Protein AF-0000000087230718 (afdb_homodimer)

Sequence (572 aa):
MQKFQVLLRCIKLWARRRGLHCHLLGFFAGIHLAILAAYVCQKFPNATANGLFTMFFEIFAHWPWHIPVDLHGQQTNCTRSDGCLMPIVMPCSPPELCASNMTEGTFRKIREELMRGYVLTKDLGSHDFEWAWIFEPFPYSTTYEQFLCIALCAPTSEELHDWAGWVKSRFPYLILKLEDNGIECDPNSSQEVDHTVIKPNIVYHWGLIPQSDTLLDPISLKEDFMKYVINDVYGKVKCTDSELTLSLVGASELPKSMYNDSFYSRHLHQYGVAYQAAADCWSTIGMQKFQVLLRCIKLWARRRGLHCHLLGFFAGIHLAILAAYVCQKFPNATANGLFTMFFEIFAHWPWHIPVDLHGQQTNCTRSDGCLMPIVMPCSPPELCASNMTEGTFRKIREELMRGYVLTKDLGSHDFEWAWIFEPFPYSTTYEQFLCIALCAPTSEELHDWAGWVKSRFPYLILKLEDNGIECDPNSSQEVDHTVIKPNIVYHWGLIPQSDTLLDPISLKEDFMKYVINDVYGKVKCTDSELTLSLVGASELPKSMYNDSFYSRHLHQYGVAYQAAADCWSTIG

Solvent-accessible surface area (backbone atoms only — not comparable to full-atom values): 32399 Å² total; per-residue (Å²): 112,69,55,56,50,53,40,36,52,51,52,51,49,32,28,49,32,51,68,36,60,41,36,76,74,12,36,41,41,71,66,55,50,45,51,56,42,48,44,45,44,68,75,43,72,82,52,50,58,69,49,46,53,42,46,44,22,54,49,61,47,65,49,64,42,80,50,58,50,49,83,80,67,60,77,62,79,66,57,62,82,77,76,62,75,73,41,34,44,41,86,49,91,76,70,43,66,55,88,77,59,57,43,72,47,41,46,50,52,51,49,51,52,28,39,49,42,24,66,63,45,72,50,55,86,79,42,96,66,53,76,67,66,66,48,45,63,54,59,60,52,77,70,31,64,39,27,42,35,43,38,38,38,15,81,38,66,66,54,29,52,54,39,49,52,56,52,57,74,46,42,53,56,46,54,49,53,37,42,74,66,45,27,36,48,50,71,46,86,60,76,40,68,58,83,89,48,87,52,39,52,42,30,32,56,22,35,43,45,69,74,50,93,65,78,82,53,42,67,60,50,43,58,59,42,45,54,69,51,49,65,47,59,68,32,42,62,54,40,68,70,35,48,79,47,58,42,80,39,48,49,85,71,53,60,72,87,52,52,66,86,61,74,50,69,68,53,47,68,70,70,65,67,65,87,68,74,80,73,76,71,70,62,73,77,111,112,70,55,55,50,51,40,34,51,50,51,50,49,31,28,47,32,50,68,36,58,40,37,77,72,11,37,41,42,73,65,54,50,45,50,55,42,48,44,46,44,67,75,42,71,82,52,50,58,69,49,46,54,42,46,46,22,52,50,62,47,65,50,63,41,79,50,59,49,47,83,79,66,60,78,63,78,66,58,64,84,78,75,61,75,71,42,34,45,40,87,50,91,76,69,44,67,54,88,77,60,57,42,73,47,40,45,50,53,52,51,51,52,29,39,50,44,23,65,64,46,73,51,56,84,78,45,96,65,53,76,64,65,67,48,44,62,52,60,60,52,77,71,30,64,39,26,44,34,43,36,38,38,14,82,38,66,67,54,28,52,54,40,49,54,56,52,56,73,44,42,53,56,46,52,50,52,36,42,74,65,45,25,36,49,50,72,45,88,62,76,40,68,59,82,88,49,86,52,40,52,42,30,31,57,23,35,42,44,68,74,51,94,64,80,83,53,44,67,62,49,43,58,60,44,45,54,70,50,48,65,45,59,70,31,42,60,54,41,69,69,35,48,78,47,57,42,79,41,48,48,87,70,54,62,70,88,53,50,65,86,63,72,52,70,68,53,45,67,70,69,66,67,64,87,69,74,80,74,77,70,71,62,71,79,110

Radius of gyration: 27.52 Å; Cα contacts (8 Å, |Δi|>4): 792; chains: 2; bounding box: 55×86×70 Å

Nearest PDB structures (foldseek):
  4lt6-assembly2_B  TM=8.364E-01  e=1.756E-15  Homo sapiens
  7q72-assembly2_B  TM=8.656E-01  e=4.442E-15  Schizosaccharomyces pombe 972h-
  7q74-assembly2_B  TM=8.668E-01  e=2.164E-14  Schizosaccharomyces pombe 972h-
  1f5a-assembly1_A  TM=8.474E-01  e=1.739E-14  Bos taurus
  7q72-assembly1_A  TM=8.149E-01  e=1.064E-14  Schizosaccharomyces pombe 972h-

Organism: Triticum turgidum subsp. durum (NCBI:txid4567)

InterPro domains:
  IPR007012 Poly(A) polymerase, central domain [PF04928] (4-136)
  IPR011068 Nucleotidyltransferase, class I-like, C-terminal [SSF55003] (139-258)

Secondary structure (DSSP, 8-state):
-HHHHHHHHHHHHHHHHTT---GGGTS--HHHHHHHHHHHHHH-TT--HHHHHHHHHHHHHS--TTSPB-TT---------S--SS-BB-SSSS--BPP----HHHHHHHHHHHHHHHHHHHTTTTS---GGGGGPPP-HHHH-SEEEEEEEE-SSHHHHHHHHHHHHTTHHHHHHHHHHTTEEEE-----B--TT-SS-EEEEEEEEEESSS----HHHHHHHHHHHHTSSHHHHHHHTT-EEEEEEEEGGGS-GGG----SHHHHHHHTT--------GGGG--/-HHHHHHHHHHHHHHHHTT---GGGTS--HHHHHHHHHHHHHH-TT--HHHHHHHHHHHHHS--TTSPB-TT---------S--SS-BB-SSSS--BPP----HHHHHHHHHHHHHHHHHHHTTTTS---GGGGGPPP-HHHH-SEEEEEEEE-SSHHHHHHHHHHHHTTHHHHHHHHHHTTEEEE-----B--TT-SS-EEEEEEEEEESSS----HHHHHHHHHHHHTSSHHHHHHHTT-EEEEEEEEGGGS-GGG----SHHHHHHHTT--------GGGG--

Structure (mmCIF, N/CA/C/O backbone):
data_AF-0000000087230718-model_v1
#
loop_
_entity.id
_entity.type
_entity.pdbx_description
1 polymer 'polynucleotide adenylyltransferase'
#
loop_
_atom_site.group_PDB
_atom_site.id
_atom_site.type_symbol
_atom_site.label_atom_id
_atom_site.label_alt_id
_atom_site.label_comp_id
_atom_site.label_asym_id
_atom_site.label_entity_id
_atom_site.label_seq_id
_atom_site.pdbx_PDB_ins_code
_atom_site.Cartn_x
_atom_site.Cartn_y
_atom_site.Cartn_z
_atom_site.occupancy
_atom_site.B_iso_or_equiv
_atom_site.auth_seq_id
_atom_site.auth_comp_id
_atom_site.auth_asym_id
_atom_site.auth_atom_id
_atom_site.pdbx_PDB_model_num
ATOM 1 N N . MET A 1 1 ? -22.125 -20.922 -1.78 1 62.25 1 MET A N 1
ATOM 2 C CA . MET A 1 1 ? -21.344 -19.797 -1.271 1 62.25 1 MET A CA 1
ATOM 3 C C . MET A 1 1 ? -20.25 -20.281 -0.33 1 62.25 1 MET A C 1
ATOM 5 O O . MET A 1 1 ? -19.078 -19.906 -0.485 1 62.25 1 MET A O 1
ATOM 9 N N . GLN A 1 2 ? -20.516 -21.391 0.438 1 79.06 2 GLN A N 1
ATOM 10 C CA . GLN A 1 2 ? -19.562 -21.875 1.428 1 79.06 2 GLN A CA 1
ATOM 11 C C . GLN A 1 2 ? -18.422 -22.641 0.763 1 79.06 2 GLN A C 1
ATOM 13 O O . GLN A 1 2 ? -17.25 -22.438 1.094 1 79.06 2 GLN A O 1
ATOM 18 N N . LYS A 1 3 ? -18.828 -23.359 -0.356 1 87.19 3 LYS A N 1
ATOM 19 C CA . LYS A 1 3 ? -17.812 -24.156 -1.025 1 87.19 3 LYS A CA 1
ATOM 20 C C . LYS A 1 3 ? -16.828 -23.281 -1.791 1 87.19 3 LYS A C 1
ATOM 22 O O . LYS A 1 3 ? -15.633 -23.562 -1.826 1 87.19 3 LYS A O 1
ATOM 27 N N . PHE A 1 4 ? -17.359 -22.234 -2.348 1 91.5 4 PHE A N 1
ATOM 28 C CA . PHE A 1 4 ? -16.516 -21.281 -3.062 1 91.5 4 PHE A CA 1
ATOM 29 C C . PHE A 1 4 ? -15.469 -20.688 -2.131 1 91.5 4 PHE A C 1
ATOM 31 O O . PHE A 1 4 ? -14.289 -20.609 -2.48 1 91.5 4 PHE A O 1
ATOM 38 N N . GLN A 1 5 ? -15.898 -20.359 -1.018 1 85.69 5 GLN A N 1
ATOM 39 C CA . GLN A 1 5 ? -15 -19.703 -0.07 1 85.69 5 GLN A CA 1
ATOM 40 C C . GLN A 1 5 ? -13.898 -20.656 0.389 1 85.69 5 GLN A C 1
ATOM 42 O O . GLN A 1 5 ? -12.742 -20.25 0.536 1 85.69 5 GLN A O 1
ATOM 47 N N . VAL A 1 6 ? -14.328 -21.812 0.667 1 88.56 6 VAL A N 1
ATOM 48 C CA . VAL A 1 6 ? -13.352 -22.812 1.101 1 88.56 6 VAL A CA 1
ATOM 49 C C . VAL A 1 6 ? -12.344 -23.062 -0.014 1 88.56 6 VAL A C 1
ATOM 51 O O . VAL A 1 6 ? -11.133 -23.078 0.229 1 88.56 6 VAL A O 1
ATOM 54 N N . LEU A 1 7 ? -12.844 -23.219 -1.204 1 93.44 7 LEU A N 1
ATOM 55 C CA . LEU A 1 7 ? -11.961 -23.422 -2.344 1 93.44 7 LEU A CA 1
ATOM 56 C C . LEU A 1 7 ? -11.008 -22.25 -2.52 1 93.44 7 LEU A C 1
ATOM 58 O O . LEU A 1 7 ? -9.805 -22.453 -2.689 1 93.44 7 LEU A O 1
ATOM 62 N N . LEU A 1 8 ? -11.57 -21.062 -2.484 1 91.88 8 LEU A N 1
ATOM 63 C CA . LEU A 1 8 ? -10.766 -19.859 -2.67 1 91.88 8 LEU A CA 1
ATOM 64 C C . LEU A 1 8 ? -9.672 -19.781 -1.609 1 91.88 8 LEU A C 1
ATOM 66 O O . LEU A 1 8 ? -8.523 -19.453 -1.919 1 91.88 8 LEU A O 1
ATOM 70 N N . ARG A 1 9 ? -9.992 -20.125 -0.42 1 89.25 9 ARG A N 1
ATOM 71 C CA . ARG A 1 9 ? -9.016 -20.094 0.662 1 89.25 9 ARG A CA 1
ATOM 72 C C . ARG A 1 9 ? -7.891 -21.094 0.408 1 89.25 9 ARG A C 1
ATOM 74 O O . ARG A 1 9 ? -6.715 -20.781 0.63 1 89.25 9 ARG A O 1
ATOM 81 N N . CYS A 1 10 ? -8.273 -22.203 -0.033 1 93.75 10 CYS A N 1
ATOM 82 C CA . CYS A 1 10 ? -7.281 -23.234 -0.322 1 93.75 10 CYS A CA 1
ATOM 83 C C . CYS A 1 10 ? -6.379 -22.812 -1.478 1 93.75 10 CYS A C 1
ATOM 85 O O . CYS A 1 10 ? -5.16 -22.969 -1.406 1 93.75 10 CYS A O 1
ATOM 87 N N . ILE A 1 11 ? -6.973 -22.266 -2.492 1 96.44 11 ILE A N 1
ATOM 88 C CA . ILE A 1 11 ? -6.219 -21.859 -3.668 1 96.44 11 ILE A CA 1
ATOM 89 C C . ILE A 1 11 ? -5.273 -20.719 -3.297 1 96.44 11 ILE A C 1
ATOM 91 O O . ILE A 1 11 ? -4.117 -20.688 -3.734 1 96.44 11 ILE A O 1
ATOM 95 N N . LYS A 1 12 ? -5.738 -19.812 -2.529 1 93.06 12 LYS A N 1
ATOM 96 C CA . LYS A 1 12 ? -4.891 -18.703 -2.088 1 93.06 12 LYS A CA 1
ATOM 97 C C . LYS A 1 12 ? -3.732 -19.219 -1.233 1 93.06 12 LYS A C 1
ATOM 99 O O . LYS A 1 12 ? -2.602 -18.734 -1.366 1 93.06 12 LYS A O 1
ATOM 104 N N . LEU A 1 13 ? -4.031 -20.125 -0.315 1 93.31 13 LEU A N 1
ATOM 105 C CA . LEU A 1 13 ? -2.975 -20.703 0.505 1 93.31 13 LEU A CA 1
ATOM 106 C C . LEU A 1 13 ? -1.935 -21.406 -0.364 1 93.31 13 LEU A C 1
ATOM 108 O O . LEU A 1 13 ? -0.731 -21.219 -0.167 1 93.31 13 LEU A O 1
ATOM 112 N N . TRP A 1 14 ? -2.438 -22.188 -1.295 1 96.81 14 TRP A N 1
ATOM 113 C CA . TRP A 1 14 ? -1.544 -22.859 -2.238 1 96.81 14 TRP A CA 1
ATOM 114 C C . TRP A 1 14 ? -0.66 -21.844 -2.957 1 96.81 14 TRP A C 1
ATOM 116 O O . TRP A 1 14 ? 0.562 -22 -3.006 1 96.81 14 TRP A O 1
ATOM 126 N N . ALA A 1 15 ? -1.263 -20.828 -3.533 1 97.38 15 ALA A N 1
ATOM 127 C CA . ALA A 1 15 ? -0.529 -19.812 -4.293 1 97.38 15 ALA A CA 1
ATOM 128 C C . ALA A 1 15 ? 0.517 -19.125 -3.422 1 97.38 15 ALA A C 1
ATOM 130 O O . ALA A 1 15 ? 1.645 -18.891 -3.863 1 97.38 15 ALA A O 1
ATOM 131 N N . ARG A 1 16 ? 0.193 -18.891 -2.201 1 93.81 16 ARG A N 1
ATOM 132 C CA . ARG A 1 16 ? 1.12 -18.25 -1.282 1 93.81 16 ARG A CA 1
ATOM 133 C C . ARG A 1 16 ? 2.283 -19.172 -0.931 1 93.81 16 ARG A C 1
ATOM 135 O O . ARG A 1 16 ? 3.443 -18.75 -0.963 1 93.81 16 ARG A O 1
ATOM 142 N N . ARG A 1 17 ? 1.966 -20.359 -0.593 1 93.69 17 ARG A N 1
ATOM 143 C CA . ARG A 1 17 ? 2.98 -21.328 -0.17 1 93.69 17 ARG A CA 1
ATOM 144 C C . ARG A 1 17 ? 3.949 -21.625 -1.306 1 93.69 17 ARG A C 1
ATOM 146 O O . ARG A 1 17 ? 5.137 -21.859 -1.07 1 93.69 17 ARG A O 1
ATOM 153 N N . ARG A 1 18 ? 3.398 -21.562 -2.455 1 96.25 18 ARG A N 1
ATOM 154 C CA . ARG A 1 18 ? 4.227 -21.922 -3.604 1 96.25 18 ARG A CA 1
ATOM 155 C C . ARG A 1 18 ? 4.84 -20.688 -4.242 1 96.25 18 ARG A C 1
ATOM 157 O O . ARG A 1 18 ? 5.512 -20.781 -5.27 1 96.25 18 ARG A O 1
ATOM 164 N N . GLY A 1 19 ? 4.621 -19.5 -3.693 1 95.31 19 GLY A N 1
ATOM 165 C CA . GLY A 1 19 ? 5.234 -18.266 -4.141 1 95.31 19 GLY A CA 1
ATOM 166 C C . GLY A 1 19 ? 4.586 -17.703 -5.391 1 95.31 19 GLY A C 1
ATOM 167 O O . GLY A 1 19 ? 5.27 -17.125 -6.246 1 95.31 19 GLY A O 1
ATOM 168 N N . LEU A 1 20 ? 3.248 -17.797 -5.512 1 97.44 20 LEU A N 1
ATOM 169 C CA . LEU A 1 20 ? 2.57 -17.422 -6.75 1 97.44 20 LEU A CA 1
ATOM 170 C C . LEU A 1 20 ? 1.584 -16.297 -6.504 1 97.44 20 LEU A C 1
ATOM 172 O O . LEU A 1 20 ? 0.812 -15.93 -7.398 1 97.44 20 LEU A O 1
ATOM 176 N N . HIS A 1 21 ? 1.576 -15.781 -5.277 1 94 21 HIS A N 1
ATOM 177 C CA . HIS A 1 21 ? 0.555 -14.805 -4.93 1 94 21 HIS A CA 1
ATOM 178 C C . HIS A 1 21 ? 1.174 -13.438 -4.66 1 94 21 HIS A C 1
ATOM 180 O O . HIS A 1 21 ? 1.155 -12.953 -3.525 1 94 21 HIS A O 1
ATOM 186 N N . CYS A 1 22 ? 1.662 -12.758 -5.613 1 94.06 22 CYS A N 1
ATOM 187 C CA . CYS A 1 22 ? 2.193 -11.398 -5.586 1 94.06 22 CYS A CA 1
ATOM 188 C C . CYS A 1 22 ? 2.053 -10.727 -6.945 1 94.06 22 CYS A C 1
ATOM 190 O O . CYS A 1 22 ? 2.955 -10.812 -7.781 1 94.06 22 CYS A O 1
ATOM 192 N N . HIS A 1 23 ? 1.052 -10.016 -7.07 1 91.44 23 HIS A N 1
ATOM 193 C CA . HIS A 1 23 ? 0.699 -9.43 -8.359 1 91.44 23 HIS A CA 1
ATOM 194 C C . HIS A 1 23 ? 1.783 -8.477 -8.844 1 91.44 23 HIS A C 1
ATOM 196 O O . HIS A 1 23 ? 2.09 -8.43 -10.039 1 91.44 23 HIS A O 1
ATOM 202 N N . LEU A 1 24 ? 2.312 -7.773 -7.922 1 92.06 24 LEU A N 1
ATOM 203 C CA . LEU A 1 24 ? 3.334 -6.789 -8.266 1 92.06 24 LEU A CA 1
ATOM 204 C C . LEU A 1 24 ? 4.516 -7.453 -8.961 1 92.06 24 LEU A C 1
ATOM 206 O O . LEU A 1 24 ? 5.156 -6.844 -9.82 1 92.06 24 LEU A O 1
ATOM 210 N N . LEU A 1 25 ? 4.77 -8.68 -8.625 1 95.75 25 LEU A N 1
ATOM 211 C CA . LEU A 1 25 ? 5.938 -9.367 -9.164 1 95.75 25 LEU A CA 1
ATOM 212 C C . LEU A 1 25 ? 5.555 -10.258 -10.344 1 95.75 25 LEU A C 1
ATOM 214 O O . LEU A 1 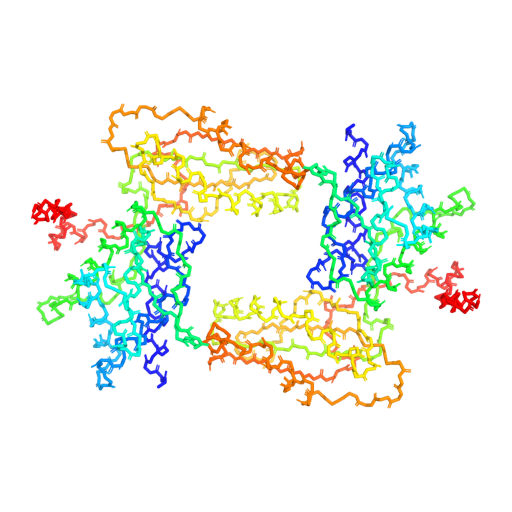25 ? 6.355 -11.078 -10.789 1 95.75 25 LEU A O 1
ATOM 218 N N . GLY A 1 26 ? 4.293 -10.164 -10.758 1 94.38 26 GLY A N 1
ATOM 219 C CA . GLY A 1 26 ? 3.9 -10.875 -11.969 1 94.38 26 GLY A CA 1
ATOM 220 C C . GLY A 1 26 ? 3.184 -12.18 -11.68 1 94.38 26 GLY A C 1
ATOM 221 O O . GLY A 1 26 ? 3.1 -13.047 -12.555 1 94.38 26 GLY A O 1
ATOM 222 N N . PHE A 1 27 ? 2.734 -12.336 -10.5 1 96.5 27 PHE A N 1
ATOM 223 C CA . PHE A 1 27 ? 1.988 -13.531 -10.133 1 96.5 27 PHE A CA 1
ATOM 224 C C . PHE A 1 27 ? 0.516 -13.203 -9.914 1 96.5 27 PHE A C 1
ATOM 226 O O . PHE A 1 27 ? 0.041 -12.148 -10.328 1 96.5 27 PHE A O 1
ATOM 233 N N . PHE A 1 28 ? -0.238 -14.148 -9.32 1 95.69 28 PHE A N 1
ATOM 234 C CA . PHE A 1 28 ? -1.682 -14 -9.188 1 95.69 28 PHE A CA 1
ATOM 235 C C . PHE A 1 28 ? -2.025 -12.852 -8.242 1 95.69 28 PHE A C 1
ATOM 237 O O . PHE A 1 28 ? -1.372 -12.68 -7.211 1 95.69 28 PHE A O 1
ATOM 244 N N . ALA A 1 29 ? -3.016 -12.125 -8.656 1 91 29 ALA A N 1
ATOM 245 C CA . ALA A 1 29 ? -3.76 -11.312 -7.695 1 91 29 ALA A CA 1
ATOM 246 C C . ALA A 1 29 ? -4.883 -12.117 -7.051 1 91 29 ALA A C 1
ATOM 248 O O . ALA A 1 29 ? -5.23 -13.203 -7.527 1 91 29 ALA A O 1
ATOM 249 N N . GLY A 1 30 ? -5.359 -11.562 -5.996 1 89.06 30 GLY A N 1
ATOM 250 C CA . GLY A 1 30 ? -6.48 -12.219 -5.344 1 89.06 30 GLY A CA 1
ATOM 251 C C . GLY A 1 30 ? -7.672 -12.422 -6.262 1 89.06 30 GLY A C 1
ATOM 252 O O . GLY A 1 30 ? -8.289 -13.484 -6.258 1 89.06 30 GLY A O 1
ATOM 253 N N . ILE A 1 31 ? -7.934 -11.438 -7.055 1 88.31 31 ILE A N 1
ATOM 254 C CA . ILE A 1 31 ? -9.102 -11.484 -7.922 1 88.31 31 ILE A CA 1
ATOM 255 C C . ILE A 1 31 ? -8.906 -12.539 -9.008 1 88.31 31 ILE A C 1
ATOM 257 O O . ILE A 1 31 ? -9.859 -13.18 -9.438 1 88.31 31 ILE A O 1
ATOM 261 N N . HIS A 1 32 ? -7.703 -12.719 -9.5 1 93.19 32 HIS A N 1
ATOM 262 C CA . HIS A 1 32 ? -7.438 -13.789 -10.453 1 93.19 32 HIS A CA 1
ATOM 263 C C . HIS A 1 32 ? -7.879 -15.141 -9.898 1 93.19 32 HIS A C 1
ATOM 265 O O . HIS A 1 32 ? -8.633 -15.867 -10.555 1 93.19 32 HIS A O 1
ATOM 271 N N . LEU A 1 33 ? -7.445 -15.352 -8.703 1 94.88 33 LEU A N 1
ATOM 272 C CA . LEU A 1 33 ? -7.715 -16.625 -8.062 1 94.88 33 LEU A CA 1
ATOM 273 C C . LEU A 1 33 ? -9.203 -16.781 -7.75 1 94.88 33 LEU A C 1
ATOM 275 O O . LEU A 1 33 ? -9.742 -17.891 -7.828 1 94.88 33 LEU A O 1
ATOM 279 N N . ALA A 1 34 ? -9.805 -15.688 -7.438 1 92 34 ALA A N 1
ATOM 280 C CA . ALA A 1 34 ? -11.242 -15.719 -7.172 1 92 34 ALA A CA 1
ATOM 281 C C . ALA A 1 34 ? -12.023 -16.094 -8.422 1 92 34 ALA A C 1
ATOM 283 O O . ALA A 1 34 ? -12.969 -16.891 -8.367 1 92 34 ALA A O 1
ATOM 284 N N . ILE A 1 35 ? -11.625 -15.523 -9.531 1 93.06 35 ILE A N 1
ATOM 285 C CA . ILE A 1 35 ? -12.328 -15.797 -10.781 1 93.06 35 ILE A CA 1
ATOM 286 C C . ILE A 1 35 ? -12.094 -17.25 -11.195 1 93.06 35 ILE A C 1
ATOM 288 O O . ILE A 1 35 ? -13.023 -17.938 -11.609 1 93.06 35 ILE A O 1
ATOM 292 N N . LEU A 1 36 ? -10.891 -17.719 -11.094 1 96.19 36 LEU A N 1
ATOM 293 C CA . LEU A 1 36 ? -10.586 -19.109 -11.43 1 96.19 36 LEU A CA 1
ATOM 294 C C . LEU A 1 36 ? -11.375 -20.062 -10.547 1 96.19 36 LEU A C 1
ATOM 296 O O . LEU A 1 36 ? -11.922 -21.062 -11.031 1 96.19 36 LEU A O 1
ATOM 300 N N . ALA A 1 37 ? -11.43 -19.75 -9.266 1 95.25 37 ALA A N 1
ATOM 301 C CA . ALA A 1 37 ? -12.203 -20.562 -8.328 1 95.25 37 ALA A CA 1
ATOM 302 C C . ALA A 1 37 ? -13.688 -20.562 -8.688 1 95.25 37 ALA A C 1
ATOM 304 O O . ALA A 1 37 ? -14.328 -21.625 -8.68 1 95.25 37 ALA A O 1
ATOM 305 N N . ALA A 1 38 ? -14.156 -19.391 -9 1 93.69 38 ALA A N 1
ATOM 306 C CA . ALA A 1 38 ? -15.562 -19.266 -9.367 1 93.69 38 ALA A CA 1
ATOM 307 C C . ALA A 1 38 ? -15.875 -20.078 -10.625 1 93.69 38 ALA A C 1
ATOM 309 O O . ALA A 1 38 ? -16.938 -20.703 -10.719 1 93.69 38 ALA A O 1
ATOM 310 N N . TYR A 1 39 ? -14.992 -20.062 -11.539 1 95 39 TYR A N 1
ATOM 311 C CA . TYR A 1 39 ? -15.148 -20.812 -12.773 1 95 39 TYR A CA 1
ATOM 312 C C . TYR A 1 39 ? -15.328 -22.297 -12.484 1 95 39 TYR A C 1
ATOM 314 O O . TYR A 1 39 ? -16.234 -22.938 -13.031 1 95 39 TYR A O 1
ATOM 322 N N . VAL A 1 40 ? -14.516 -22.844 -11.641 1 96.81 40 VAL A N 1
ATOM 323 C CA . VAL A 1 40 ? -14.555 -24.25 -11.289 1 96.81 40 VAL A CA 1
ATOM 324 C C . VAL A 1 40 ? -15.867 -24.562 -10.578 1 96.81 40 VAL A C 1
ATOM 326 O O . VAL A 1 40 ? -16.531 -25.562 -10.891 1 96.81 40 VAL A O 1
ATOM 329 N N . CYS A 1 41 ? -16.25 -23.734 -9.648 1 95.12 41 CYS A N 1
ATOM 330 C CA . CYS A 1 41 ? -17.484 -23.938 -8.922 1 95.12 41 CYS A CA 1
ATOM 331 C C . CYS A 1 41 ? -18.688 -23.922 -9.867 1 95.12 41 CYS A C 1
ATOM 333 O O . CYS A 1 41 ? -19.641 -24.672 -9.664 1 95.12 41 CYS A O 1
ATOM 335 N N . GLN A 1 42 ? -18.609 -23.078 -10.828 1 94.56 42 GLN A N 1
ATOM 336 C CA . GLN A 1 42 ? -19.688 -23.016 -11.805 1 94.56 42 GLN A CA 1
ATOM 337 C C . GLN A 1 42 ? -19.75 -24.281 -12.648 1 94.56 42 GLN A C 1
ATOM 339 O O . GLN A 1 42 ? -20.844 -24.781 -12.961 1 94.56 42 GLN A O 1
ATOM 344 N N . LYS A 1 43 ? -18.672 -24.812 -12.977 1 95.06 43 LYS A N 1
ATOM 345 C CA . LYS A 1 43 ? -18.609 -25.984 -13.836 1 95.06 43 LYS A CA 1
ATOM 346 C C . LYS A 1 43 ? -18.969 -27.25 -13.055 1 95.06 43 LYS A C 1
ATOM 348 O O . LYS A 1 43 ? -19.516 -28.203 -13.625 1 95.06 43 LYS A O 1
ATOM 353 N N . PHE A 1 44 ? -18.688 -27.281 -11.766 1 95.75 44 PHE A N 1
ATOM 354 C CA . PHE A 1 44 ? -18.938 -28.438 -10.93 1 95.75 44 PHE A CA 1
ATOM 355 C C . PHE A 1 44 ? -19.688 -28.047 -9.664 1 95.75 44 PHE A C 1
ATOM 357 O O . PHE A 1 44 ? -19.172 -28.234 -8.555 1 95.75 44 PHE A O 1
ATOM 364 N N . PRO A 1 45 ? -20.859 -27.656 -9.773 1 93.25 45 PRO A N 1
ATOM 365 C CA . PRO A 1 45 ? -21.609 -27.109 -8.633 1 93.25 45 PRO A CA 1
ATOM 366 C C . PRO A 1 45 ? -21.875 -28.141 -7.547 1 93.25 45 PRO A C 1
ATOM 368 O O . PRO A 1 45 ? -22.078 -27.781 -6.383 1 93.25 45 PRO A O 1
ATOM 371 N N . ASN A 1 46 ? -21.75 -29.422 -7.867 1 93.75 46 ASN A N 1
ATOM 372 C CA . ASN A 1 46 ? -22.109 -30.453 -6.898 1 93.75 46 ASN A CA 1
ATOM 373 C C . ASN A 1 46 ? -20.875 -31.172 -6.355 1 93.75 46 ASN A C 1
ATOM 375 O O . ASN A 1 46 ? -21 -32.125 -5.57 1 93.75 46 ASN A O 1
ATOM 379 N N . ALA A 1 47 ? -19.812 -30.766 -6.75 1 94.44 47 ALA A N 1
ATOM 380 C CA . ALA A 1 47 ? -18.594 -31.406 -6.266 1 94.44 47 ALA A CA 1
ATOM 381 C C . ALA A 1 47 ? -18.312 -31.031 -4.816 1 94.44 47 ALA A C 1
ATOM 383 O O . ALA A 1 47 ? -18.781 -30 -4.332 1 94.44 47 ALA A O 1
ATOM 384 N N . THR A 1 48 ? -17.641 -31.922 -4.133 1 93.06 48 THR A N 1
ATOM 385 C CA . THR A 1 48 ? -17.156 -31.609 -2.789 1 93.06 48 THR A CA 1
ATOM 386 C C . THR A 1 48 ? -16.016 -30.594 -2.84 1 93.06 48 THR A C 1
ATOM 388 O O . THR A 1 48 ? -15.492 -30.312 -3.914 1 93.06 48 THR A O 1
ATOM 391 N N . ALA A 1 49 ? -15.633 -30.078 -1.728 1 89.5 49 ALA A N 1
ATOM 392 C CA . ALA A 1 49 ? -14.531 -29.109 -1.664 1 89.5 49 ALA A CA 1
ATOM 393 C C . ALA A 1 49 ? -13.242 -29.719 -2.223 1 89.5 49 ALA A C 1
ATOM 395 O O . ALA A 1 49 ? -12.547 -29.094 -3.025 1 89.5 49 ALA A O 1
ATOM 396 N N . ASN A 1 50 ? -13.008 -30.969 -1.749 1 90.88 50 ASN A N 1
ATOM 397 C CA . ASN A 1 50 ? -11.836 -31.672 -2.256 1 90.88 50 ASN A CA 1
ATOM 398 C C . ASN A 1 50 ? -11.93 -31.906 -3.76 1 90.88 50 ASN A C 1
ATOM 400 O O . ASN A 1 50 ? -10.93 -31.797 -4.477 1 90.88 50 ASN A O 1
ATOM 404 N N . GLY A 1 51 ? -13.109 -32.25 -4.133 1 94.25 51 GLY A N 1
ATOM 405 C CA . GLY A 1 51 ? -13.336 -32.438 -5.559 1 94.25 51 GLY A CA 1
ATOM 406 C C . GLY A 1 51 ? -13.102 -31.188 -6.371 1 94.25 51 GLY A C 1
ATOM 407 O O . GLY A 1 51 ? -12.477 -31.234 -7.434 1 94.25 51 GLY A O 1
ATOM 408 N N . LEU A 1 52 ? -13.555 -30.062 -5.871 1 95.88 52 LEU A N 1
ATOM 409 C CA . LEU A 1 52 ? -13.367 -28.797 -6.551 1 95.88 52 LEU A CA 1
ATOM 410 C C . LEU A 1 52 ? -11.891 -28.438 -6.664 1 95.88 52 LEU A C 1
ATOM 412 O O . LEU A 1 52 ? -11.445 -27.953 -7.703 1 95.88 52 LEU A O 1
ATOM 416 N N . PHE A 1 53 ? -11.195 -28.719 -5.594 1 95.19 53 PHE A N 1
ATOM 417 C CA . PHE A 1 53 ? -9.766 -28.422 -5.57 1 95.19 53 PHE A CA 1
ATOM 418 C C . PHE A 1 53 ? -9.016 -29.266 -6.586 1 95.19 53 PHE A C 1
ATOM 420 O O . PHE A 1 53 ? -8.133 -28.781 -7.289 1 95.19 53 PHE A O 1
ATOM 427 N N . THR A 1 54 ? -9.43 -30.531 -6.711 1 95.38 54 THR A N 1
ATOM 428 C CA . THR A 1 54 ? -8.867 -31.438 -7.707 1 95.38 54 THR A CA 1
ATOM 429 C C . THR A 1 54 ? -9.172 -30.938 -9.117 1 95.38 54 THR A C 1
ATOM 431 O O . THR A 1 54 ? -8.289 -30.922 -9.977 1 95.38 54 THR A O 1
ATOM 434 N N . MET A 1 55 ? -10.383 -30.5 -9.281 1 97 55 MET A N 1
ATOM 435 C CA . MET A 1 55 ? -10.805 -30.031 -10.602 1 97 55 MET A CA 1
ATOM 436 C C . MET A 1 55 ? -10.094 -28.734 -10.977 1 97 55 MET A C 1
ATOM 438 O O . MET A 1 55 ? -9.812 -28.5 -12.148 1 97 55 MET A O 1
ATOM 442 N N . PHE A 1 56 ? -9.828 -27.953 -10.023 1 98.12 56 PHE A N 1
ATOM 443 C CA . PHE A 1 56 ? -9.086 -26.719 -10.258 1 98.12 56 PHE A CA 1
ATOM 444 C C . PHE A 1 56 ? -7.77 -27.016 -10.977 1 98.12 56 PHE A C 1
ATOM 446 O O . PHE A 1 56 ? -7.48 -26.422 -12.016 1 98.12 56 PHE A O 1
ATOM 453 N N . PHE A 1 57 ? -7.023 -27.922 -10.406 1 98.06 57 PHE A N 1
ATOM 454 C CA . PHE A 1 57 ? -5.727 -28.25 -10.992 1 98.06 57 PHE A CA 1
ATOM 455 C C . PHE A 1 57 ? -5.898 -28.953 -12.336 1 98.06 57 PHE A C 1
ATOM 457 O O . PHE A 1 57 ? -5.152 -28.672 -13.281 1 98.06 57 PHE A O 1
ATOM 464 N N . GLU A 1 58 ? -6.871 -29.781 -12.406 1 97.31 58 GLU A N 1
ATOM 465 C CA . GLU A 1 58 ? -7.109 -30.5 -13.664 1 97.31 58 GLU A CA 1
ATOM 466 C C . GLU A 1 58 ? -7.43 -29.516 -14.789 1 97.31 58 GLU A C 1
ATOM 468 O O . GLU A 1 58 ? -6.855 -29.609 -15.875 1 97.31 58 GLU A O 1
ATOM 473 N N . ILE A 1 59 ? -8.266 -28.609 -14.531 1 97.69 59 ILE A N 1
ATOM 474 C CA . ILE A 1 59 ? -8.742 -27.672 -15.539 1 97.69 59 ILE A CA 1
ATOM 475 C C . ILE A 1 59 ? -7.598 -26.734 -15.953 1 97.69 59 ILE A C 1
ATOM 477 O O . ILE A 1 59 ? -7.281 -26.625 -17.141 1 97.69 59 ILE A O 1
ATOM 481 N N . PHE A 1 60 ? -6.941 -26.172 -15.039 1 97.94 60 PHE A N 1
ATOM 482 C CA . PHE A 1 60 ? -6.082 -25.047 -15.375 1 97.94 60 PHE A CA 1
ATOM 483 C C . PHE A 1 60 ? -4.668 -25.516 -15.695 1 97.94 60 PHE A C 1
ATOM 485 O O . PHE A 1 60 ? -3.879 -24.781 -16.281 1 97.94 60 PHE A O 1
ATOM 492 N N . ALA A 1 61 ? -4.324 -26.719 -15.289 1 97.56 61 ALA A N 1
ATOM 493 C CA . ALA A 1 61 ? -3.082 -27.312 -15.789 1 97.56 61 ALA A CA 1
ATOM 494 C C . ALA A 1 61 ? -3.141 -27.516 -17.297 1 97.56 61 ALA A C 1
ATOM 496 O O . ALA A 1 61 ? -2.109 -27.484 -17.969 1 97.56 61 ALA A O 1
ATOM 497 N N . HIS A 1 62 ? -4.344 -27.672 -17.812 1 96.81 62 HIS A N 1
ATOM 498 C CA . HIS A 1 62 ? -4.504 -28 -19.219 1 96.81 62 HIS A CA 1
ATOM 499 C C . HIS A 1 62 ? -5.246 -26.891 -19.953 1 96.81 62 HIS A C 1
ATOM 501 O O . HIS A 1 62 ? -5.629 -27.062 -21.109 1 96.81 62 HIS A O 1
ATOM 507 N N . TRP A 1 63 ? -5.48 -25.828 -19.328 1 95.75 63 TRP A N 1
ATOM 508 C CA . TRP A 1 63 ? -6.191 -24.719 -19.938 1 95.75 63 TRP A CA 1
ATOM 509 C C . TRP A 1 63 ? -5.391 -24.141 -21.109 1 95.75 63 TRP A C 1
ATOM 511 O O . TRP A 1 63 ? -4.184 -23.922 -20.984 1 95.75 63 TRP A O 1
ATOM 521 N N . PRO A 1 64 ? -6.055 -24.016 -22.266 1 93.19 64 PRO A N 1
ATOM 522 C CA . PRO A 1 64 ? -5.398 -23.25 -23.328 1 93.19 64 PRO A CA 1
ATOM 523 C C . PRO A 1 64 ? -5.371 -21.75 -23.062 1 93.19 64 PRO A C 1
ATOM 525 O O . PRO A 1 64 ? -6.277 -21.031 -23.484 1 93.19 64 PRO A O 1
ATOM 528 N N . TRP A 1 65 ? -4.398 -21.25 -22.516 1 91.75 65 TRP A N 1
ATOM 529 C CA . TRP A 1 65 ? -4.359 -19.953 -21.859 1 91.75 65 TRP A CA 1
ATOM 530 C C . TRP A 1 65 ? -4.43 -18.812 -22.875 1 91.75 65 TRP A C 1
ATOM 532 O O . TRP A 1 65 ? -4.543 -17.641 -22.5 1 91.75 65 TRP A O 1
ATOM 542 N N . HIS A 1 66 ? -4.367 -19.062 -24.156 1 85 66 HIS A N 1
ATOM 543 C CA . HIS A 1 66 ? -4.672 -18.031 -25.141 1 85 66 HIS A CA 1
ATOM 544 C C . HIS A 1 66 ? -6.16 -17.688 -25.141 1 85 66 HIS A C 1
ATOM 546 O O . HIS A 1 66 ? -6.566 -16.656 -25.672 1 85 66 HIS A O 1
ATOM 552 N N . ILE A 1 67 ? -6.934 -18.578 -24.594 1 88.81 67 ILE A N 1
ATOM 553 C CA . ILE A 1 67 ? -8.367 -18.344 -24.422 1 88.81 67 ILE A CA 1
ATOM 554 C C . ILE A 1 67 ? -8.641 -17.75 -23.047 1 88.81 67 ILE A C 1
ATOM 556 O O . ILE A 1 67 ? -8.242 -18.312 -22.031 1 88.81 67 ILE A O 1
ATOM 560 N N . PRO A 1 68 ? -9.32 -16.672 -23.047 1 91.38 68 PRO A N 1
ATOM 561 C CA . PRO A 1 68 ? -9.602 -16.047 -21.734 1 91.38 68 PRO A CA 1
ATOM 562 C C . PRO A 1 68 ? -10.523 -16.906 -20.875 1 91.38 68 PRO A C 1
ATOM 564 O O . PRO A 1 68 ? -11.43 -17.562 -21.391 1 91.38 68 PRO A O 1
ATOM 567 N N . VAL A 1 69 ? -10.219 -16.953 -19.594 1 93.06 69 VAL A N 1
ATOM 568 C CA . VAL A 1 69 ? -11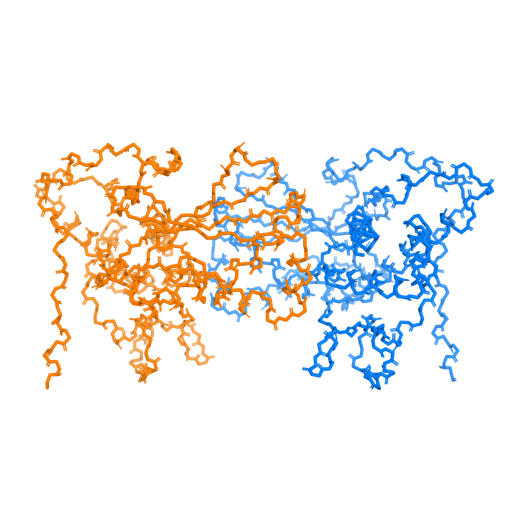.164 -17.516 -18.641 1 93.06 69 VAL A CA 1
ATOM 569 C C . VAL A 1 69 ? -12.305 -16.531 -18.391 1 93.06 69 VAL A C 1
ATOM 571 O O . VAL A 1 69 ? -12.078 -15.398 -17.953 1 93.06 69 VAL A O 1
ATOM 574 N N . ASP A 1 70 ? -13.469 -16.922 -18.688 1 91.06 70 ASP A N 1
ATOM 575 C CA . ASP A 1 70 ? -14.633 -16.047 -18.641 1 91.06 70 ASP A CA 1
ATOM 576 C C . ASP A 1 70 ? -15.797 -16.719 -17.906 1 91.06 70 ASP A C 1
ATOM 578 O O . ASP A 1 70 ? -16.234 -17.812 -18.281 1 91.06 70 ASP A O 1
ATOM 582 N N . LEU A 1 71 ? -16.312 -16.047 -16.953 1 90.06 71 LEU A N 1
ATOM 583 C CA . LEU A 1 71 ? -17.391 -16.609 -16.141 1 90.06 71 LEU A CA 1
ATOM 584 C C . LEU A 1 71 ? -18.719 -16.547 -16.891 1 90.06 71 LEU A C 1
ATOM 586 O O . LEU A 1 71 ? -19.656 -17.281 -16.562 1 90.06 71 LEU A O 1
ATOM 590 N N . HIS A 1 72 ? -18.859 -15.656 -17.797 1 82.69 72 HIS A N 1
ATOM 591 C CA . HIS A 1 72 ? -20.141 -15.484 -18.5 1 82.69 72 HIS A CA 1
ATOM 592 C C . HIS A 1 72 ? -20.141 -16.25 -19.812 1 82.69 72 HIS A C 1
ATOM 594 O O . HIS A 1 72 ? -21.172 -16.297 -20.5 1 82.69 72 HIS A O 1
ATOM 600 N N . GLY A 1 73 ? -19.172 -17.078 -20.078 1 69.5 73 GLY A N 1
ATOM 601 C CA . GLY A 1 73 ? -19.156 -17.953 -21.234 1 69.5 73 GLY A CA 1
ATOM 602 C C . GLY A 1 73 ? -19.078 -17.188 -22.547 1 69.5 73 GLY A C 1
ATOM 603 O O . GLY A 1 73 ? -19.25 -17.766 -23.625 1 69.5 73 GLY A O 1
ATOM 604 N N . GLN A 1 74 ? -19.188 -15.82 -22.484 1 58.03 74 GLN A N 1
ATOM 605 C CA . GLN A 1 74 ? -19.172 -15.141 -23.781 1 58.03 74 GLN A CA 1
ATOM 606 C C . GLN A 1 74 ? -17.781 -15.148 -24.391 1 58.03 74 GLN A C 1
ATOM 608 O O . GLN A 1 74 ? -16.781 -14.914 -23.703 1 58.03 74 GLN A O 1
ATOM 613 N N . GLN A 1 75 ? -17.594 -16.172 -25.156 1 53.81 75 GLN A N 1
ATOM 614 C CA . GLN A 1 75 ? -16.344 -16.141 -25.891 1 53.81 75 GLN A CA 1
ATOM 615 C C . GLN A 1 75 ? -15.953 -14.719 -26.281 1 53.81 75 GLN A C 1
ATOM 617 O O . GLN A 1 75 ? -16.594 -14.117 -27.156 1 53.81 75 GLN A O 1
ATOM 622 N N . THR A 1 76 ? -15.742 -13.922 -25.281 1 52.62 76 THR A N 1
ATOM 623 C CA . THR A 1 76 ? -15.336 -12.586 -25.688 1 52.62 76 THR A CA 1
ATOM 624 C C . THR A 1 76 ? -14.094 -12.648 -26.578 1 52.62 76 THR A C 1
ATOM 626 O O . THR A 1 76 ? -13.25 -13.523 -26.406 1 52.62 76 THR A O 1
ATOM 629 N N . ASN A 1 77 ? -14.328 -12.391 -27.859 1 50.84 77 ASN A N 1
ATOM 630 C CA . ASN A 1 77 ? -13.242 -12.18 -28.812 1 50.84 77 ASN A CA 1
ATOM 631 C C . ASN A 1 77 ? -12.109 -11.359 -28.203 1 50.84 77 ASN A C 1
ATOM 633 O O . ASN A 1 77 ? -11.398 -10.641 -28.906 1 50.84 77 ASN A O 1
ATOM 637 N N . CYS A 1 78 ? -12.133 -11.258 -27 1 52.06 78 CYS A N 1
ATOM 638 C CA . CYS A 1 78 ? -11.039 -10.43 -26.484 1 52.06 78 CYS A CA 1
ATOM 639 C C . CYS A 1 78 ? -9.695 -11.117 -26.719 1 52.06 78 CYS A C 1
ATOM 641 O O . CYS A 1 78 ? -9.18 -11.781 -25.828 1 52.06 78 CYS A O 1
ATOM 643 N N . THR A 1 79 ? -9.648 -11.953 -27.812 1 47.47 79 THR A N 1
ATOM 644 C CA . THR A 1 79 ? -8.289 -12.391 -28.109 1 47.47 79 THR A CA 1
ATOM 645 C C . THR A 1 79 ? -7.309 -11.227 -28 1 47.47 79 THR A C 1
ATOM 647 O O . THR A 1 79 ? -7.395 -10.266 -28.766 1 47.47 79 THR A O 1
ATOM 650 N N . ARG A 1 80 ? -7.09 -10.641 -26.875 1 48.41 80 ARG A N 1
ATOM 651 C CA . ARG A 1 80 ? -6.062 -9.602 -26.922 1 48.41 80 ARG A CA 1
ATOM 652 C C . ARG A 1 80 ? -4.82 -10.094 -27.656 1 48.41 80 ARG A C 1
ATOM 654 O O . ARG A 1 80 ? -4.273 -11.148 -27.328 1 48.41 80 ARG A O 1
ATOM 661 N N . SER A 1 81 ? -4.805 -9.82 -28.922 1 45.78 81 SER A N 1
ATOM 662 C CA . SER A 1 81 ? -3.576 -9.805 -29.703 1 45.78 81 SER A CA 1
ATOM 663 C C . SER A 1 81 ? -2.379 -9.406 -28.859 1 45.78 81 SER A C 1
ATOM 665 O O . SER A 1 81 ? -1.231 -9.664 -29.219 1 45.78 81 SER A O 1
ATOM 667 N N . ASP A 1 82 ? -2.668 -8.688 -27.766 1 54.5 82 ASP A N 1
ATOM 668 C CA . ASP A 1 82 ? -1.582 -7.844 -27.266 1 54.5 82 ASP A CA 1
ATOM 669 C C . ASP A 1 82 ? -0.747 -8.57 -26.219 1 54.5 82 ASP A C 1
ATOM 671 O O . ASP A 1 82 ? -0.208 -7.945 -25.312 1 54.5 82 ASP A O 1
ATOM 675 N N . GLY A 1 83 ? -0.458 -9.906 -26.391 1 66.38 83 GLY A N 1
ATOM 676 C CA . GLY A 1 83 ? 0.652 -10.484 -25.656 1 66.38 83 GLY A CA 1
ATOM 677 C C . GLY A 1 83 ? 0.307 -10.797 -24.203 1 66.38 83 GLY A C 1
ATOM 678 O O . GLY A 1 83 ? 1.193 -10.875 -23.359 1 66.38 83 GLY A O 1
ATOM 679 N N . CYS A 1 84 ? -0.942 -10.922 -23.891 1 79.69 84 CYS A N 1
ATOM 680 C CA . CYS A 1 84 ? -1.312 -11.258 -22.531 1 79.69 84 CYS A CA 1
ATOM 681 C C . CYS A 1 84 ? -1.214 -12.766 -22.297 1 79.69 84 CYS A C 1
ATOM 683 O O . CYS A 1 84 ? -1.815 -13.555 -23.016 1 79.69 84 CYS A O 1
ATOM 685 N N . LEU A 1 85 ? -0.44 -13.297 -21.375 1 85.94 85 LEU A N 1
ATOM 686 C CA . LEU A 1 85 ? -0.118 -14.695 -21.156 1 85.94 85 LEU A CA 1
ATOM 687 C C . LEU A 1 85 ? -1.255 -15.398 -20.422 1 85.94 85 LEU A C 1
ATOM 689 O O . LEU A 1 85 ? -1.503 -16.594 -20.641 1 85.94 85 LEU A O 1
ATOM 693 N N . MET A 1 86 ? -2.053 -14.789 -19.578 1 92.25 86 MET A N 1
ATOM 694 C CA . MET A 1 86 ? -3.143 -15.375 -18.797 1 92.25 86 MET A CA 1
ATOM 695 C C . MET A 1 86 ? -4.332 -14.422 -18.734 1 92.25 86 MET A C 1
ATOM 697 O O . MET A 1 86 ? -4.664 -13.914 -17.656 1 92.25 86 MET A O 1
ATOM 701 N N . PRO A 1 87 ? -5.016 -14.43 -19.891 1 92.31 87 PRO A N 1
ATOM 702 C CA . PRO A 1 87 ? -6.148 -13.5 -19.891 1 92.31 87 PRO A CA 1
ATOM 703 C C . PRO A 1 87 ? -7.32 -14 -19.047 1 92.31 87 PRO A C 1
ATOM 705 O O . PRO A 1 87 ? -7.785 -15.125 -19.234 1 92.31 87 PRO A O 1
ATOM 708 N N . ILE A 1 88 ? -7.734 -13.25 -18.125 1 92 88 ILE A N 1
ATOM 709 C CA . ILE A 1 88 ? -8.867 -13.5 -17.25 1 92 88 ILE A CA 1
ATOM 710 C C . ILE A 1 88 ? -9.867 -12.352 -17.344 1 92 88 ILE A C 1
ATOM 712 O O . ILE A 1 88 ? -9.492 -11.188 -17.203 1 92 88 ILE A O 1
ATOM 716 N N . VAL A 1 89 ? -11.117 -12.648 -17.594 1 89.5 89 VAL A N 1
ATOM 717 C CA . VAL A 1 89 ? -12.141 -11.625 -17.812 1 89.5 89 VAL A CA 1
ATOM 718 C C . VAL A 1 89 ? -12.781 -11.242 -16.469 1 89.5 89 VAL A C 1
ATOM 720 O O . VAL A 1 89 ? -13.242 -12.117 -15.727 1 89.5 89 VAL A O 1
ATOM 723 N N . MET A 1 90 ? -12.727 -10.039 -16.188 1 85.5 90 MET A N 1
ATOM 724 C CA . MET A 1 90 ? -13.391 -9.516 -14.984 1 85.5 90 MET A CA 1
ATOM 725 C C . MET A 1 90 ? -14.906 -9.664 -15.102 1 85.5 90 MET A C 1
ATOM 727 O O . MET A 1 90 ? -15.477 -9.445 -16.172 1 85.5 90 MET A O 1
ATOM 731 N N . PRO A 1 91 ? -15.562 -10.039 -14.031 1 82.25 91 PRO A N 1
ATOM 732 C CA . PRO A 1 91 ? -17.016 -10.141 -14.07 1 82.25 91 PRO A CA 1
ATOM 733 C C . PRO A 1 91 ? -17.703 -8.781 -13.953 1 82.25 91 PRO A C 1
ATOM 735 O O . PRO A 1 91 ? -18.422 -8.531 -12.977 1 82.25 91 PRO A O 1
ATOM 738 N N . CYS A 1 92 ? -17.422 -7.883 -14.82 1 78.12 92 CYS A N 1
ATOM 739 C CA . CYS A 1 92 ? -18 -6.551 -14.844 1 78.12 92 CYS A CA 1
ATOM 740 C C . CYS A 1 92 ? -18.672 -6.273 -16.188 1 78.12 92 CYS A C 1
ATOM 742 O O . CYS A 1 92 ? -18.625 -7.105 -17.094 1 78.12 92 CYS A O 1
ATOM 744 N N . SER A 1 93 ? -19.562 -5.191 -16.266 1 75.62 93 SER A N 1
ATOM 745 C CA . SER A 1 93 ? -20.219 -4.773 -17.5 1 75.62 93 SER A CA 1
ATOM 746 C C . SER A 1 93 ? -19.812 -3.359 -17.891 1 75.62 93 SER A C 1
ATOM 748 O O . SER A 1 93 ? -20.016 -2.412 -17.141 1 75.62 93 SER A O 1
ATOM 750 N N . PRO A 1 94 ? -19.219 -3.258 -19.062 1 80.69 94 PRO A N 1
ATOM 751 C CA . PRO A 1 94 ? -18.781 -4.266 -20.031 1 80.69 94 PRO A CA 1
ATOM 752 C C . PRO A 1 94 ? -17.578 -5.078 -19.547 1 80.69 94 PRO A C 1
ATOM 754 O O . PRO A 1 94 ? -16.828 -4.613 -18.688 1 80.69 94 PRO A O 1
ATOM 757 N N . PRO A 1 95 ? -17.406 -6.227 -20.062 1 81.12 95 PRO A N 1
ATOM 758 C CA . PRO A 1 95 ? -16.312 -7.074 -19.594 1 81.12 95 PRO A CA 1
ATOM 759 C C . PRO A 1 95 ? -14.938 -6.512 -19.969 1 81.12 95 PRO A C 1
ATOM 761 O O . PRO A 1 95 ? -14.781 -5.922 -21.047 1 81.12 95 PRO A O 1
ATOM 764 N N . GLU A 1 96 ? -14.016 -6.621 -19.062 1 83.19 96 GLU A N 1
ATOM 765 C CA . GLU A 1 96 ? -12.633 -6.223 -19.266 1 83.19 96 GLU A CA 1
ATOM 766 C C . GLU A 1 96 ? -11.664 -7.289 -18.75 1 83.19 96 GLU A C 1
ATOM 768 O O . GLU A 1 96 ? -12.023 -8.094 -17.891 1 83.19 96 GLU A O 1
ATOM 773 N N . LEU A 1 97 ? -10.578 -7.332 -19.312 1 85.69 97 LEU A N 1
ATOM 774 C CA . LEU A 1 97 ? -9.555 -8.25 -18.844 1 85.69 97 LEU A CA 1
ATOM 775 C C . LEU A 1 97 ? -8.922 -7.742 -17.547 1 85.69 97 LEU A C 1
ATOM 777 O O . LEU A 1 97 ? -8.75 -6.535 -17.375 1 85.69 97 LEU A O 1
ATOM 781 N N . CYS A 1 98 ? -8.633 -8.688 -16.703 1 84.44 98 CYS A N 1
ATOM 782 C CA . CYS A 1 98 ? -7.883 -8.328 -15.508 1 84.44 98 CYS A CA 1
ATOM 783 C C . CYS A 1 98 ? -6.496 -7.805 -15.875 1 84.44 98 CYS A C 1
ATOM 785 O O . CYS A 1 98 ? -5.902 -8.242 -16.859 1 84.44 98 CYS A O 1
ATOM 787 N N . ALA A 1 99 ? -6.051 -6.828 -15.062 1 78.5 99 ALA A N 1
ATOM 788 C CA . ALA A 1 99 ? -4.66 -6.395 -15.203 1 78.5 99 ALA A CA 1
ATOM 789 C C . ALA A 1 99 ? -3.699 -7.539 -14.898 1 78.5 99 ALA A C 1
ATOM 791 O O . ALA A 1 99 ? -3.93 -8.328 -13.977 1 78.5 99 ALA A O 1
ATOM 792 N N . SER A 1 100 ? -2.686 -7.648 -15.742 1 83.12 100 SER A N 1
ATOM 793 C CA . SER A 1 100 ? -1.687 -8.688 -15.523 1 83.12 100 SER A CA 1
ATOM 794 C C . SER A 1 100 ? -0.273 -8.148 -15.727 1 83.12 100 SER A C 1
ATOM 796 O O . SER A 1 100 ? -0.015 -7.41 -16.672 1 83.12 100 SER A O 1
ATOM 798 N N . ASN A 1 101 ? 0.607 -8.469 -14.758 1 84.88 101 ASN A N 1
ATOM 799 C CA . ASN A 1 101 ? 2.023 -8.133 -14.836 1 84.88 101 ASN A CA 1
ATOM 800 C C . ASN A 1 101 ? 2.879 -9.367 -15.125 1 84.88 101 ASN A C 1
ATOM 802 O O . ASN A 1 101 ? 4.098 -9.336 -14.945 1 84.88 101 ASN A O 1
ATOM 806 N N . MET A 1 102 ? 2.238 -10.32 -15.617 1 89.75 102 MET A N 1
ATOM 807 C CA . MET A 1 102 ? 2.93 -11.594 -15.781 1 89.75 102 MET A CA 1
ATOM 808 C C . MET A 1 102 ? 3.965 -11.516 -16.891 1 89.75 102 MET A C 1
ATOM 810 O O . MET A 1 102 ? 3.707 -10.922 -17.938 1 89.75 102 MET A O 1
ATOM 814 N N . THR A 1 103 ? 5.113 -12.016 -16.609 1 87.88 103 THR A N 1
ATOM 815 C CA . THR A 1 103 ? 6.164 -12.211 -17.609 1 87.88 103 THR A CA 1
ATOM 816 C C . THR A 1 103 ? 6.238 -13.68 -18.031 1 87.88 103 THR A C 1
ATOM 818 O O . THR A 1 103 ? 5.574 -14.539 -17.438 1 87.88 103 THR A O 1
ATOM 821 N N . GLU A 1 104 ? 7.035 -13.891 -19.031 1 87.06 104 GLU A N 1
ATOM 822 C CA . GLU A 1 104 ? 7.191 -15.273 -19.484 1 87.06 104 GLU A CA 1
ATOM 823 C C . GLU A 1 104 ? 7.734 -16.156 -18.359 1 87.06 104 GLU A C 1
ATOM 825 O O . GLU A 1 104 ? 7.285 -17.297 -18.188 1 87.06 104 GLU A O 1
ATOM 830 N N . GLY A 1 105 ? 8.625 -15.625 -17.625 1 88.62 105 GLY A N 1
ATOM 831 C CA . GLY A 1 105 ? 9.227 -16.391 -16.547 1 88.62 105 GLY A CA 1
ATOM 832 C C . GLY A 1 105 ? 8.242 -16.719 -15.43 1 88.62 105 GLY A C 1
ATOM 833 O O . GLY A 1 105 ? 8.148 -17.859 -15 1 88.62 105 GLY A O 1
ATOM 834 N N . THR A 1 106 ? 7.531 -15.703 -15.016 1 92.94 106 THR A N 1
ATOM 835 C CA . THR A 1 106 ? 6.59 -15.945 -13.93 1 92.94 106 THR A CA 1
ATOM 836 C C . THR A 1 106 ? 5.434 -16.828 -14.398 1 92.94 106 THR A C 1
ATOM 838 O O . THR A 1 106 ? 4.91 -17.641 -13.641 1 92.94 106 THR A O 1
ATOM 841 N N . PHE A 1 107 ? 5.074 -16.703 -15.68 1 93.44 107 PHE A N 1
ATOM 842 C CA . PHE A 1 107 ? 4.039 -17.562 -16.25 1 93.44 107 PHE A CA 1
ATOM 843 C C . PHE A 1 107 ? 4.488 -19.016 -16.281 1 93.44 107 PHE A C 1
ATOM 845 O O . PHE A 1 107 ? 3.705 -19.922 -15.969 1 93.44 107 PHE A O 1
ATOM 852 N N . ARG A 1 108 ? 5.637 -19.172 -16.656 1 92.5 108 ARG A N 1
ATOM 853 C CA . ARG A 1 108 ? 6.176 -20.531 -16.672 1 92.5 108 ARG A CA 1
ATOM 854 C C . ARG A 1 108 ? 6.098 -21.172 -15.297 1 92.5 108 ARG A C 1
ATOM 856 O O . ARG A 1 108 ? 5.699 -22.328 -15.172 1 92.5 108 ARG A O 1
ATOM 863 N N . LYS A 1 109 ? 6.48 -20.453 -14.312 1 94.88 109 LYS A N 1
ATOM 864 C CA . LYS A 1 109 ? 6.414 -20.969 -12.953 1 94.88 109 LYS A CA 1
ATOM 865 C C . LYS A 1 109 ? 4.98 -21.328 -12.57 1 94.88 109 LYS A C 1
ATOM 867 O O . LYS A 1 109 ? 4.734 -22.359 -11.953 1 94.88 109 LYS A O 1
ATOM 872 N N . ILE A 1 110 ? 4.016 -20.484 -12.93 1 97.06 110 ILE A N 1
ATOM 873 C CA . ILE A 1 110 ? 2.609 -20.734 -12.633 1 97.06 110 ILE A CA 1
ATOM 874 C C . ILE A 1 110 ? 2.162 -22.047 -13.273 1 97.06 110 ILE A C 1
ATOM 876 O O . ILE A 1 110 ? 1.549 -22.891 -12.617 1 97.06 110 ILE A O 1
ATOM 880 N N . ARG A 1 111 ? 2.527 -22.219 -14.484 1 96.75 111 ARG A N 1
ATOM 881 C CA . ARG A 1 111 ? 2.135 -23.422 -15.211 1 96.75 111 ARG A CA 1
ATOM 882 C C . ARG A 1 111 ? 2.732 -24.672 -14.57 1 96.75 111 ARG A C 1
ATOM 884 O O . ARG A 1 111 ? 2.059 -25.703 -14.445 1 96.75 111 ARG A O 1
ATOM 891 N N . GLU A 1 112 ? 3.928 -24.547 -14.211 1 96.56 112 GLU A N 1
ATOM 892 C CA . GLU A 1 112 ? 4.609 -25.672 -13.578 1 96.56 112 GLU A CA 1
ATOM 893 C C . GLU A 1 112 ? 3.938 -26.047 -12.266 1 96.56 112 GLU A C 1
ATOM 895 O O . GLU A 1 112 ? 3.75 -27.234 -11.984 1 96.56 112 GLU A O 1
ATOM 900 N N . GLU A 1 113 ? 3.578 -25.062 -11.539 1 97.69 113 GLU A N 1
ATOM 901 C CA . GLU A 1 113 ? 2.961 -25.328 -10.242 1 97.69 113 GLU A CA 1
ATOM 902 C C . GLU A 1 113 ? 1.54 -25.875 -10.406 1 97.69 113 GLU A C 1
ATOM 904 O O . GLU A 1 113 ? 1.085 -26.688 -9.617 1 97.69 113 GLU A O 1
ATOM 909 N N . LEU A 1 114 ? 0.852 -25.391 -11.422 1 98.06 114 LEU A N 1
ATOM 910 C CA . LEU A 1 114 ? -0.456 -25.953 -11.742 1 98.06 114 LEU A CA 1
ATOM 911 C C . LEU A 1 114 ? -0.334 -27.422 -12.133 1 98.06 114 LEU A C 1
ATOM 913 O O . LEU A 1 114 ? -1.116 -28.25 -11.68 1 98.06 114 LEU A O 1
ATOM 917 N N . MET A 1 115 ? 0.659 -27.719 -12.938 1 97.44 115 MET A N 1
ATOM 918 C CA . MET A 1 115 ? 0.9 -29.094 -13.359 1 97.44 115 MET A CA 1
ATOM 919 C C . MET A 1 115 ? 1.275 -29.969 -12.164 1 97.44 115 MET A C 1
ATOM 921 O O . MET A 1 115 ? 0.811 -31.109 -12.055 1 97.44 115 MET A O 1
ATOM 925 N N . ARG A 1 116 ? 2.029 -29.438 -11.305 1 96.25 116 ARG A N 1
ATOM 926 C CA . ARG A 1 116 ? 2.379 -30.156 -10.086 1 96.25 116 ARG A CA 1
ATOM 927 C C . ARG A 1 116 ? 1.131 -30.516 -9.281 1 96.25 116 ARG A C 1
ATOM 929 O O . ARG A 1 116 ? 0.987 -31.641 -8.812 1 96.25 116 ARG A O 1
ATOM 936 N N . GLY A 1 117 ? 0.29 -29.562 -9.125 1 96.06 117 GLY A N 1
ATOM 937 C CA . GLY A 1 117 ? -0.961 -29.812 -8.43 1 96.06 117 GLY A CA 1
ATOM 938 C C . GLY A 1 117 ? -1.799 -30.891 -9.086 1 96.06 117 GLY A C 1
ATOM 939 O O . GLY A 1 117 ? -2.352 -31.766 -8.406 1 96.06 117 GLY A O 1
ATOM 940 N N . TYR A 1 118 ? -1.806 -30.875 -10.359 1 96.31 118 TYR A N 1
ATOM 941 C CA . TYR A 1 118 ? -2.553 -31.875 -11.117 1 96.31 118 TYR A CA 1
ATOM 942 C C . TYR A 1 118 ? -1.979 -33.281 -10.891 1 96.31 118 TYR A C 1
ATOM 944 O O . TYR A 1 118 ? -2.721 -34.219 -10.602 1 96.31 118 TYR A O 1
ATOM 952 N N . VAL A 1 119 ? -0.74 -33.375 -10.977 1 94 119 VAL A N 1
ATOM 953 C CA . VAL A 1 119 ? -0.072 -34.656 -10.836 1 94 119 VAL A CA 1
ATOM 954 C C . VAL A 1 119 ? -0.313 -35.219 -9.438 1 94 119 VAL A C 1
ATOM 956 O O . VAL A 1 119 ? -0.573 -36.438 -9.273 1 94 119 VAL A O 1
ATOM 959 N N . LEU A 1 120 ? -0.282 -34.344 -8.453 1 92.19 120 LEU A N 1
ATOM 960 C CA . LEU A 1 120 ? -0.466 -34.781 -7.066 1 92.19 120 LEU A CA 1
ATOM 961 C C . LEU A 1 120 ? -1.904 -35.219 -6.816 1 92.19 120 LEU A C 1
ATOM 963 O O . LEU A 1 120 ? -2.152 -36.125 -6.016 1 92.19 120 LEU A O 1
ATOM 967 N N . THR A 1 121 ? -2.879 -34.656 -7.543 1 91.75 121 THR A N 1
ATOM 968 C CA . THR A 1 121 ? -4.277 -34.844 -7.176 1 91.75 121 THR A CA 1
ATOM 969 C C . THR A 1 121 ? -4.961 -35.812 -8.148 1 91.75 121 THR A C 1
ATOM 971 O O . THR A 1 121 ? -6.07 -36.281 -7.895 1 91.75 121 THR A O 1
ATOM 974 N N . LYS A 1 122 ? -4.43 -36.156 -9.273 1 87.62 122 LYS A N 1
ATOM 975 C CA . LYS A 1 122 ? -5.082 -36.938 -10.305 1 87.62 122 LYS A CA 1
ATOM 976 C C . LYS A 1 122 ? -5.344 -38.375 -9.82 1 87.62 122 LYS A C 1
ATOM 978 O O . LYS A 1 122 ? -6.328 -39 -10.219 1 87.62 122 LYS A O 1
ATOM 983 N N . ASP A 1 123 ? -4.426 -38.938 -9.055 1 79.06 123 ASP A N 1
ATOM 984 C CA . ASP A 1 123 ? -4.621 -40.312 -8.617 1 79.06 123 ASP A CA 1
ATOM 985 C C . ASP A 1 123 ? -4.77 -40.375 -7.102 1 79.06 123 ASP A C 1
ATOM 987 O O . ASP A 1 123 ? -3.945 -41 -6.422 1 79.06 123 ASP A O 1
ATOM 991 N N . LEU A 1 124 ? -5.781 -39.75 -6.547 1 71.19 124 LEU A N 1
ATOM 992 C CA . LEU A 1 124 ? -5.965 -39.688 -5.102 1 71.19 124 LEU A CA 1
ATOM 993 C C . LEU A 1 124 ? -6.141 -41.094 -4.523 1 71.19 124 LEU A C 1
ATOM 995 O O . LEU A 1 124 ? -5.797 -41.344 -3.367 1 71.19 124 LEU A O 1
ATOM 999 N N . GLY A 1 125 ? -6.754 -42.094 -5.195 1 61.88 125 GLY A N 1
ATOM 1000 C CA . GLY A 1 125 ? -6.988 -43.438 -4.711 1 61.88 125 GLY A CA 1
ATOM 1001 C C . GLY A 1 125 ? -5.734 -44.281 -4.684 1 61.88 125 GLY A C 1
ATOM 1002 O O . GLY A 1 125 ? -5.66 -45.25 -3.938 1 61.88 125 GLY A O 1
ATOM 1003 N N . SER A 1 126 ? -4.953 -44.031 -5.605 1 55.47 126 SER A N 1
ATOM 1004 C CA . SER A 1 126 ? -3.902 -45 -5.812 1 55.47 126 SER A CA 1
ATOM 1005 C C . SER A 1 126 ? -2.797 -44.875 -4.77 1 55.47 126 SER A C 1
ATOM 1007 O O . SER A 1 126 ? -2.141 -45.844 -4.418 1 55.47 126 SER A O 1
ATOM 1009 N N . HIS A 1 127 ? -2.451 -43.625 -4.375 1 59.25 127 HIS A N 1
ATOM 1010 C CA . HIS A 1 127 ? -1.265 -43.469 -3.541 1 59.25 127 HIS A CA 1
ATOM 1011 C C . HIS A 1 127 ? -1.583 -42.688 -2.277 1 59.25 127 HIS A C 1
ATOM 1013 O O . HIS A 1 127 ? -2.658 -42.094 -2.166 1 59.25 127 HIS A O 1
ATOM 1019 N N . ASP A 1 128 ? -0.792 -43 -1.207 1 67.06 128 ASP A N 1
ATOM 1020 C CA . ASP A 1 128 ? -0.766 -42.312 0.095 1 67.06 128 ASP A CA 1
ATOM 1021 C C . ASP A 1 128 ? -0.676 -40.812 -0.057 1 67.06 128 ASP A C 1
ATOM 1023 O O . ASP A 1 128 ? 0.154 -40.156 0.586 1 67.06 128 ASP A O 1
ATOM 1027 N N . PHE A 1 129 ? -1.591 -40.312 -0.899 1 76.75 129 PHE A N 1
ATOM 1028 C CA . PHE A 1 129 ? -1.605 -38.875 -1.114 1 76.75 129 PHE A CA 1
ATOM 1029 C C . PHE A 1 129 ? -2.094 -38.125 0.133 1 76.75 129 PHE A C 1
ATOM 1031 O O . PHE A 1 129 ? -3.029 -38.594 0.796 1 76.75 129 PHE A O 1
ATOM 1038 N N . GLU A 1 130 ? -1.243 -37.125 0.453 1 82.75 130 GLU A N 1
ATOM 1039 C CA . GLU A 1 130 ? -1.649 -36.219 1.521 1 82.75 130 GLU A CA 1
ATOM 1040 C C . GLU A 1 130 ? -1.853 -34.812 0.991 1 82.75 130 GLU A C 1
ATOM 1042 O O . GLU A 1 130 ? -0.971 -34.25 0.332 1 82.75 130 GLU A O 1
ATOM 1047 N N . TRP A 1 131 ? -2.949 -34.25 1.226 1 84.94 131 TRP A N 1
ATOM 1048 C CA . TRP A 1 131 ? -3.297 -32.906 0.771 1 84.94 131 TRP A CA 1
ATOM 1049 C C . TRP A 1 131 ? -2.24 -31.891 1.201 1 84.94 131 TRP A C 1
ATOM 1051 O O . TRP A 1 131 ? -2.021 -30.891 0.521 1 84.94 131 TRP A O 1
ATOM 1061 N N . ALA A 1 132 ? -1.602 -32.188 2.256 1 88 132 ALA A N 1
ATOM 1062 C CA . ALA A 1 132 ? -0.577 -31.297 2.783 1 88 132 ALA A CA 1
ATOM 1063 C C . ALA A 1 132 ? 0.531 -31.078 1.76 1 88 132 ALA A C 1
ATOM 1065 O O . ALA A 1 132 ? 1.177 -30.016 1.757 1 88 132 ALA A O 1
ATOM 1066 N N . TRP A 1 133 ? 0.661 -32.031 0.845 1 90.19 133 TRP A N 1
ATOM 1067 C CA . TRP A 1 133 ? 1.722 -31.938 -0.154 1 90.19 133 TRP A CA 1
ATOM 1068 C C . TRP A 1 133 ? 1.475 -30.781 -1.114 1 90.19 133 TRP A C 1
ATOM 1070 O O . TRP A 1 133 ? 2.422 -30.172 -1.62 1 90.19 133 TRP A O 1
ATOM 1080 N N . ILE A 1 134 ? 0.238 -30.484 -1.324 1 92.94 134 ILE A N 1
ATOM 1081 C CA . ILE A 1 134 ? -0.12 -29.391 -2.236 1 92.94 134 ILE A CA 1
ATOM 1082 C C . ILE A 1 134 ? 0.351 -28.062 -1.662 1 92.94 134 ILE A C 1
ATOM 1084 O O . ILE A 1 134 ? 0.746 -27.156 -2.408 1 92.94 134 ILE A O 1
ATOM 1088 N N . PHE A 1 135 ? 0.478 -27.969 -0.303 1 93.38 135 PHE A N 1
ATOM 1089 C CA . PHE A 1 135 ? 0.74 -26.703 0.375 1 93.38 135 PHE A CA 1
ATOM 1090 C C . PHE A 1 135 ? 2.193 -26.625 0.831 1 93.38 135 PHE A C 1
ATOM 1092 O O . PHE A 1 135 ? 2.551 -25.75 1.633 1 93.38 135 PHE A O 1
ATOM 1099 N N . GLU A 1 136 ? 2.93 -27.562 0.352 1 93.5 136 GLU A N 1
ATOM 1100 C CA . GLU A 1 136 ? 4.344 -27.484 0.698 1 93.5 136 GLU A CA 1
ATOM 1101 C C . GLU A 1 136 ? 4.984 -26.219 0.146 1 93.5 136 GLU A C 1
ATOM 1103 O O . GLU A 1 136 ? 4.746 -25.844 -1.005 1 93.5 136 GLU A O 1
ATOM 1108 N N . PRO A 1 137 ? 5.777 -25.531 1.007 1 93.31 137 PRO A N 1
ATOM 1109 C CA . PRO A 1 137 ? 6.438 -24.328 0.511 1 93.31 137 PRO A CA 1
ATOM 1110 C C . PRO A 1 137 ? 7.352 -24.594 -0.682 1 93.31 137 PRO A C 1
ATOM 1112 O O . PRO A 1 137 ? 7.957 -25.672 -0.768 1 93.31 137 PRO A O 1
ATOM 1115 N N . PHE A 1 138 ? 7.41 -23.672 -1.594 1 94.38 138 PHE A N 1
ATOM 1116 C CA . PHE A 1 138 ? 8.32 -23.766 -2.729 1 94.38 138 PHE A CA 1
ATOM 1117 C C . PHE A 1 138 ? 9.773 -23.797 -2.26 1 94.38 138 PHE A C 1
ATOM 1119 O O . PHE A 1 138 ? 10.188 -22.969 -1.456 1 94.38 138 PHE A O 1
ATOM 1126 N N . PRO A 1 139 ? 10.547 -24.75 -2.65 1 92.19 139 PRO A N 1
ATOM 1127 C CA . PRO A 1 139 ? 11.945 -24.859 -2.24 1 92.19 139 PRO A CA 1
ATOM 1128 C C . PRO A 1 139 ? 12.852 -23.875 -2.973 1 92.19 139 PRO A C 1
ATOM 1130 O O . PRO A 1 139 ? 13.688 -24.281 -3.787 1 92.19 139 PRO A O 1
ATOM 1133 N N . TYR A 1 140 ? 12.789 -22.672 -2.592 1 91.56 140 TYR A N 1
ATOM 1134 C CA . TYR A 1 140 ? 13.406 -21.562 -3.311 1 91.56 140 TYR A CA 1
ATOM 1135 C C . TYR A 1 140 ? 14.93 -21.688 -3.285 1 91.56 140 TYR A C 1
ATOM 1137 O O . TYR A 1 140 ? 15.586 -21.562 -4.324 1 91.56 140 TYR A O 1
ATOM 1145 N N . SER A 1 141 ? 15.586 -22.047 -2.107 1 89.12 141 SER A N 1
ATOM 1146 C CA . SER A 1 141 ? 17.031 -22.016 -1.909 1 89.12 141 SER A CA 1
ATOM 1147 C C . SER A 1 141 ? 17.719 -23.156 -2.658 1 89.12 141 SER A C 1
ATOM 1149 O O . SER A 1 141 ? 18.891 -23.062 -2.996 1 89.12 141 SER A O 1
ATOM 1151 N N . THR A 1 142 ? 16.953 -24.203 -2.984 1 90.5 142 THR A N 1
ATOM 1152 C CA . THR A 1 142 ? 17.578 -25.359 -3.615 1 90.5 142 THR A CA 1
ATOM 1153 C C . THR A 1 142 ? 17.219 -25.422 -5.098 1 90.5 142 THR A C 1
ATOM 1155 O O . THR A 1 142 ? 17.781 -26.234 -5.84 1 90.5 142 THR A O 1
ATOM 1158 N N . THR A 1 143 ? 16.328 -24.625 -5.496 1 91.88 143 THR A N 1
ATOM 1159 C CA . THR A 1 143 ? 15.852 -24.672 -6.875 1 91.88 143 THR A CA 1
ATOM 1160 C C . THR A 1 143 ? 16.812 -23.938 -7.805 1 91.88 143 THR A C 1
ATOM 1162 O O . THR A 1 143 ? 17.047 -24.375 -8.93 1 91.88 143 THR A O 1
ATOM 1165 N N . TYR A 1 144 ? 17.359 -22.844 -7.301 1 92.75 144 TYR A N 1
ATOM 1166 C CA . TYR A 1 144 ? 18.203 -22.016 -8.156 1 92.75 144 TYR A CA 1
ATOM 1167 C C . TYR A 1 144 ? 19.656 -22.031 -7.672 1 92.75 144 TYR A C 1
ATOM 1169 O O . TYR A 1 144 ? 19.906 -22.219 -6.48 1 92.75 144 TYR A O 1
ATOM 1177 N N . GLU A 1 145 ? 20.547 -21.797 -8.555 1 91.62 145 GLU A N 1
ATOM 1178 C CA . GLU A 1 145 ? 21.969 -21.797 -8.234 1 91.62 145 GLU A CA 1
ATOM 1179 C C . GLU A 1 145 ? 22.469 -20.375 -7.945 1 91.62 145 GLU A C 1
ATOM 1181 O O . GLU A 1 145 ? 23.391 -20.188 -7.164 1 91.62 145 GLU A O 1
ATOM 1186 N N . GLN A 1 146 ? 21.906 -19.469 -8.664 1 93.69 146 GLN A N 1
ATOM 1187 C CA . GLN A 1 146 ? 22.297 -18.078 -8.539 1 93.69 146 GLN A CA 1
ATOM 1188 C C . GLN A 1 146 ? 21.094 -17.188 -8.219 1 93.69 146 GLN A C 1
ATOM 1190 O O . GLN A 1 146 ? 19.984 -17.469 -8.656 1 93.69 146 GLN A O 1
ATOM 1195 N N . PHE A 1 147 ? 21.453 -16.141 -7.43 1 96.06 147 PHE A N 1
ATOM 1196 C CA . PHE A 1 147 ? 20.406 -15.227 -6.996 1 96.06 147 PHE A CA 1
ATOM 1197 C C . PHE A 1 147 ? 20.828 -13.781 -7.195 1 96.06 147 PHE A C 1
ATOM 1199 O O . PHE A 1 147 ? 21.984 -13.438 -6.988 1 96.06 147 PHE A O 1
ATOM 1206 N N . LEU A 1 148 ? 19.891 -13.016 -7.637 1 97.38 148 LEU A N 1
ATOM 1207 C CA . LEU A 1 148 ? 20.078 -11.57 -7.578 1 97.38 148 LEU A CA 1
ATOM 1208 C C . LEU A 1 148 ? 19.75 -11.039 -6.188 1 97.38 148 LEU A C 1
ATOM 1210 O O . LEU A 1 148 ? 18.641 -11.25 -5.68 1 97.38 148 LEU A O 1
ATOM 1214 N N . CYS A 1 149 ? 20.656 -10.453 -5.605 1 97.69 149 CYS A N 1
ATOM 1215 C CA . CYS A 1 149 ? 20.484 -9.805 -4.312 1 97.69 149 CYS A CA 1
ATOM 1216 C C . CYS A 1 149 ? 20.188 -8.32 -4.484 1 97.69 149 CYS A C 1
ATOM 1218 O O . CYS A 1 149 ? 20.984 -7.586 -5.074 1 97.69 149 CYS A O 1
ATOM 1220 N N . ILE A 1 150 ? 19.031 -7.879 -4.043 1 98.44 150 ILE A N 1
ATOM 1221 C CA . ILE A 1 150 ? 18.609 -6.484 -4.086 1 98.44 150 ILE A CA 1
ATOM 1222 C C . ILE A 1 150 ? 18.594 -5.902 -2.676 1 98.44 150 ILE A C 1
ATOM 1224 O O . ILE A 1 150 ? 17.672 -6.172 -1.894 1 98.44 150 ILE A O 1
ATOM 1228 N N . ALA A 1 151 ? 19.531 -5.059 -2.381 1 98.12 151 ALA A N 1
ATOM 1229 C CA . ALA A 1 151 ? 19.656 -4.5 -1.038 1 98.12 151 ALA A CA 1
ATOM 1230 C C . ALA A 1 151 ? 19.266 -3.021 -1.022 1 98.12 151 ALA A C 1
ATOM 1232 O O . ALA A 1 151 ? 19.781 -2.232 -1.822 1 98.12 151 ALA A O 1
ATOM 1233 N N . LEU A 1 152 ? 18.359 -2.693 -0.173 1 98.44 152 LEU A N 1
ATOM 1234 C CA . LEU A 1 152 ? 17.922 -1.317 0.046 1 98.44 152 LEU A CA 1
ATOM 1235 C C . LEU A 1 152 ? 18.328 -0.832 1.432 1 98.44 152 LEU A C 1
ATOM 1237 O O . LEU A 1 152 ? 18.219 -1.572 2.412 1 98.44 152 LEU A O 1
ATOM 1241 N N . CYS A 1 153 ? 18.812 0.377 1.507 1 97.62 153 CYS A N 1
ATOM 1242 C CA . CYS A 1 153 ? 19.25 0.974 2.764 1 97.62 153 CYS A CA 1
ATOM 1243 C C . CYS A 1 153 ? 18.797 2.422 2.869 1 97.62 153 CYS A C 1
ATOM 1245 O O . CYS A 1 153 ? 18.688 3.121 1.86 1 97.62 153 CYS A O 1
ATOM 1247 N N . ALA A 1 154 ? 18.484 2.846 4.086 1 94.94 154 ALA A N 1
ATOM 1248 C CA . ALA A 1 154 ? 18.125 4.23 4.371 1 94.94 154 ALA A CA 1
ATOM 1249 C C . ALA A 1 154 ? 18.547 4.633 5.781 1 94.94 154 ALA A C 1
ATOM 1251 O O . ALA A 1 154 ? 18.859 3.773 6.609 1 94.94 154 ALA A O 1
ATOM 1252 N N . PRO A 1 155 ? 18.594 5.898 6.078 1 90.5 155 PRO A N 1
ATOM 1253 C CA . PRO A 1 155 ? 19.094 6.363 7.375 1 90.5 155 PRO A CA 1
ATOM 1254 C C . PRO A 1 155 ? 18.172 5.973 8.531 1 90.5 155 PRO A C 1
ATOM 1256 O O . PRO A 1 155 ? 18.656 5.711 9.641 1 90.5 155 PRO A O 1
ATOM 1259 N N . THR A 1 156 ? 16.859 5.961 8.312 1 88.88 156 THR A N 1
ATOM 1260 C CA . THR A 1 156 ? 15.914 5.594 9.359 1 88.88 156 THR A CA 1
ATOM 1261 C C . THR A 1 156 ? 14.953 4.52 8.859 1 88.88 156 THR A C 1
ATOM 1263 O O . THR A 1 156 ? 14.82 4.309 7.652 1 88.88 156 THR A O 1
ATOM 1266 N N . SER A 1 157 ? 14.305 3.84 9.805 1 91.31 157 SER A N 1
ATOM 1267 C CA . SER A 1 157 ? 13.352 2.797 9.453 1 91.31 157 SER A CA 1
ATOM 1268 C C . SER A 1 157 ? 12.18 3.365 8.656 1 91.31 157 SER A C 1
ATOM 1270 O O . SER A 1 157 ? 11.672 2.713 7.742 1 91.31 157 SER A O 1
ATOM 1272 N N . GLU A 1 158 ? 11.789 4.527 8.953 1 83.62 158 GLU A N 1
ATOM 1273 C CA . GLU A 1 158 ? 10.688 5.172 8.242 1 83.62 158 GLU A CA 1
ATOM 1274 C C . GLU A 1 158 ? 11.062 5.488 6.801 1 83.62 158 GLU A C 1
ATOM 1276 O O . GLU A 1 158 ? 10.289 5.234 5.879 1 83.62 158 GLU A O 1
ATOM 1281 N N . GLU A 1 159 ? 12.195 6.043 6.68 1 86.38 159 GLU A N 1
ATOM 1282 C CA . GLU A 1 159 ? 12.688 6.348 5.34 1 86.38 159 GLU A CA 1
ATOM 1283 C C . GLU A 1 159 ? 12.875 5.074 4.52 1 86.38 159 GLU A C 1
ATOM 1285 O O . GLU A 1 159 ? 12.633 5.066 3.309 1 86.38 159 GLU A O 1
ATOM 1290 N N . LEU A 1 160 ? 13.328 4.031 5.211 1 94.56 160 LEU A N 1
ATOM 1291 C CA . LEU A 1 160 ? 13.5 2.752 4.531 1 94.56 160 LEU A CA 1
ATOM 1292 C C . LEU A 1 160 ? 12.164 2.221 4.027 1 94.56 160 LEU A C 1
ATOM 1294 O O . LEU A 1 160 ? 12.07 1.71 2.91 1 94.56 160 LEU A O 1
ATOM 1298 N N . HIS A 1 161 ? 11.203 2.322 4.859 1 91.94 161 HIS A N 1
ATOM 1299 C CA . HIS A 1 161 ? 9.867 1.88 4.469 1 91.94 161 HIS A CA 1
ATOM 1300 C C . HIS A 1 161 ? 9.391 2.605 3.215 1 91.94 161 HIS A C 1
ATOM 1302 O O . HIS A 1 161 ? 8.914 1.975 2.27 1 91.94 161 HIS A O 1
ATOM 1308 N N . ASP A 1 162 ? 9.562 3.855 3.176 1 88.5 162 ASP A N 1
ATOM 1309 C CA . ASP A 1 162 ? 9.18 4.664 2.023 1 88.5 162 ASP A CA 1
ATOM 1310 C C . ASP A 1 162 ? 10 4.293 0.791 1 88.5 162 ASP A C 1
ATOM 1312 O O . ASP A 1 162 ? 9.453 4.152 -0.306 1 88.5 162 ASP A O 1
ATOM 1316 N N . TRP A 1 163 ? 11.25 4.188 1.046 1 93.94 163 TRP A N 1
ATOM 1317 C CA . TRP A 1 163 ? 12.18 3.85 -0.031 1 93.94 163 TRP A CA 1
ATOM 1318 C C . TRP A 1 163 ? 11.859 2.475 -0.609 1 93.94 163 TRP A C 1
ATOM 1320 O O . TRP A 1 163 ? 11.758 2.314 -1.827 1 93.94 163 TRP A O 1
ATOM 1330 N N . ALA A 1 164 ? 11.695 1.58 0.243 1 96.62 164 ALA A N 1
ATOM 1331 C CA . ALA A 1 164 ? 11.391 0.214 -0.179 1 96.62 164 ALA A CA 1
ATOM 1332 C C . ALA A 1 164 ? 10.086 0.157 -0.962 1 96.62 164 ALA A C 1
ATOM 1334 O O . ALA A 1 164 ? 9.992 -0.524 -1.986 1 96.62 164 ALA A O 1
ATOM 1335 N N . GLY A 1 165 ? 9.102 0.826 -0.456 1 94.5 165 GLY A N 1
ATOM 1336 C CA . GLY A 1 165 ? 7.84 0.883 -1.18 1 94.5 165 GLY A CA 1
ATOM 1337 C C . GLY A 1 165 ? 7.984 1.442 -2.582 1 94.5 165 GLY A C 1
ATOM 1338 O O . GLY A 1 165 ? 7.402 0.912 -3.531 1 94.5 165 GLY A O 1
ATOM 1339 N N . TRP A 1 166 ? 8.75 2.453 -2.691 1 93.44 166 TRP A N 1
ATOM 1340 C CA . TRP A 1 166 ? 8.977 3.102 -3.979 1 93.44 166 TRP A CA 1
ATOM 1341 C C . TRP A 1 166 ? 9.695 2.162 -4.945 1 93.44 166 TRP A C 1
ATOM 1343 O O . TRP A 1 166 ? 9.258 1.976 -6.082 1 93.44 166 TRP A O 1
ATOM 1353 N N . VAL A 1 167 ? 10.727 1.581 -4.496 1 97.19 167 VAL A N 1
ATOM 1354 C CA . VAL A 1 167 ? 11.523 0.706 -5.348 1 97.19 167 VAL A CA 1
ATOM 1355 C C . VAL A 1 167 ? 10.703 -0.512 -5.758 1 97.19 167 VAL A C 1
ATOM 1357 O O . VAL A 1 167 ? 10.734 -0.929 -6.918 1 97.19 167 VAL A O 1
ATOM 1360 N N . LYS A 1 168 ? 9.961 -1.031 -4.797 1 95.94 168 LYS A N 1
ATOM 1361 C CA . LYS A 1 168 ? 9.133 -2.203 -5.07 1 95.94 168 LYS A CA 1
ATOM 1362 C C . LYS A 1 168 ? 8.141 -1.926 -6.191 1 95.94 168 LYS A C 1
ATOM 1364 O O . LYS A 1 168 ? 7.871 -2.799 -7.02 1 95.94 168 LYS A O 1
ATOM 1369 N N . SER A 1 169 ? 7.633 -0.792 -6.152 1 94 169 SER A N 1
ATOM 1370 C CA . SER A 1 169 ? 6.66 -0.436 -7.184 1 94 169 SER A CA 1
ATOM 1371 C C . SER A 1 169 ? 7.297 -0.436 -8.57 1 94 169 SER A C 1
ATOM 1373 O O . SER A 1 169 ? 6.59 -0.437 -9.578 1 94 169 SER A O 1
ATOM 1375 N N . ARG A 1 170 ? 8.586 -0.534 -8.703 1 95.69 170 ARG A N 1
ATOM 1376 C CA . ARG A 1 170 ? 9.305 -0.505 -9.977 1 95.69 170 ARG A CA 1
ATOM 1377 C C . ARG A 1 170 ? 9.914 -1.865 -10.289 1 95.69 170 ARG A C 1
ATOM 1379 O O . ARG A 1 170 ? 10.586 -2.029 -11.312 1 95.69 170 ARG A O 1
ATOM 1386 N N . PHE A 1 171 ? 9.727 -2.805 -9.461 1 96.75 171 PHE A N 1
ATOM 1387 C CA . PHE A 1 171 ? 10.289 -4.141 -9.625 1 96.75 171 PHE A CA 1
ATOM 1388 C C . PHE A 1 171 ? 9.906 -4.73 -10.977 1 96.75 171 PHE A C 1
ATOM 1390 O O . PHE A 1 171 ? 10.711 -5.426 -11.602 1 96.75 171 PHE A O 1
ATOM 1397 N N . PRO A 1 172 ? 8.711 -4.473 -11.508 1 93.69 172 PRO A N 1
ATOM 1398 C CA . PRO A 1 172 ? 8.383 -5.008 -12.828 1 93.69 172 PRO A CA 1
ATOM 1399 C C . PRO A 1 172 ? 9.398 -4.602 -13.898 1 93.69 172 PRO A C 1
ATOM 1401 O O . PRO A 1 172 ? 9.719 -5.398 -14.781 1 93.69 172 PRO A O 1
ATOM 1404 N N . TYR A 1 173 ? 9.914 -3.439 -13.758 1 94.38 173 TYR A N 1
ATOM 1405 C CA . TYR A 1 173 ? 10.906 -2.99 -14.734 1 94.38 173 TYR A CA 1
ATOM 1406 C C . TYR A 1 173 ? 12.219 -3.742 -14.555 1 94.38 173 TYR A C 1
ATOM 1408 O O . TYR A 1 173 ? 12.938 -4 -15.531 1 94.38 173 TYR A O 1
ATOM 1416 N N . LEU A 1 174 ? 12.531 -4.043 -13.312 1 96.75 174 LEU A N 1
ATOM 1417 C CA . LEU A 1 174 ? 13.742 -4.812 -13.055 1 96.75 174 LEU A CA 1
ATOM 1418 C C . LEU A 1 174 ? 13.633 -6.211 -13.664 1 96.75 174 LEU A C 1
ATOM 1420 O O . LEU A 1 174 ? 14.586 -6.707 -14.266 1 96.75 174 LEU A O 1
ATOM 1424 N N . ILE A 1 175 ? 12.5 -6.781 -13.523 1 94.56 175 ILE A N 1
ATOM 1425 C CA . ILE A 1 175 ? 12.25 -8.102 -14.086 1 94.56 175 ILE A CA 1
ATOM 1426 C C . ILE A 1 175 ? 12.383 -8.055 -15.609 1 94.56 175 ILE A C 1
ATOM 1428 O O . ILE A 1 175 ? 13.047 -8.906 -16.203 1 94.56 175 ILE A O 1
ATOM 1432 N N . LEU A 1 176 ? 11.797 -7.062 -16.172 1 90.12 176 LEU A N 1
ATOM 1433 C CA . LEU A 1 176 ? 11.859 -6.898 -17.625 1 90.12 176 LEU A CA 1
ATOM 1434 C C . LEU A 1 176 ? 13.305 -6.707 -18.078 1 90.12 176 LEU A C 1
ATOM 1436 O O . LEU A 1 176 ? 13.711 -7.258 -19.109 1 90.12 176 LEU A O 1
ATOM 1440 N N . LYS A 1 177 ? 14.031 -5.902 -17.344 1 92.88 177 LYS A N 1
ATOM 1441 C CA . LYS A 1 177 ? 15.422 -5.664 -17.688 1 92.88 177 LYS A CA 1
ATOM 1442 C C . LYS A 1 177 ? 16.234 -6.949 -17.609 1 92.88 177 LYS A C 1
ATOM 1444 O O . LYS A 1 177 ? 17.156 -7.16 -18.406 1 92.88 177 LYS A O 1
ATOM 1449 N N . LEU A 1 178 ? 15.984 -7.75 -16.656 1 93.62 178 LEU A N 1
ATOM 1450 C CA . LEU A 1 178 ? 16.641 -9.047 -16.562 1 93.62 178 LEU A CA 1
ATOM 1451 C C . LEU A 1 178 ? 16.344 -9.898 -17.797 1 93.62 178 LEU A C 1
ATOM 1453 O O . LEU A 1 178 ? 17.25 -10.484 -18.391 1 93.62 178 LEU A O 1
ATOM 1457 N N . GLU A 1 179 ? 15.117 -9.922 -18.172 1 87.44 179 GLU A N 1
ATOM 1458 C CA . GLU A 1 179 ? 14.711 -10.703 -19.328 1 87.44 179 GLU A CA 1
ATOM 1459 C C . GLU A 1 179 ? 15.352 -10.172 -20.609 1 87.44 179 GLU A C 1
ATOM 1461 O O . GLU A 1 179 ? 15.742 -10.945 -21.484 1 87.44 179 GLU A O 1
ATOM 1466 N N . ASP A 1 180 ? 15.422 -8.891 -20.703 1 86.94 180 ASP A N 1
ATOM 1467 C CA . ASP A 1 180 ? 16.078 -8.266 -21.844 1 86.94 180 ASP A CA 1
ATOM 1468 C C . ASP A 1 180 ? 17.547 -8.695 -21.938 1 86.94 180 ASP A C 1
ATOM 1470 O O . ASP A 1 180 ? 18.125 -8.703 -23.031 1 86.94 180 ASP A O 1
ATOM 1474 N N . ASN A 1 181 ? 18.094 -8.992 -20.844 1 89.25 181 ASN A N 1
ATOM 1475 C CA . ASN A 1 181 ? 19.484 -9.445 -20.797 1 89.25 181 ASN A CA 1
ATOM 1476 C C . ASN A 1 181 ? 1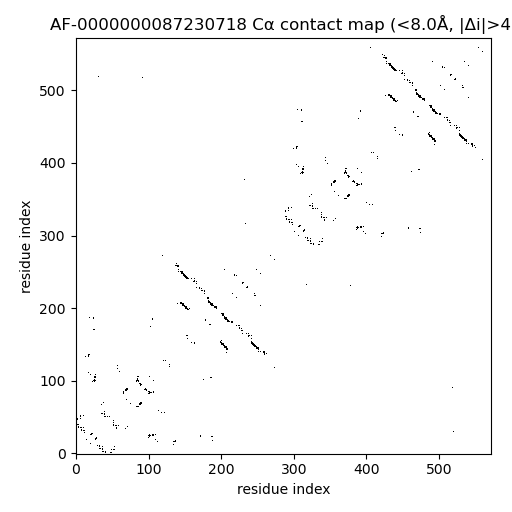9.578 -10.961 -20.953 1 89.25 181 ASN A C 1
ATOM 1478 O O . ASN A 1 181 ? 20.641 -11.539 -20.75 1 89.25 181 ASN A O 1
ATOM 1482 N N . GLY A 1 182 ? 18.438 -11.602 -21.203 1 88.5 182 GLY A N 1
ATOM 1483 C CA . GLY A 1 182 ? 18.422 -13.031 -21.438 1 88.5 182 GLY A CA 1
ATOM 1484 C C . GLY A 1 182 ? 18.391 -13.852 -20.156 1 88.5 182 GLY A C 1
ATOM 1485 O O . GLY A 1 182 ? 18.844 -15.008 -20.156 1 88.5 182 GLY A O 1
ATOM 1486 N N . ILE A 1 183 ? 18.031 -13.227 -19.141 1 91.94 183 ILE A N 1
ATOM 1487 C CA . ILE A 1 183 ? 17.969 -13.922 -17.859 1 91.94 183 ILE A CA 1
ATOM 1488 C C . ILE A 1 183 ? 16.531 -13.898 -17.328 1 91.94 183 ILE A C 1
ATOM 1490 O O . ILE A 1 183 ? 15.961 -12.828 -17.125 1 91.94 183 ILE A O 1
ATOM 1494 N N . GLU A 1 184 ? 15.977 -15.039 -17.141 1 91.38 184 GLU A N 1
ATOM 1495 C CA . GLU A 1 184 ? 14.695 -15.133 -16.438 1 91.38 184 GLU A CA 1
ATOM 1496 C C . GLU A 1 184 ? 14.898 -15.164 -14.922 1 91.38 184 GLU A C 1
ATOM 1498 O O . GLU A 1 184 ? 15.961 -15.539 -14.438 1 91.38 184 GLU A O 1
ATOM 1503 N N . CYS A 1 185 ? 13.875 -14.688 -14.289 1 94.06 185 CYS A N 1
ATOM 1504 C CA . CYS A 1 185 ? 14.008 -14.711 -12.836 1 94.06 185 CYS A CA 1
ATOM 1505 C C . CYS A 1 185 ? 12.719 -15.172 -12.172 1 94.06 185 CYS A C 1
ATOM 1507 O O . CYS A 1 185 ? 11.664 -15.18 -12.805 1 94.06 185 CYS A O 1
ATOM 1509 N N . ASP A 1 186 ? 12.844 -15.742 -11.008 1 95.56 186 ASP A N 1
ATOM 1510 C CA . ASP A 1 186 ? 11.75 -16 -10.078 1 95.56 186 ASP A CA 1
ATOM 1511 C C . ASP A 1 186 ? 11.773 -15.016 -8.906 1 95.56 186 ASP A C 1
ATOM 1513 O O . ASP A 1 186 ? 12.391 -15.297 -7.871 1 95.56 186 ASP A O 1
ATOM 1517 N N . PRO A 1 187 ? 11.078 -13.93 -9.141 1 96.62 187 PRO A N 1
ATOM 1518 C CA . PRO A 1 187 ? 11.109 -12.922 -8.078 1 96.62 187 PRO A CA 1
ATOM 1519 C C . PRO A 1 187 ? 10.43 -13.398 -6.793 1 96.62 187 PRO A C 1
ATOM 1521 O O . PRO A 1 187 ? 9.438 -14.125 -6.848 1 96.62 187 PRO A O 1
ATOM 1524 N N . ASN A 1 188 ? 10.984 -13.062 -5.719 1 94.75 188 ASN A N 1
ATOM 1525 C CA . ASN A 1 188 ? 10.484 -13.406 -4.391 1 94.75 188 ASN A CA 1
ATOM 1526 C C . ASN A 1 188 ? 10.258 -12.164 -3.539 1 94.75 188 ASN A C 1
ATOM 1528 O O . ASN A 1 188 ? 11.141 -11.32 -3.406 1 94.75 188 ASN A O 1
ATOM 1532 N N . SER A 1 189 ? 9.109 -12.047 -2.959 1 92.62 189 SER A N 1
ATOM 1533 C CA . SER A 1 189 ? 8.719 -10.844 -2.236 1 92.62 189 SER A CA 1
ATOM 1534 C C . SER A 1 189 ? 9.227 -10.875 -0.798 1 92.62 189 SER A C 1
ATOM 1536 O O . SER A 1 189 ? 9.117 -9.883 -0.076 1 92.62 189 SER A O 1
ATOM 1538 N N . SER A 1 190 ? 9.758 -11.945 -0.355 1 92.44 190 SER A N 1
ATOM 1539 C CA . SER A 1 190 ? 10.234 -12.055 1.02 1 92.44 190 SER A CA 1
ATOM 1540 C C . SER A 1 190 ? 11.328 -11.031 1.305 1 92.44 190 SER A C 1
ATOM 1542 O O . SER A 1 190 ? 12.203 -10.805 0.47 1 92.44 190 SER A O 1
ATOM 1544 N N . GLN A 1 191 ? 11.172 -10.445 2.451 1 94.62 191 GLN A N 1
ATOM 1545 C CA . GLN A 1 191 ? 12.133 -9.43 2.879 1 94.62 191 GLN A CA 1
ATOM 1546 C C . GLN A 1 191 ? 13.062 -9.969 3.957 1 94.62 191 GLN A C 1
ATOM 1548 O O . GLN A 1 191 ? 12.617 -10.617 4.906 1 94.62 191 GLN A O 1
ATOM 1553 N N . GLU A 1 192 ? 14.32 -9.758 3.77 1 95 192 GLU A N 1
ATOM 1554 C CA . GLU A 1 192 ? 15.32 -10.133 4.762 1 95 192 GLU A CA 1
ATOM 1555 C C . GLU A 1 192 ? 16.062 -8.906 5.281 1 95 192 GLU A C 1
ATOM 1557 O O . GLU A 1 192 ? 15.945 -7.812 4.715 1 95 192 GLU A O 1
ATOM 1562 N N . VAL A 1 193 ? 16.734 -9.125 6.379 1 95.25 193 VAL A N 1
ATOM 1563 C CA . VAL A 1 193 ? 17.562 -8.055 6.941 1 95.25 193 VAL A CA 1
ATOM 1564 C C . VAL A 1 193 ? 19.016 -8.492 6.973 1 95.25 193 VAL A C 1
ATOM 1566 O O . VAL A 1 193 ? 19.328 -9.617 7.375 1 95.25 193 VAL A O 1
ATOM 1569 N N . ASP A 1 194 ? 19.828 -7.711 6.465 1 94.06 194 ASP A N 1
ATOM 1570 C CA . ASP A 1 194 ? 21.266 -7.93 6.605 1 94.06 194 ASP A CA 1
ATOM 1571 C C . ASP A 1 194 ? 21.781 -7.352 7.922 1 94.06 194 ASP A C 1
ATOM 1573 O O . ASP A 1 194 ? 21.969 -6.137 8.039 1 94.06 194 ASP A O 1
ATOM 1577 N N . HIS A 1 195 ? 22.125 -8.125 8.812 1 91.69 195 HIS A N 1
ATOM 1578 C CA . HIS A 1 195 ? 22.5 -7.703 10.164 1 91.69 195 HIS A CA 1
ATOM 1579 C C . HIS A 1 195 ? 23.922 -7.168 10.211 1 91.69 195 HIS A C 1
ATOM 1581 O O . HIS A 1 195 ? 24.344 -6.586 11.211 1 91.69 195 HIS A O 1
ATOM 1587 N N . THR A 1 196 ? 24.641 -7.367 9.148 1 90.62 196 THR A N 1
ATOM 1588 C CA . THR A 1 196 ? 26 -6.863 9.102 1 90.62 196 THR A CA 1
ATOM 1589 C C . THR A 1 196 ? 26.016 -5.383 8.734 1 90.62 196 THR A C 1
ATOM 1591 O O . THR A 1 196 ? 27.047 -4.719 8.852 1 90.62 196 THR A O 1
ATOM 1594 N N . VAL A 1 197 ? 24.906 -4.891 8.281 1 91.75 197 VAL A N 1
ATOM 1595 C CA . VAL A 1 197 ? 24.766 -3.486 7.902 1 91.75 197 VAL A CA 1
ATOM 1596 C C . VAL A 1 197 ? 24.125 -2.703 9.047 1 91.75 197 VAL A C 1
ATOM 1598 O O . VAL A 1 197 ? 23.078 -3.102 9.57 1 91.75 197 VAL A O 1
ATOM 1601 N N . ILE A 1 198 ? 24.656 -1.607 9.445 1 91.69 198 ILE A N 1
ATOM 1602 C CA . ILE A 1 198 ? 24.219 -0.814 10.586 1 91.69 198 ILE A CA 1
ATOM 1603 C C . ILE A 1 198 ? 22.953 -0.051 10.227 1 91.69 198 ILE A C 1
ATOM 1605 O O . ILE A 1 198 ? 22 -0.021 11.008 1 91.69 198 ILE A O 1
ATOM 1609 N N . LYS A 1 199 ? 22.906 0.488 9.078 1 94.25 199 LYS A N 1
ATOM 1610 C CA . LYS A 1 199 ? 21.719 1.23 8.648 1 94.25 199 LYS A CA 1
ATOM 1611 C C . LYS A 1 199 ? 20.531 0.3 8.453 1 94.25 199 LYS A C 1
ATOM 1613 O O . LYS A 1 199 ? 20.688 -0.863 8.078 1 94.25 199 LYS A O 1
ATOM 1618 N N . PRO A 1 200 ? 19.375 0.815 8.789 1 96.81 200 PRO A N 1
ATOM 1619 C CA . PRO A 1 200 ? 18.203 0.023 8.406 1 96.81 200 PRO A CA 1
ATOM 1620 C C . PRO A 1 200 ? 18.266 -0.457 6.953 1 96.81 200 PRO A C 1
ATOM 1622 O O . PRO A 1 200 ? 18.656 0.302 6.062 1 96.81 200 PRO A O 1
ATOM 1625 N N . ASN A 1 201 ? 17.906 -1.741 6.805 1 97.75 201 ASN A N 1
ATOM 1626 C CA . ASN A 1 201 ? 18.016 -2.271 5.449 1 97.75 201 ASN A CA 1
ATOM 1627 C C . ASN A 1 201 ? 17.031 -3.404 5.203 1 97.75 201 ASN A C 1
ATOM 1629 O O . ASN A 1 201 ? 16.5 -3.994 6.148 1 97.75 201 ASN A O 1
ATOM 1633 N N . ILE A 1 202 ? 16.703 -3.598 3.934 1 98 202 ILE A N 1
ATOM 1634 C CA . ILE A 1 202 ? 15.898 -4.699 3.432 1 98 202 ILE A CA 1
ATOM 1635 C C . ILE A 1 202 ? 16.594 -5.355 2.24 1 98 202 ILE A C 1
ATOM 1637 O O . ILE A 1 202 ? 17.125 -4.664 1.37 1 98 202 ILE A O 1
ATOM 1641 N N . VAL A 1 203 ? 16.562 -6.676 2.266 1 97.62 203 VAL A N 1
ATOM 1642 C CA . VAL A 1 203 ? 17.219 -7.398 1.184 1 97.62 203 VAL A CA 1
ATOM 1643 C C . VAL A 1 203 ? 16.234 -8.375 0.543 1 97.62 203 VAL A C 1
ATOM 1645 O O . VAL A 1 203 ? 15.516 -9.094 1.245 1 97.62 203 VAL A O 1
ATOM 1648 N N . TYR A 1 204 ? 16.172 -8.344 -0.766 1 97.38 204 TYR A N 1
ATOM 1649 C CA . TYR A 1 204 ? 15.43 -9.32 -1.553 1 97.38 204 TYR A CA 1
ATOM 1650 C C . TYR A 1 204 ? 16.375 -10.258 -2.297 1 97.38 204 TYR A C 1
ATOM 1652 O O . TYR A 1 204 ? 17.469 -9.852 -2.688 1 97.38 204 TYR A O 1
ATOM 1660 N N . HIS A 1 205 ? 15.938 -11.469 -2.471 1 97.06 205 HIS A N 1
ATOM 1661 C CA . HIS A 1 205 ? 16.672 -12.445 -3.256 1 97.06 205 HIS A CA 1
ATOM 1662 C C . HIS A 1 205 ? 15.805 -13.055 -4.348 1 97.06 205 HIS A C 1
ATOM 1664 O O . HIS A 1 205 ? 14.789 -13.695 -4.051 1 97.06 205 HIS A O 1
ATOM 1670 N N . TRP A 1 206 ? 16.25 -12.859 -5.559 1 97.12 206 TRP A N 1
ATOM 1671 C CA . TRP A 1 206 ? 15.508 -13.414 -6.688 1 97.12 206 TRP A CA 1
ATOM 1672 C C . TRP A 1 206 ? 16.297 -14.523 -7.371 1 97.12 206 TRP A C 1
ATOM 1674 O O . TRP A 1 206 ? 17.469 -14.328 -7.727 1 97.12 206 TRP A O 1
ATOM 1684 N N . GLY A 1 207 ? 15.633 -15.688 -7.512 1 95.69 207 GLY A N 1
ATOM 1685 C CA . GLY A 1 207 ? 16.281 -16.766 -8.234 1 95.69 207 GLY A CA 1
ATOM 1686 C C . GLY A 1 207 ? 16.453 -16.484 -9.719 1 95.69 207 GLY A C 1
ATOM 1687 O O . GLY A 1 207 ? 15.555 -15.922 -10.352 1 95.69 207 GLY A O 1
ATOM 1688 N N . LEU A 1 208 ? 17.641 -16.797 -10.234 1 94.5 208 LEU A N 1
ATOM 1689 C CA . LEU A 1 208 ? 17.938 -16.516 -11.641 1 94.5 208 LEU A CA 1
ATOM 1690 C C . LEU A 1 208 ? 17.953 -17.797 -12.461 1 94.5 208 LEU A C 1
ATOM 1692 O O . LEU A 1 208 ? 18.406 -18.844 -11.977 1 94.5 208 LEU A O 1
ATOM 1696 N N . ILE A 1 209 ? 17.391 -17.656 -13.609 1 91.38 209 ILE A N 1
ATOM 1697 C CA . ILE A 1 209 ? 17.375 -18.75 -14.57 1 91.38 209 ILE A CA 1
ATOM 1698 C C . ILE A 1 209 ? 18.016 -18.297 -15.883 1 91.38 209 ILE A C 1
ATOM 1700 O O . ILE A 1 209 ? 17.312 -17.844 -16.797 1 91.38 209 ILE A O 1
ATOM 1704 N N . PRO A 1 210 ? 19.328 -18.484 -15.984 1 86.19 210 PRO A N 1
ATOM 1705 C CA . PRO A 1 210 ? 20 -18.031 -17.203 1 86.19 210 PRO A CA 1
ATOM 1706 C C . PRO A 1 210 ? 19.594 -18.844 -18.438 1 86.19 210 PRO A C 1
ATOM 1708 O O . PRO A 1 210 ? 19.453 -20.062 -18.359 1 86.19 210 PRO A O 1
ATOM 1711 N N . GLN A 1 211 ? 19.188 -18.156 -19.484 1 78.81 211 GLN A N 1
ATOM 1712 C CA . GLN A 1 211 ? 18.844 -18.812 -20.734 1 78.81 211 GLN A CA 1
ATOM 1713 C C . GLN A 1 211 ? 20.094 -19.078 -21.578 1 78.81 211 GLN A C 1
ATOM 1715 O O . GLN A 1 211 ? 20.094 -19.969 -22.438 1 78.81 211 GLN A O 1
ATOM 1720 N N . SER A 1 212 ? 21.031 -18.188 -21.422 1 76.38 212 SER A N 1
ATOM 1721 C CA . SER A 1 212 ? 22.297 -18.312 -22.141 1 76.38 212 SER A CA 1
ATOM 1722 C C . SER A 1 212 ? 23.5 -18.109 -21.219 1 76.38 212 SER A C 1
ATOM 1724 O O . SER A 1 212 ? 23.328 -17.891 -20.016 1 76.38 212 SER A O 1
ATOM 1726 N N . ASP A 1 213 ? 24.609 -18.406 -21.703 1 73.25 213 ASP A N 1
ATOM 1727 C CA . ASP A 1 213 ? 25.859 -18.234 -20.953 1 73.25 213 ASP A CA 1
ATOM 1728 C C . ASP A 1 213 ? 26.156 -16.766 -20.719 1 73.25 213 ASP A C 1
ATOM 1730 O O . ASP A 1 213 ? 27.312 -16.391 -20.484 1 73.25 213 ASP A O 1
ATOM 1734 N N . THR A 1 214 ? 25.094 -16.062 -20.734 1 73.31 214 THR A N 1
ATOM 1735 C CA . THR A 1 214 ? 25.312 -14.633 -20.547 1 73.31 214 THR A CA 1
ATOM 1736 C C . THR A 1 214 ? 25.625 -14.328 -19.078 1 73.31 214 THR A C 1
ATOM 1738 O O . THR A 1 214 ? 24.984 -14.859 -18.188 1 73.31 214 THR A O 1
ATOM 1741 N N . LEU A 1 215 ? 26.75 -13.625 -18.922 1 79.81 215 LEU A N 1
ATOM 1742 C CA . LEU A 1 215 ? 27.125 -13.164 -17.594 1 79.81 215 LEU A CA 1
ATOM 1743 C C . LEU A 1 215 ? 26.391 -11.867 -17.25 1 79.81 215 LEU A C 1
ATOM 1745 O O . LEU A 1 215 ? 26.469 -10.891 -17.984 1 79.81 215 LEU A O 1
ATOM 1749 N N . LEU A 1 216 ? 25.578 -11.93 -16.281 1 88.94 216 LEU A N 1
ATOM 1750 C CA . LEU A 1 216 ? 24.859 -10.742 -15.82 1 88.94 216 LEU A CA 1
ATOM 1751 C C . LEU A 1 216 ? 25.797 -9.812 -15.062 1 88.94 216 LEU A C 1
ATOM 1753 O O . LEU A 1 216 ? 26.516 -10.25 -14.164 1 88.94 216 LEU A O 1
ATOM 1757 N N . ASP A 1 217 ? 25.906 -8.57 -15.531 1 92.75 217 ASP A N 1
ATOM 1758 C CA . ASP A 1 217 ? 26.656 -7.527 -14.82 1 92.75 217 ASP A CA 1
ATOM 1759 C C . ASP A 1 217 ? 25.719 -6.723 -13.914 1 92.75 217 ASP A C 1
ATOM 1761 O O . ASP A 1 217 ? 24.969 -5.875 -14.383 1 92.75 217 ASP A O 1
ATOM 1765 N N . PRO A 1 218 ? 25.906 -6.977 -12.641 1 94.94 218 PRO A N 1
ATOM 176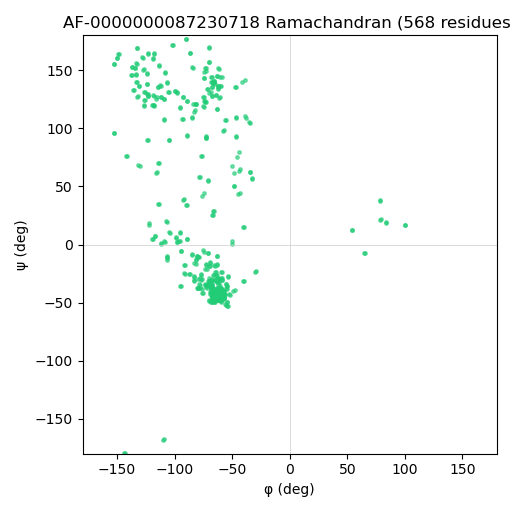6 C CA . PRO A 1 218 ? 25 -6.301 -11.711 1 94.94 218 PRO A CA 1
ATOM 1767 C C . PRO A 1 218 ? 25.141 -4.781 -11.758 1 94.94 218 PRO A C 1
ATOM 1769 O O . PRO A 1 218 ? 24.172 -4.062 -11.477 1 94.94 218 PRO A O 1
ATOM 1772 N N . ILE A 1 219 ? 26.281 -4.25 -12.078 1 94.88 219 ILE A N 1
ATOM 1773 C CA . ILE A 1 219 ? 26.516 -2.809 -12.125 1 94.88 219 ILE A CA 1
ATOM 1774 C C . ILE A 1 219 ? 25.703 -2.203 -13.273 1 94.88 219 ILE A C 1
ATOM 1776 O O . ILE A 1 219 ? 24.984 -1.222 -13.078 1 94.88 219 ILE A O 1
ATOM 1780 N N . SER A 1 220 ? 25.828 -2.82 -14.398 1 94.94 220 SER A N 1
ATOM 1781 C CA . SER A 1 220 ? 25.078 -2.35 -15.555 1 94.94 220 SER A CA 1
ATOM 1782 C C . SER A 1 220 ? 23.578 -2.486 -15.328 1 94.94 220 SER A C 1
ATOM 1784 O O . SER A 1 220 ? 22.812 -1.606 -15.711 1 94.94 220 SER A O 1
ATOM 1786 N N . LEU A 1 221 ? 23.234 -3.553 -14.734 1 96.56 221 LEU A N 1
ATOM 1787 C CA . LEU A 1 221 ? 21.828 -3.77 -14.43 1 96.56 221 LEU A CA 1
ATOM 1788 C C . LEU A 1 221 ? 21.297 -2.686 -13.492 1 96.56 221 LEU A C 1
ATOM 1790 O O . LEU A 1 221 ? 20.203 -2.162 -13.703 1 96.56 221 LEU A O 1
ATOM 1794 N N . LYS A 1 222 ? 22.047 -2.396 -12.531 1 97.38 222 LYS A N 1
ATOM 1795 C CA . LYS A 1 222 ? 21.656 -1.36 -11.586 1 97.38 222 LYS A CA 1
ATOM 1796 C C . LYS A 1 222 ? 21.484 -0.014 -12.281 1 97.38 222 LYS A C 1
ATOM 1798 O O . LYS A 1 222 ? 20.5 0.693 -12.031 1 97.38 222 LYS A O 1
ATOM 1803 N N . GLU A 1 223 ? 22.453 0.319 -13.07 1 95.88 223 GLU A N 1
ATOM 1804 C CA . GLU A 1 223 ? 22.375 1.585 -13.797 1 95.88 223 GLU A CA 1
ATOM 1805 C C . GLU A 1 223 ? 21.109 1.674 -14.641 1 95.88 223 GLU A C 1
ATOM 1807 O O . GLU A 1 223 ? 20.438 2.701 -14.641 1 95.88 223 GLU A O 1
ATOM 1812 N N . ASP A 1 224 ? 20.812 0.633 -15.266 1 95.62 224 ASP A N 1
ATOM 1813 C CA . ASP A 1 224 ? 19.625 0.585 -16.109 1 95.62 224 ASP A CA 1
ATOM 1814 C C . ASP A 1 224 ? 18.359 0.686 -15.266 1 95.62 224 ASP A C 1
ATOM 1816 O O . ASP A 1 224 ? 17.422 1.398 -15.633 1 95.62 224 ASP A O 1
ATOM 1820 N N . PHE A 1 225 ? 18.375 -0.005 -14.188 1 97.56 225 PHE A N 1
ATOM 1821 C CA . PHE A 1 225 ? 17.203 -0.025 -13.328 1 97.56 225 PHE A CA 1
ATOM 1822 C C . PHE A 1 225 ? 16.984 1.331 -12.672 1 97.56 225 PHE A C 1
ATOM 1824 O O . PHE A 1 225 ? 15.859 1.791 -12.523 1 97.56 225 PHE A O 1
ATOM 1831 N N . MET A 1 226 ? 18.031 1.988 -12.297 1 97.06 226 MET A N 1
ATOM 1832 C CA . MET A 1 226 ? 17.969 3.262 -11.586 1 97.06 226 MET A CA 1
ATOM 1833 C C . MET A 1 226 ? 17.328 4.34 -12.461 1 97.06 226 MET A C 1
ATOM 1835 O O . MET A 1 226 ? 16.734 5.289 -11.945 1 97.06 226 MET A O 1
ATOM 1839 N N . LYS A 1 227 ? 17.391 4.141 -13.758 1 95.62 227 LYS A N 1
ATOM 1840 C CA . LYS A 1 227 ? 16.719 5.074 -14.664 1 95.62 227 LYS A CA 1
ATOM 1841 C C . LYS A 1 227 ? 15.211 5.098 -14.414 1 95.62 227 LYS A C 1
ATOM 1843 O O . LYS A 1 227 ? 14.562 6.125 -14.617 1 95.62 227 LYS A O 1
ATOM 1848 N N . TYR A 1 228 ? 14.688 3.971 -13.984 1 95 228 TYR A N 1
ATOM 1849 C CA . TYR A 1 228 ? 13.258 3.873 -13.695 1 95 228 TYR A CA 1
ATOM 1850 C C . TYR A 1 228 ? 12.953 4.309 -12.273 1 95 228 TYR A C 1
ATOM 1852 O O . TYR A 1 228 ? 11.836 4.746 -11.969 1 95 228 TYR A O 1
ATOM 1860 N N . VAL A 1 229 ? 13.883 4.219 -11.406 1 95.94 229 VAL A N 1
ATOM 1861 C CA . VAL A 1 229 ? 13.703 4.527 -9.992 1 95.94 229 VAL A CA 1
ATOM 1862 C C . VAL A 1 229 ? 13.758 6.039 -9.781 1 95.94 229 VAL A C 1
ATOM 1864 O O . VAL A 1 229 ? 13.008 6.586 -8.977 1 95.94 229 VAL A O 1
ATOM 1867 N N . ILE A 1 230 ? 14.609 6.707 -10.516 1 92.88 230 ILE A N 1
ATOM 1868 C CA . ILE A 1 230 ? 14.797 8.133 -10.297 1 92.88 230 ILE A CA 1
ATOM 1869 C C . ILE A 1 230 ? 14.312 8.914 -11.523 1 92.88 230 ILE A C 1
ATOM 1871 O O . ILE A 1 230 ? 14.922 9.906 -11.914 1 92.88 230 ILE A O 1
ATOM 1875 N N . ASN A 1 231 ? 13.281 8.422 -12.141 1 87.88 231 ASN A N 1
ATOM 1876 C CA . ASN A 1 231 ? 12.789 9 -13.391 1 87.88 231 ASN A CA 1
ATOM 1877 C C . ASN A 1 231 ? 11.953 10.25 -13.133 1 87.88 231 ASN A C 1
ATOM 1879 O O . ASN A 1 231 ? 11.609 10.977 -14.07 1 87.88 231 ASN A O 1
ATOM 1883 N N . ASP A 1 232 ? 11.609 10.5 -11.906 1 82.12 232 ASP A N 1
ATOM 1884 C CA . ASP A 1 232 ? 10.836 11.695 -11.57 1 82.12 232 ASP A CA 1
ATOM 1885 C C . ASP A 1 232 ? 11.281 12.266 -10.227 1 82.12 232 ASP A C 1
ATOM 1887 O O . ASP A 1 232 ? 12.211 11.758 -9.602 1 82.12 232 ASP A O 1
ATOM 1891 N N . VAL A 1 233 ? 10.625 13.328 -9.844 1 77.12 233 VAL A N 1
ATOM 1892 C CA . VAL A 1 233 ? 11.047 14.078 -8.656 1 77.12 233 VAL A CA 1
ATOM 1893 C C . VAL A 1 233 ? 10.812 13.234 -7.406 1 77.12 233 VAL A C 1
ATOM 1895 O O . VAL A 1 233 ? 11.602 13.297 -6.457 1 77.12 233 VAL A O 1
ATOM 1898 N N . TYR A 1 234 ? 9.773 12.422 -7.395 1 81.19 234 TYR A N 1
ATOM 1899 C CA . TYR A 1 234 ? 9.484 11.578 -6.242 1 81.19 234 TYR A CA 1
ATOM 1900 C C . TYR A 1 234 ? 10.625 10.602 -5.988 1 81.19 234 TYR A C 1
ATOM 1902 O O . TYR A 1 234 ? 11.125 10.492 -4.867 1 81.19 234 TYR A O 1
ATOM 1910 N N . GLY A 1 235 ? 11.016 10 -7.062 1 87.25 235 GLY A N 1
ATOM 1911 C CA . GLY A 1 235 ? 12.109 9.055 -6.949 1 87.25 235 GLY A CA 1
ATOM 1912 C C . GLY A 1 235 ? 13.422 9.703 -6.566 1 87.25 235 GLY A C 1
ATOM 1913 O O . GLY A 1 235 ? 14.195 9.148 -5.777 1 87.25 235 GLY A O 1
ATOM 1914 N N . LYS A 1 236 ? 13.656 10.867 -7.105 1 84.19 236 LYS A N 1
ATOM 1915 C CA . LYS A 1 236 ? 14.898 11.578 -6.809 1 84.19 236 LYS A CA 1
ATOM 1916 C C . LYS A 1 236 ? 14.969 11.977 -5.336 1 84.19 236 LYS A C 1
ATOM 1918 O O . LYS A 1 236 ? 16.016 11.82 -4.695 1 84.19 236 LYS A O 1
ATOM 1923 N N . VAL A 1 237 ? 13.891 12.438 -4.852 1 78.25 237 VAL A N 1
ATOM 1924 C CA . VAL A 1 237 ? 13.844 12.867 -3.457 1 78.25 237 VAL A CA 1
ATOM 1925 C C . VAL A 1 237 ? 14 11.656 -2.537 1 78.25 237 VAL A C 1
ATOM 1927 O O . VAL A 1 237 ? 14.75 11.703 -1.563 1 78.25 237 VAL A O 1
ATOM 1930 N N . LYS A 1 238 ? 13.312 10.633 -2.834 1 84.75 238 LYS A N 1
ATOM 1931 C CA . LYS A 1 238 ? 13.375 9.43 -2.012 1 84.75 238 LYS A CA 1
ATOM 1932 C C . LYS A 1 238 ? 14.766 8.805 -2.051 1 84.75 238 LYS A C 1
ATOM 1934 O O . LYS A 1 238 ? 15.211 8.203 -1.069 1 84.75 238 LYS A O 1
ATOM 1939 N N . CYS A 1 239 ? 15.43 8.984 -3.158 1 88.31 239 CYS A N 1
ATOM 1940 C CA . CYS A 1 239 ? 16.734 8.359 -3.363 1 88.31 239 CYS A CA 1
ATOM 1941 C C . CYS A 1 239 ? 17.844 9.188 -2.717 1 88.31 239 CYS A C 1
ATOM 1943 O O . CYS A 1 239 ? 18.953 8.695 -2.518 1 88.31 239 CYS A O 1
ATOM 1945 N N . THR A 1 240 ? 17.594 10.383 -2.385 1 82.81 240 THR A N 1
ATOM 1946 C CA . THR A 1 240 ? 18.625 11.32 -1.944 1 82.81 240 THR A CA 1
ATOM 1947 C C . THR A 1 240 ? 19.453 10.727 -0.807 1 82.81 240 THR A C 1
ATOM 1949 O O . THR A 1 240 ? 20.688 10.758 -0.85 1 82.81 240 THR A O 1
ATOM 1952 N N . ASP A 1 241 ? 18.875 10.062 0.167 1 84.88 241 ASP A N 1
ATOM 1953 C CA . ASP A 1 241 ? 19.641 9.539 1.284 1 84.88 241 ASP A CA 1
ATOM 1954 C C . ASP A 1 241 ? 19.469 8.023 1.414 1 84.88 241 ASP A C 1
ATOM 1956 O O . ASP A 1 241 ? 19.672 7.465 2.492 1 84.88 241 ASP A O 1
ATOM 1960 N N . SER A 1 242 ? 19 7.516 0.344 1 92.31 242 SER A N 1
ATOM 1961 C CA . SER A 1 242 ? 18.781 6.074 0.332 1 92.31 242 SER A CA 1
ATOM 1962 C C . SER A 1 242 ? 19.625 5.395 -0.734 1 92.31 242 SER A C 1
ATOM 1964 O O . SER A 1 242 ? 20.188 6.062 -1.609 1 92.31 242 SER A O 1
ATOM 1966 N N . GLU A 1 243 ? 19.781 4.121 -0.516 1 95.12 243 GLU A N 1
ATOM 1967 C CA . GLU A 1 243 ? 20.688 3.404 -1.415 1 95.12 243 GLU A CA 1
ATOM 1968 C C . GLU A 1 243 ? 20.047 2.1 -1.899 1 95.12 243 GLU A C 1
ATOM 1970 O O . GLU A 1 243 ? 19.25 1.492 -1.191 1 95.12 243 GLU A O 1
ATOM 1975 N N . LEU A 1 244 ? 20.375 1.767 -3.111 1 98 244 LEU A N 1
ATOM 1976 C CA . LEU A 1 244 ? 20.031 0.491 -3.734 1 98 244 LEU A CA 1
ATOM 1977 C C . LEU A 1 244 ? 21.281 -0.189 -4.289 1 98 244 LEU A C 1
ATOM 1979 O O . LEU A 1 244 ? 22.062 0.429 -5.023 1 98 244 LEU A O 1
ATOM 1983 N N . THR A 1 245 ? 21.531 -1.396 -3.877 1 97.31 245 THR A N 1
ATOM 1984 C CA . THR A 1 245 ? 22.672 -2.166 -4.387 1 97.31 245 THR A CA 1
ATOM 1985 C C . THR A 1 245 ? 22.203 -3.496 -4.965 1 97.31 245 THR A C 1
ATOM 1987 O O . THR A 1 245 ? 21.312 -4.145 -4.406 1 97.31 245 THR A O 1
ATOM 1990 N N . LEU A 1 246 ? 22.766 -3.859 -6.09 1 98 246 LEU A N 1
ATOM 1991 C CA . LEU A 1 246 ? 22.516 -5.156 -6.719 1 98 246 LEU A CA 1
ATOM 1992 C C . LEU A 1 246 ? 23.797 -5.996 -6.719 1 98 246 LEU A C 1
ATOM 1994 O O . LEU A 1 246 ? 24.891 -5.484 -6.977 1 98 246 LEU A O 1
ATOM 1998 N N . SER A 1 247 ? 23.641 -7.238 -6.379 1 97.19 247 SER A N 1
ATOM 1999 C CA . SER A 1 247 ? 24.766 -8.172 -6.434 1 97.19 247 SER A CA 1
ATOM 2000 C C . SER A 1 247 ? 24.297 -9.586 -6.723 1 97.19 247 SER A C 1
ATOM 2002 O O . SER A 1 247 ? 23.109 -9.883 -6.637 1 97.19 247 SER A O 1
ATOM 2004 N N . LEU A 1 248 ? 25.203 -10.406 -7.172 1 96 248 LEU A N 1
ATOM 2005 C CA . LEU A 1 248 ? 24.938 -11.82 -7.391 1 96 248 LEU A CA 1
ATOM 2006 C C . LEU A 1 248 ? 25.469 -12.664 -6.234 1 96 248 LEU A C 1
ATOM 2008 O O . LEU A 1 248 ? 26.578 -12.445 -5.762 1 96 248 LEU A O 1
ATOM 2012 N N . VAL A 1 249 ? 24.562 -13.531 -5.816 1 95.25 249 VAL A N 1
ATOM 2013 C CA . VAL A 1 249 ? 25 -14.391 -4.719 1 95.25 249 VAL A CA 1
ATOM 2014 C C . VAL A 1 249 ? 24.625 -15.844 -5.02 1 95.25 249 VAL A C 1
ATOM 2016 O O . VAL A 1 249 ? 23.734 -16.109 -5.836 1 95.25 249 VAL A O 1
ATOM 2019 N N . GLY A 1 250 ? 25.359 -16.75 -4.402 1 93.56 250 GLY A N 1
ATOM 2020 C CA . GLY A 1 250 ? 25.031 -18.156 -4.531 1 93.56 250 GLY A CA 1
ATOM 2021 C C . GLY A 1 250 ? 24.078 -18.656 -3.467 1 93.56 250 GLY A C 1
ATOM 2022 O O . GLY A 1 250 ? 23.719 -17.906 -2.553 1 93.56 250 GLY A O 1
ATOM 2023 N N . ALA A 1 251 ? 23.734 -19.891 -3.607 1 90.25 251 ALA A N 1
ATOM 2024 C CA . ALA A 1 251 ? 22.766 -20.5 -2.703 1 90.25 251 ALA A CA 1
ATOM 2025 C C . ALA A 1 251 ? 23.297 -20.531 -1.271 1 90.25 251 ALA A C 1
ATOM 2027 O O . ALA A 1 251 ? 22.531 -20.359 -0.318 1 90.25 251 ALA A O 1
ATOM 2028 N N . SER A 1 252 ? 24.547 -20.641 -1.102 1 89.25 252 SER A N 1
ATOM 2029 C CA . SER A 1 252 ? 25.156 -20.75 0.219 1 89.25 252 SER A CA 1
ATOM 2030 C C . SER A 1 252 ? 25.109 -19.422 0.963 1 89.25 252 SER A C 1
ATOM 2032 O O . SER A 1 252 ? 25.266 -19.391 2.186 1 89.25 252 SER A O 1
ATOM 2034 N N . GLU A 1 253 ? 24.891 -18.359 0.272 1 90.88 253 GLU A N 1
ATOM 2035 C CA . GLU A 1 253 ? 24.938 -17.031 0.87 1 90.88 253 GLU A CA 1
ATOM 2036 C C . GLU A 1 253 ? 23.531 -16.547 1.219 1 90.88 253 GLU A C 1
ATOM 2038 O O . GLU A 1 253 ? 23.375 -15.445 1.757 1 90.88 253 GLU A O 1
ATOM 2043 N N . LEU A 1 254 ? 22.562 -17.359 0.984 1 91.44 254 LEU A N 1
ATOM 2044 C CA . LEU A 1 254 ? 21.188 -16.969 1.286 1 91.44 254 LEU A CA 1
ATOM 2045 C C . LEU A 1 254 ? 20.938 -17 2.789 1 91.44 254 LEU A C 1
ATOM 2047 O O . LEU A 1 254 ? 21.547 -17.781 3.516 1 91.44 254 LEU A O 1
ATOM 2051 N N . PRO A 1 255 ? 20.062 -16.125 3.23 1 88.56 255 PRO A N 1
ATOM 2052 C CA . PRO A 1 255 ? 19.688 -16.188 4.645 1 88.56 255 PRO A CA 1
ATOM 2053 C C . PRO A 1 255 ? 19.031 -17.516 5.027 1 88.56 255 PRO A C 1
ATOM 2055 O O . PRO A 1 255 ? 18.328 -18.109 4.211 1 88.56 255 PRO A O 1
ATOM 2058 N N . LYS A 1 256 ? 19.188 -17.906 6.258 1 82.56 256 LYS A N 1
ATOM 2059 C CA . LYS A 1 256 ? 18.656 -19.172 6.766 1 82.56 256 LYS A CA 1
ATOM 2060 C C . LYS A 1 256 ? 17.141 -19.219 6.648 1 82.56 256 LYS A C 1
ATOM 2062 O O . LYS A 1 256 ? 16.562 -20.297 6.48 1 82.56 256 LYS A O 1
ATOM 2067 N N . SER A 1 257 ? 16.562 -18.062 6.73 1 82.19 257 SER A N 1
ATOM 2068 C CA . SER A 1 257 ? 15.102 -17.969 6.68 1 82.19 257 SER A CA 1
ATOM 2069 C C . SER A 1 257 ? 14.562 -18.453 5.34 1 82.19 257 SER A C 1
ATOM 2071 O O . SER A 1 257 ? 13.383 -18.781 5.223 1 82.19 257 SER A O 1
ATOM 2073 N N . MET A 1 258 ? 15.398 -18.516 4.418 1 81.81 258 MET A N 1
ATOM 2074 C CA . MET A 1 258 ? 14.938 -18.906 3.084 1 81.81 258 MET A CA 1
ATOM 2075 C C . MET A 1 258 ? 15.102 -20.406 2.857 1 81.81 258 MET A C 1
ATOM 2077 O O . MET A 1 258 ? 14.688 -20.922 1.819 1 81.81 258 MET A O 1
ATOM 2081 N N . TYR A 1 259 ? 15.727 -21.031 3.867 1 76.94 259 TYR A N 1
ATOM 2082 C CA . TYR A 1 259 ? 15.93 -22.469 3.746 1 76.94 259 TYR A CA 1
ATOM 2083 C C . TYR A 1 259 ? 14.742 -23.234 4.328 1 76.94 259 TYR A C 1
ATOM 2085 O O . TYR A 1 259 ? 14.219 -22.875 5.383 1 76.94 259 TYR A O 1
ATOM 2093 N N . ASN A 1 260 ? 13.812 -23.594 3.523 1 64.44 260 ASN A N 1
ATOM 2094 C CA . ASN A 1 260 ? 12.711 -24.406 4.02 1 64.44 260 ASN A CA 1
ATOM 2095 C C . ASN A 1 260 ? 13.195 -25.766 4.508 1 64.44 260 ASN A C 1
ATOM 2097 O O . ASN A 1 260 ? 14.188 -26.297 4.008 1 64.44 260 ASN A O 1
ATOM 2101 N N . ASP A 1 261 ? 13.031 -26.094 5.883 1 52.78 261 ASP A N 1
ATOM 2102 C CA . ASP A 1 261 ? 13.289 -27.469 6.32 1 52.78 261 ASP A CA 1
ATOM 2103 C C . ASP A 1 261 ? 12.641 -28.484 5.371 1 52.78 261 ASP A C 1
ATOM 2105 O O . ASP A 1 261 ? 11.422 -28.5 5.215 1 52.78 261 ASP A O 1
ATOM 2109 N N . SER A 1 262 ? 13.164 -28.672 4.32 1 44.09 262 SER A N 1
ATOM 2110 C CA . SER A 1 262 ? 12.68 -29.562 3.279 1 44.09 262 SER A CA 1
ATOM 2111 C C . SER A 1 262 ? 12.367 -30.953 3.844 1 44.09 262 SER A C 1
ATOM 2113 O O . SER A 1 262 ? 13.266 -31.656 4.293 1 44.09 262 SER A O 1
ATOM 2115 N N . PHE A 1 263 ? 11.523 -31.203 4.57 1 39.12 263 PHE A N 1
ATOM 2116 C CA . PHE A 1 263 ? 11.078 -32.594 4.57 1 39.12 263 PHE A CA 1
ATOM 2117 C C . PHE A 1 263 ? 11.047 -33.156 3.154 1 39.12 263 PHE A C 1
ATOM 2119 O O . PHE A 1 263 ? 11.148 -34.375 2.957 1 39.12 263 PHE A O 1
ATOM 2126 N N . TYR A 1 264 ? 10.773 -32.375 2.104 1 42.31 264 TYR A N 1
ATOM 2127 C CA . TYR A 1 264 ? 10.32 -32.812 0.787 1 42.31 264 TYR A CA 1
ATOM 2128 C C . TYR A 1 264 ? 11.5 -33.25 -0.079 1 42.31 264 TYR A C 1
ATOM 2130 O O . TYR A 1 264 ? 11.32 -33.719 -1.208 1 42.31 264 TYR A O 1
ATOM 2138 N N . SER A 1 265 ? 12.711 -32.781 0.059 1 39.44 265 SER A N 1
ATOM 2139 C CA . SER A 1 265 ? 13.648 -33.344 -0.908 1 39.44 265 SER A CA 1
ATOM 2140 C C . SER A 1 265 ? 13.523 -34.875 -0.972 1 39.44 265 SER A C 1
ATOM 2142 O O . SER A 1 265 ? 13.695 -35.469 -2.035 1 39.44 265 SER A O 1
ATOM 2144 N N . ARG A 1 266 ? 13.352 -35.5 0.029 1 38.69 266 ARG A N 1
ATOM 2145 C CA . ARG A 1 266 ? 13.391 -36.969 0.062 1 38.69 266 ARG A CA 1
ATOM 2146 C C . ARG A 1 266 ? 12.203 -37.562 -0.681 1 38.69 266 ARG A C 1
ATOM 2148 O O . ARG A 1 266 ? 12.344 -38.531 -1.414 1 38.69 266 ARG A O 1
ATOM 2155 N N . HIS A 1 267 ? 11.016 -37 -0.542 1 37.66 267 HIS A N 1
ATOM 2156 C CA . HIS A 1 267 ? 9.836 -37.688 -1.056 1 37.66 267 HIS A CA 1
ATOM 2157 C C . HIS A 1 267 ? 9.523 -37.25 -2.484 1 37.66 267 HIS A C 1
ATOM 2159 O O . HIS A 1 267 ? 8.836 -37.969 -3.215 1 37.66 267 HIS A O 1
ATOM 2165 N N . LEU A 1 268 ? 9.906 -36.094 -2.943 1 38.53 268 LEU A N 1
ATOM 2166 C CA . LEU A 1 268 ? 9.664 -35.75 -4.344 1 38.53 268 LEU A CA 1
ATOM 2167 C C . LEU A 1 268 ? 10.406 -36.719 -5.27 1 38.53 268 LEU A C 1
ATOM 2169 O O . LEU A 1 268 ? 9.914 -37.031 -6.352 1 38.53 268 LEU A O 1
ATOM 2173 N N . HIS A 1 269 ? 11.68 -37.062 -4.988 1 35.38 269 HIS A N 1
ATOM 2174 C CA . HIS A 1 269 ? 12.406 -38.031 -5.809 1 35.38 269 HIS A CA 1
ATOM 2175 C C . HIS A 1 269 ? 11.648 -39.344 -5.914 1 35.38 269 HIS A C 1
ATOM 2177 O O . HIS A 1 269 ? 11.75 -40.031 -6.922 1 35.38 269 HIS A O 1
ATOM 2183 N N . GLN A 1 270 ? 11.023 -39.75 -4.859 1 34.41 270 GLN A N 1
ATOM 2184 C CA . GLN A 1 270 ? 10.367 -41.031 -4.918 1 34.41 270 GLN A CA 1
ATOM 2185 C C . GLN A 1 270 ? 9.156 -41 -5.848 1 34.41 270 GLN A C 1
ATOM 2187 O O . GLN A 1 270 ? 8.859 -42 -6.527 1 34.41 270 GLN A O 1
ATOM 2192 N N . TYR A 1 271 ? 8.328 -39.875 -5.773 1 36.97 271 TYR A N 1
ATOM 2193 C CA . TYR A 1 271 ? 7.125 -39.969 -6.59 1 36.97 271 TYR A CA 1
ATOM 2194 C C . TYR A 1 271 ? 7.383 -39.438 -7.996 1 36.97 271 TYR A C 1
ATOM 2196 O O . TYR A 1 271 ? 6.441 -39.188 -8.75 1 36.97 271 TYR A O 1
ATOM 2204 N N . GLY A 1 272 ? 8.594 -39.531 -8.742 1 34.03 272 GLY A N 1
ATOM 2205 C CA . GLY A 1 272 ? 8.969 -39.344 -10.141 1 34.03 272 GLY A CA 1
ATOM 2206 C C . GLY A 1 272 ? 8.555 -38 -10.703 1 34.03 272 GLY A C 1
ATOM 2207 O O . GLY A 1 272 ? 8.367 -37.875 -11.914 1 34.03 272 GLY A O 1
ATOM 2208 N N . VAL A 1 273 ? 8.164 -37.094 -9.906 1 36.81 273 VAL A N 1
ATOM 2209 C CA . VAL A 1 273 ? 7.781 -35.844 -10.547 1 36.81 273 VAL A CA 1
ATOM 2210 C C . VAL A 1 273 ? 9.023 -35.125 -11.094 1 36.81 273 VAL A C 1
ATOM 2212 O O . VAL A 1 273 ? 9.797 -34.531 -10.336 1 36.81 273 VAL A O 1
ATOM 2215 N N . ALA A 1 274 ? 9.867 -35.656 -11.906 1 31.27 274 ALA A N 1
ATOM 2216 C CA . ALA A 1 274 ? 10.938 -35 -12.648 1 31.27 274 ALA A CA 1
ATOM 2217 C C . ALA A 1 274 ? 10.43 -33.719 -13.312 1 31.27 274 ALA A C 1
ATOM 2219 O O . ALA A 1 274 ? 9.32 -33.688 -13.852 1 31.27 274 ALA A O 1
ATOM 2220 N N . TYR A 1 275 ? 10.844 -32.5 -12.82 1 33.06 275 TYR A N 1
ATOM 2221 C CA . TYR A 1 275 ? 10.664 -31.25 -13.539 1 33.06 275 TYR A CA 1
ATOM 2222 C C . TYR A 1 275 ? 10.766 -31.484 -15.047 1 33.06 275 TYR A C 1
ATOM 2224 O O . TYR A 1 275 ? 11.859 -31.672 -15.578 1 33.06 275 TYR A O 1
ATOM 2232 N N . GLN A 1 276 ? 10.039 -32.312 -15.773 1 28.06 276 GLN A N 1
ATOM 2233 C CA . GLN A 1 276 ? 10.141 -32.312 -17.234 1 28.06 276 GLN A CA 1
ATOM 2234 C C . GLN A 1 276 ? 9.82 -30.922 -17.797 1 28.06 276 GLN A C 1
ATOM 2236 O O . GLN A 1 276 ? 8.758 -30.359 -17.531 1 28.06 276 GLN A O 1
ATOM 2241 N N . ALA A 1 277 ? 10.773 -30.172 -18.078 1 32.19 277 ALA A N 1
ATOM 2242 C CA . ALA A 1 277 ? 10.656 -28.953 -18.891 1 32.19 277 ALA A CA 1
ATOM 2243 C C . ALA A 1 277 ? 9.609 -29.141 -19.984 1 32.19 277 ALA A C 1
ATOM 2245 O O . ALA A 1 277 ? 9.625 -30.141 -20.703 1 32.19 277 ALA A O 1
ATOM 2246 N N . ALA A 1 278 ? 8.414 -28.594 -19.906 1 32.5 278 ALA A N 1
ATOM 2247 C CA . ALA A 1 278 ? 7.441 -28.625 -20.984 1 32.5 278 ALA A CA 1
ATOM 2248 C C . ALA A 1 278 ? 8.125 -28.453 -22.344 1 32.5 278 ALA A C 1
ATOM 2250 O O . ALA A 1 278 ? 8.898 -27.516 -22.547 1 32.5 278 ALA A O 1
ATOM 2251 N N . ALA A 1 279 ? 8.273 -29.328 -23.219 1 31.2 279 ALA A N 1
ATOM 2252 C CA . ALA A 1 279 ? 8.617 -29.266 -24.641 1 31.2 279 ALA A CA 1
ATOM 2253 C C . ALA A 1 279 ? 7.949 -28.078 -25.312 1 31.2 279 ALA A C 1
ATOM 2255 O O . ALA A 1 279 ? 6.891 -27.609 -24.875 1 31.2 279 ALA A O 1
ATOM 2256 N N . ASP A 1 280 ? 8.664 -27.312 -26.312 1 30.72 280 ASP A N 1
ATOM 2257 C CA . ASP A 1 280 ? 8.328 -26.219 -27.234 1 30.72 280 ASP A CA 1
ATOM 2258 C C . ASP A 1 280 ? 6.988 -26.484 -27.922 1 30.72 280 ASP A C 1
ATOM 2260 O O . ASP A 1 280 ? 6.938 -27.109 -28.969 1 30.72 280 ASP A O 1
ATOM 2264 N N . CYS A 1 281 ? 6.012 -26.891 -27.359 1 28.69 281 CYS A N 1
ATOM 2265 C CA . CYS A 1 281 ? 4.797 -27.062 -28.156 1 28.69 281 CYS A CA 1
ATOM 2266 C C . CYS A 1 281 ? 4.488 -25.812 -28.969 1 28.69 281 CYS A C 1
ATOM 2268 O O . CYS A 1 281 ? 3.42 -25.719 -29.578 1 28.69 281 CYS A O 1
ATOM 2270 N N . TRP A 1 282 ? 5.305 -24.781 -28.938 1 29.33 282 TRP A N 1
ATOM 2271 C CA . TRP A 1 282 ? 5.039 -23.641 -29.812 1 29.33 282 TRP A CA 1
ATOM 2272 C C . TRP A 1 282 ? 5.285 -24.016 -31.266 1 29.33 282 TRP A C 1
ATOM 2274 O O . TRP A 1 282 ? 5.102 -23.188 -32.156 1 29.33 282 TRP A O 1
ATOM 2284 N N . SER A 1 283 ? 6 -25.141 -31.578 1 26.22 283 SER A N 1
ATOM 2285 C CA . SER A 1 283 ? 6.348 -25.281 -33 1 26.22 283 SER A CA 1
ATOM 2286 C C . SER A 1 283 ? 5.113 -25.578 -33.844 1 26.22 283 SER A C 1
ATOM 2288 O O . SER A 1 283 ? 5.176 -25.531 -35.062 1 26.22 283 SER A O 1
ATOM 2290 N N . THR A 1 284 ? 4.117 -26.281 -33.344 1 24.38 284 THR A N 1
ATOM 2291 C CA . THR A 1 284 ? 3.174 -26.719 -34.375 1 24.38 284 THR A CA 1
ATOM 2292 C C . THR A 1 284 ? 2.309 -25.547 -34.844 1 24.38 284 THR A C 1
ATOM 2294 O O . THR A 1 284 ? 1.345 -25.734 -35.594 1 24.38 284 THR A O 1
ATOM 2297 N N . ILE A 1 285 ? 2.354 -24.375 -34.281 1 24.92 285 ILE A N 1
ATOM 2298 C CA . ILE A 1 285 ? 1.669 -23.391 -35.125 1 24.92 285 ILE A CA 1
ATOM 2299 C C . ILE A 1 285 ? 2.547 -23.016 -36.312 1 24.92 285 ILE A C 1
ATOM 2301 O O . ILE A 1 285 ? 3.488 -22.219 -36.188 1 24.92 285 ILE A O 1
ATOM 2305 N N . GLY A 1 286 ? 3.283 -23.969 -37.031 1 20.03 286 GLY A N 1
ATOM 2306 C CA . GLY A 1 286 ? 3.506 -23.672 -38.438 1 20.03 286 GLY A CA 1
ATOM 2307 C C . GLY A 1 286 ? 2.219 -23.562 -39.219 1 20.03 286 GLY A C 1
ATOM 2308 O O . GLY A 1 286 ? 1.207 -24.172 -38.875 1 20.03 286 GLY A O 1
ATOM 2309 N N . MET B 1 1 ? 22.766 20.438 1.554 1 62.41 1 MET B N 1
ATOM 2310 C CA . MET B 1 1 ? 22.125 19.141 1.446 1 62.41 1 MET B CA 1
ATOM 2311 C C . MET B 1 1 ? 21.844 18.547 2.826 1 62.41 1 MET B C 1
ATOM 2313 O O . MET B 1 1 ? 20.719 18.125 3.105 1 62.41 1 MET B O 1
ATOM 2317 N N . GLN B 1 2 ? 22.719 18.844 3.834 1 78.94 2 GLN B N 1
ATOM 2318 C CA . GLN B 1 2 ? 22.562 18.25 5.164 1 78.94 2 GLN B CA 1
ATOM 2319 C C . GLN B 1 2 ? 21.469 18.969 5.957 1 78.94 2 GLN B C 1
ATOM 2321 O O . GLN B 1 2 ? 20.641 18.328 6.594 1 78.94 2 GLN B O 1
ATOM 2326 N N . LYS B 1 3 ? 21.391 20.312 5.699 1 87.25 3 LYS B N 1
ATOM 2327 C CA . LYS B 1 3 ? 20.391 21.078 6.449 1 87.25 3 LYS B CA 1
ATOM 2328 C C . LYS B 1 3 ? 18.984 20.766 5.969 1 87.25 3 LYS B C 1
ATOM 2330 O O . LYS B 1 3 ? 18.047 20.703 6.77 1 87.25 3 LYS B O 1
ATOM 2335 N N . PHE B 1 4 ? 18.875 20.578 4.688 1 91.44 4 PHE B N 1
ATOM 2336 C CA . PHE B 1 4 ? 17.578 20.219 4.113 1 91.44 4 PHE B CA 1
ATOM 2337 C C . PHE B 1 4 ? 17.062 18.922 4.707 1 91.44 4 PHE B C 1
ATOM 2339 O O . PHE B 1 4 ? 15.898 18.828 5.094 1 91.44 4 PHE B O 1
ATOM 2346 N N . GLN B 1 5 ? 17.938 18.016 4.828 1 85.69 5 GLN B N 1
ATOM 2347 C CA . GLN B 1 5 ? 17.531 16.703 5.32 1 85.69 5 GLN B CA 1
ATOM 2348 C C . GLN B 1 5 ? 17.094 16.766 6.781 1 85.69 5 GLN B C 1
ATOM 2350 O O . GLN B 1 5 ? 16.141 16.109 7.18 1 85.69 5 GLN B O 1
ATOM 2355 N N . VAL B 1 6 ? 17.875 17.484 7.496 1 88.5 6 VAL B N 1
ATOM 2356 C CA . VAL B 1 6 ? 17.531 17.625 8.906 1 88.5 6 VAL B CA 1
ATOM 2357 C C . VAL B 1 6 ? 16.188 18.328 9.047 1 88.5 6 VAL B C 1
ATOM 2359 O O . VAL B 1 6 ? 15.328 17.875 9.812 1 88.5 6 VAL B O 1
ATOM 2362 N N . LEU B 1 7 ? 16.016 19.375 8.289 1 93.38 7 LEU B N 1
ATOM 2363 C CA . LEU B 1 7 ? 14.75 20.094 8.32 1 93.38 7 LEU B CA 1
ATOM 2364 C C . LEU B 1 7 ? 13.602 19.172 7.922 1 93.38 7 LEU B C 1
ATOM 2366 O O . LEU B 1 7 ? 12.57 19.141 8.602 1 93.38 7 LEU B O 1
ATOM 2370 N N . LEU B 1 8 ? 13.789 18.484 6.832 1 91.94 8 LEU B N 1
ATOM 2371 C CA . LEU B 1 8 ? 12.742 17.594 6.336 1 91.94 8 LEU B CA 1
ATOM 2372 C C . LEU B 1 8 ? 12.375 16.547 7.379 1 91.94 8 LEU B C 1
ATOM 2374 O O . LEU B 1 8 ? 11.195 16.25 7.594 1 91.94 8 LEU B O 1
ATOM 2378 N N . ARG B 1 9 ? 13.359 16.031 8.039 1 89.31 9 ARG B N 1
ATOM 2379 C CA . ARG B 1 9 ? 13.117 15.031 9.078 1 89.31 9 ARG B CA 1
ATOM 2380 C C . ARG B 1 9 ? 12.297 15.625 10.227 1 89.31 9 ARG B C 1
ATOM 2382 O O . ARG B 1 9 ? 11.383 14.977 10.734 1 89.31 9 ARG B O 1
ATOM 2389 N N . CYS B 1 10 ? 12.648 16.781 10.578 1 93.69 10 CYS B N 1
ATOM 2390 C CA . CYS B 1 10 ? 11.938 17.453 11.656 1 93.69 10 CYS B CA 1
ATOM 2391 C C . CYS B 1 10 ? 10.492 17.734 11.258 1 93.69 10 CYS B C 1
ATOM 2393 O O . CYS B 1 10 ? 9.57 17.516 12.047 1 93.69 10 CYS B O 1
ATOM 2395 N N . ILE B 1 11 ? 10.312 18.203 10.062 1 96.44 11 ILE B N 1
ATOM 2396 C CA . ILE B 1 11 ? 8.984 18.547 9.578 1 96.44 11 ILE B CA 1
ATOM 2397 C C . ILE B 1 11 ? 8.125 17.281 9.477 1 96.44 11 ILE B C 1
ATOM 2399 O O . ILE B 1 11 ? 6.949 17.297 9.844 1 96.44 11 ILE B O 1
ATOM 2403 N N . LYS B 1 12 ? 8.695 16.266 8.992 1 93.19 12 LYS B N 1
ATOM 2404 C CA . LYS B 1 12 ? 7.969 15.008 8.898 1 93.19 12 LYS B CA 1
ATOM 2405 C C . LYS B 1 12 ? 7.586 14.484 10.281 1 93.19 12 LYS B C 1
ATOM 2407 O O . LYS B 1 12 ? 6.48 13.977 10.477 1 93.19 12 LYS B O 1
ATOM 2412 N N . LEU B 1 13 ? 8.523 14.539 11.211 1 93.38 13 LEU B N 1
ATOM 2413 C CA . LEU B 1 13 ? 8.234 14.117 12.57 1 93.38 13 LEU B CA 1
ATOM 2414 C C . LEU B 1 13 ? 7.094 14.945 13.164 1 93.38 13 LEU B C 1
ATOM 2416 O O . LEU B 1 13 ? 6.172 14.398 13.766 1 93.38 13 LEU B O 1
ATOM 2420 N N . TRP B 1 14 ? 7.207 16.25 12.969 1 96.81 14 TRP B N 1
ATOM 2421 C CA . TRP B 1 14 ? 6.145 17.141 13.422 1 96.81 14 TRP B CA 1
ATOM 2422 C C . TRP B 1 14 ? 4.801 16.734 12.82 1 96.81 14 TRP B C 1
ATOM 2424 O O . TRP B 1 14 ? 3.812 16.578 13.547 1 96.81 14 TRP B O 1
ATOM 2434 N N . ALA B 1 15 ? 4.746 16.562 11.516 1 97.31 15 ALA B N 1
ATOM 2435 C CA . ALA B 1 15 ? 3.506 16.219 10.828 1 97.31 15 ALA B CA 1
ATOM 2436 C C . ALA B 1 15 ? 2.941 14.906 11.336 1 97.31 15 ALA B C 1
ATOM 2438 O O . ALA B 1 15 ? 1.731 14.781 11.547 1 97.31 15 ALA B O 1
ATOM 2439 N N . ARG B 1 16 ? 3.791 13.984 11.625 1 93.94 16 ARG B N 1
ATOM 2440 C CA . ARG B 1 16 ? 3.357 12.68 12.125 1 93.94 16 ARG B CA 1
ATOM 2441 C C . ARG B 1 16 ? 2.812 12.797 13.547 1 93.94 16 ARG B C 1
ATOM 2443 O O . ARG B 1 16 ? 1.748 12.258 13.852 1 93.94 16 ARG B O 1
ATOM 2450 N N . ARG B 1 17 ? 3.537 13.453 14.375 1 93.69 17 ARG B N 1
ATOM 2451 C CA . ARG B 1 17 ? 3.16 13.578 15.781 1 93.69 17 ARG B CA 1
ATOM 2452 C C . ARG B 1 17 ? 1.849 14.344 15.93 1 93.69 17 ARG B C 1
ATOM 2454 O O . ARG B 1 17 ? 1.053 14.047 16.828 1 93.69 17 ARG B O 1
ATOM 2461 N N . ARG B 1 18 ? 1.682 15.227 15.016 1 96.19 18 ARG B N 1
ATOM 2462 C CA . ARG B 1 18 ? 0.49 16.062 15.117 1 96.19 18 ARG B CA 1
ATOM 2463 C C . ARG B 1 18 ? -0.643 15.508 14.258 1 96.19 18 ARG B C 1
ATOM 2465 O O . ARG B 1 18 ? -1.708 16.125 14.156 1 96.19 18 ARG B O 1
ATOM 2472 N N . GLY B 1 19 ? -0.462 14.375 13.609 1 95.31 19 GLY B N 1
ATOM 2473 C CA . GLY B 1 19 ? -1.495 13.688 12.852 1 95.31 19 GLY B CA 1
ATOM 2474 C C . GLY B 1 19 ? -1.753 14.305 11.492 1 95.31 19 GLY B C 1
ATOM 2475 O O . GLY B 1 19 ? -2.895 14.352 11.031 1 95.31 19 GLY B O 1
ATOM 2476 N N . LEU B 1 20 ? -0.697 14.781 10.805 1 97.38 20 LEU B N 1
ATOM 2477 C CA . LEU B 1 20 ? -0.878 15.539 9.57 1 97.38 20 LEU B CA 1
ATOM 2478 C C . LEU B 1 20 ? -0.219 14.828 8.391 1 97.38 20 LEU B C 1
ATOM 2480 O O . LEU B 1 20 ? -0.134 15.383 7.293 1 97.38 20 LEU B O 1
ATOM 2484 N N . HIS B 1 21 ? 0.303 13.633 8.664 1 93.94 21 HIS B N 1
ATOM 2485 C CA . HIS B 1 21 ? 1.086 12.969 7.633 1 93.94 21 HIS B CA 1
ATOM 2486 C C . HIS B 1 21 ? 0.392 11.695 7.148 1 93.94 21 HIS B C 1
ATOM 2488 O O . HIS B 1 21 ? 0.882 10.594 7.379 1 93.94 21 HIS B O 1
ATOM 2494 N N . CYS B 1 22 ? -0.665 11.773 6.461 1 94.06 22 CYS B N 1
ATOM 2495 C CA . CYS B 1 22 ? -1.406 10.695 5.816 1 94.06 22 CYS B CA 1
ATOM 2496 C C . CYS B 1 22 ? -2.162 11.203 4.594 1 94.06 22 CYS B C 1
ATOM 2498 O O . CYS B 1 22 ? -3.314 11.625 4.703 1 94.06 22 CYS B O 1
ATOM 2500 N N . HIS B 1 23 ? -1.581 11.047 3.516 1 91.38 23 HIS B N 1
ATOM 2501 C CA . HIS B 1 23 ? -2.105 11.617 2.279 1 91.38 23 HIS B CA 1
ATOM 2502 C C . HIS B 1 23 ? -3.475 11.031 1.942 1 91.38 23 HIS B C 1
ATOM 2504 O O . HIS B 1 23 ? -4.359 11.75 1.472 1 91.38 23 HIS B O 1
ATOM 2510 N N . LEU B 1 24 ? -3.594 9.797 2.203 1 92 24 LEU B N 1
ATOM 2511 C CA . LEU B 1 24 ? -4.844 9.117 1.884 1 92 24 LEU B CA 1
ATOM 2512 C C . LEU B 1 24 ? -6.02 9.766 2.605 1 92 24 LEU B C 1
ATOM 2514 O O . LEU B 1 24 ? -7.141 9.781 2.094 1 92 24 LEU B O 1
ATOM 2518 N N . LEU B 1 25 ? -5.762 10.32 3.748 1 95.62 25 LEU B N 1
ATOM 2519 C CA . LEU B 1 25 ? -6.832 10.883 4.566 1 95.62 25 LEU B CA 1
ATOM 2520 C C . LEU B 1 25 ? -6.922 12.391 4.379 1 95.62 25 LEU B C 1
ATOM 2522 O O . LEU B 1 25 ? -7.617 13.078 5.137 1 95.62 25 LEU B O 1
ATOM 2526 N N . GLY B 1 26 ? -6.133 12.922 3.449 1 94.25 26 GLY B N 1
ATOM 2527 C CA . GLY B 1 26 ? -6.27 14.336 3.127 1 94.25 26 GLY B CA 1
ATOM 2528 C C . GLY B 1 26 ? -5.219 15.203 3.793 1 94.25 26 GLY B C 1
ATOM 2529 O O . GLY B 1 26 ? -5.391 16.422 3.908 1 94.25 26 GLY B O 1
ATOM 2530 N N . PHE B 1 27 ? -4.191 14.602 4.258 1 96.44 27 PHE B N 1
ATOM 2531 C CA . PHE B 1 27 ? -3.1 15.344 4.879 1 96.44 27 PHE B CA 1
ATOM 2532 C C . PHE B 1 27 ? -1.858 15.312 3.994 1 96.44 27 PHE B C 1
ATOM 2534 O O . PHE B 1 27 ? -1.942 14.992 2.807 1 96.44 27 PHE B O 1
ATOM 2541 N N . PHE B 1 28 ? -0.709 15.734 4.543 1 95.69 28 PHE B N 1
ATOM 2542 C CA . PHE B 1 28 ? 0.506 15.883 3.752 1 95.69 28 PHE B CA 1
ATOM 2543 C C . PHE B 1 28 ? 1.008 14.531 3.262 1 95.69 28 PHE B C 1
ATOM 2545 O O . PHE B 1 28 ? 0.971 13.547 4 1 95.69 28 PHE B O 1
ATOM 2552 N N . ALA B 1 29 ? 1.43 14.555 2.037 1 91 29 ALA B N 1
ATOM 2553 C CA . ALA B 1 29 ? 2.346 13.516 1.572 1 91 29 ALA B CA 1
ATOM 2554 C C . ALA B 1 29 ? 3.795 13.891 1.864 1 91 29 ALA B C 1
ATOM 2556 O O . ALA B 1 29 ? 4.09 15.047 2.184 1 91 29 ALA B O 1
ATOM 2557 N N . GLY B 1 30 ? 4.609 12.898 1.767 1 89.06 30 GLY B N 1
ATOM 2558 C CA . GLY B 1 30 ? 6.023 13.172 1.965 1 89.06 30 GLY B CA 1
ATOM 2559 C C . GLY B 1 30 ? 6.57 14.227 1.019 1 89.06 30 GLY B C 1
ATOM 2560 O O . GLY B 1 30 ? 7.332 15.102 1.43 1 89.06 30 GLY B O 1
ATOM 2561 N N . ILE B 1 31 ? 6.125 14.156 -0.197 1 88.31 31 ILE B N 1
ATOM 2562 C CA . ILE B 1 31 ? 6.645 15.062 -1.215 1 88.31 31 ILE B CA 1
ATOM 2563 C C . ILE B 1 31 ? 6.168 16.484 -0.93 1 88.31 31 ILE B C 1
ATOM 2565 O O . ILE B 1 31 ? 6.879 17.453 -1.206 1 88.31 31 ILE B O 1
ATOM 2569 N N . HIS B 1 32 ? 4.977 16.656 -0.43 1 93.19 32 HIS B N 1
ATOM 2570 C CA . HIS B 1 32 ? 4.52 17.984 -0.032 1 93.19 32 HIS B CA 1
ATOM 2571 C C . HIS B 1 32 ? 5.492 18.641 0.946 1 93.19 32 HIS B C 1
ATOM 2573 O O . HIS B 1 32 ? 5.938 19.766 0.729 1 93.19 32 HIS B O 1
ATOM 2579 N N . LEU B 1 33 ? 5.805 17.859 1.925 1 94.88 33 LEU B N 1
ATOM 2580 C CA . LEU B 1 33 ? 6.664 18.359 2.99 1 94.88 33 LEU B CA 1
ATOM 2581 C C . LEU B 1 33 ? 8.078 18.594 2.477 1 94.88 33 LEU B C 1
ATOM 2583 O O . LEU B 1 33 ? 8.75 19.547 2.914 1 94.88 33 LEU B O 1
ATOM 2587 N N . ALA B 1 34 ? 8.477 17.781 1.56 1 92 34 ALA B N 1
ATOM 2588 C CA . ALA B 1 34 ? 9.797 17.969 0.963 1 92 34 ALA B CA 1
ATOM 2589 C C . ALA B 1 34 ? 9.875 19.281 0.181 1 92 34 ALA B C 1
ATOM 2591 O O . ALA B 1 34 ? 10.867 20 0.271 1 92 34 ALA B O 1
ATOM 2592 N N . ILE B 1 35 ? 8.836 19.547 -0.557 1 93 35 ILE B N 1
ATOM 2593 C CA . ILE B 1 35 ? 8.82 20.766 -1.362 1 93 35 ILE B CA 1
ATOM 2594 C C . ILE B 1 35 ? 8.758 21.984 -0.449 1 93 35 ILE B C 1
ATOM 2596 O O . ILE B 1 35 ? 9.477 22.969 -0.668 1 93 35 ILE B O 1
ATOM 2600 N N . LEU B 1 36 ? 7.941 21.953 0.544 1 96.19 36 LEU B N 1
ATOM 2601 C CA . LEU B 1 36 ? 7.852 23.062 1.486 1 96.19 36 LEU B CA 1
ATOM 2602 C C . LEU B 1 36 ? 9.188 23.297 2.182 1 96.19 36 LEU B C 1
ATOM 2604 O O . LEU B 1 36 ? 9.617 24.438 2.336 1 96.19 36 LEU B O 1
ATOM 2608 N N . ALA B 1 37 ? 9.828 22.203 2.586 1 95.25 37 ALA B N 1
ATOM 2609 C CA . ALA B 1 37 ? 11.141 22.312 3.213 1 95.25 37 ALA B CA 1
ATOM 2610 C C . ALA B 1 37 ? 12.164 22.906 2.256 1 95.25 37 ALA B C 1
ATOM 2612 O O . ALA B 1 37 ? 12.953 23.781 2.646 1 95.25 37 ALA B O 1
ATOM 2613 N N . ALA B 1 38 ? 12.102 22.438 1.051 1 93.69 38 ALA B N 1
ATOM 2614 C CA . ALA B 1 38 ? 13.031 22.938 0.044 1 93.69 38 ALA B CA 1
ATOM 2615 C C . ALA B 1 38 ? 12.82 24.438 -0.192 1 93.69 38 ALA B C 1
ATOM 2617 O O . ALA B 1 38 ? 13.781 25.188 -0.361 1 93.69 38 ALA B O 1
ATOM 2618 N N . TYR B 1 39 ? 11.617 24.844 -0.207 1 94.94 39 TYR B N 1
ATOM 2619 C CA . TYR B 1 39 ? 11.289 26.25 -0.389 1 94.94 39 TYR B CA 1
ATOM 2620 C C . TYR B 1 39 ? 11.938 27.109 0.687 1 94.94 39 TYR B C 1
ATOM 2622 O O . TYR B 1 39 ? 12.547 28.141 0.384 1 94.94 39 TYR B O 1
ATOM 2630 N N . VAL B 1 40 ? 11.836 26.703 1.905 1 96.75 40 VAL B N 1
ATOM 2631 C CA . VAL B 1 40 ? 12.391 27.438 3.035 1 96.75 40 VAL B CA 1
ATOM 2632 C C . VAL B 1 40 ? 13.914 27.484 2.926 1 96.75 40 VAL B C 1
ATOM 2634 O O . VAL B 1 40 ? 14.523 28.531 3.113 1 96.75 40 VAL B O 1
ATOM 2637 N N . CYS B 1 41 ? 14.5 26.344 2.621 1 95 41 CYS B N 1
ATOM 2638 C CA . CYS B 1 41 ? 15.953 26.281 2.484 1 95 41 CYS B CA 1
ATOM 2639 C C . CYS B 1 41 ? 16.438 27.219 1.379 1 95 41 CYS B C 1
ATOM 2641 O O . CYS B 1 41 ? 17.5 27.828 1.493 1 95 41 CYS B O 1
ATOM 2643 N N . GLN B 1 42 ? 15.688 27.297 0.348 1 94.44 42 GLN B N 1
ATOM 2644 C CA . GLN B 1 42 ? 16.047 28.172 -0.756 1 94.44 42 GLN B CA 1
ATOM 2645 C C . GLN B 1 42 ? 15.953 29.641 -0.337 1 94.44 42 GLN B C 1
ATOM 2647 O O . GLN B 1 42 ? 16.797 30.453 -0.724 1 94.44 42 GLN B O 1
ATOM 2652 N N . LYS B 1 43 ? 15.023 29.969 0.417 1 95 43 LYS B N 1
ATOM 2653 C CA . LYS B 1 43 ? 14.797 31.344 0.837 1 95 43 LYS B CA 1
ATOM 2654 C C . LYS B 1 43 ? 15.789 31.766 1.913 1 95 43 LYS B C 1
ATOM 2656 O O . LYS B 1 43 ? 16.172 32.938 1.993 1 95 43 LYS B O 1
ATOM 2661 N N . PHE B 1 44 ? 16.25 30.828 2.723 1 95.75 44 PHE B N 1
ATOM 2662 C CA . PHE B 1 44 ? 17.172 31.125 3.812 1 95.75 44 PHE B CA 1
ATOM 2663 C C . PHE B 1 44 ? 18.344 30.156 3.797 1 95.75 44 PHE B C 1
ATOM 2665 O O . PHE B 1 44 ? 18.547 29.391 4.75 1 95.75 44 PHE B O 1
ATOM 2672 N N . PRO B 1 45 ? 19.156 30.234 2.85 1 93.19 45 PRO B N 1
ATOM 2673 C CA . PRO B 1 45 ? 20.234 29.266 2.656 1 93.19 45 PRO B CA 1
ATOM 2674 C C . PRO B 1 45 ? 21.266 29.297 3.777 1 93.19 45 PRO B C 1
ATOM 2676 O O . PRO B 1 45 ? 21.953 28.297 4.02 1 93.19 45 PRO B O 1
ATOM 2679 N N . ASN B 1 46 ? 21.312 30.359 4.559 1 93.69 46 ASN B N 1
ATOM 2680 C CA . ASN B 1 46 ? 22.359 30.5 5.562 1 93.69 46 ASN B CA 1
ATOM 2681 C C . ASN B 1 46 ? 21.812 30.312 6.977 1 93.69 46 ASN B C 1
ATOM 2683 O O . ASN B 1 46 ? 22.547 30.453 7.957 1 93.69 46 ASN B O 1
ATOM 2687 N N . ALA B 1 47 ? 20.625 30.031 7.059 1 94.38 47 ALA B N 1
ATOM 2688 C CA . ALA B 1 47 ? 20.031 29.844 8.383 1 94.38 47 ALA B CA 1
ATOM 2689 C C . ALA B 1 47 ? 20.469 28.516 9 1 94.38 47 ALA B C 1
ATOM 2691 O O . ALA B 1 47 ? 20.859 27.594 8.281 1 94.38 47 ALA B O 1
ATOM 2692 N N . THR B 1 48 ? 20.5 28.5 10.312 1 93 48 THR B N 1
ATOM 2693 C CA . THR B 1 48 ? 20.734 27.25 11.023 1 93 48 THR B CA 1
ATOM 2694 C C . THR B 1 48 ? 19.531 26.328 10.898 1 93 48 THR B C 1
ATOM 2696 O O . THR B 1 48 ? 18.469 26.734 10.43 1 93 48 THR B O 1
ATOM 2699 N N . ALA B 1 49 ? 19.672 25.094 11.297 1 89.38 49 ALA B N 1
ATOM 2700 C CA . ALA B 1 49 ? 18.578 24.141 11.25 1 89.38 49 ALA B CA 1
ATOM 2701 C C . ALA B 1 49 ? 17.375 24.625 12.055 1 89.38 49 ALA B C 1
ATOM 2703 O O . ALA B 1 49 ? 16.234 24.594 11.586 1 89.38 49 ALA B O 1
ATOM 2704 N N . ASN B 1 50 ? 17.734 25.109 13.273 1 90.81 50 ASN B N 1
ATOM 2705 C CA . ASN B 1 50 ? 16.672 25.656 14.117 1 90.81 50 ASN B CA 1
ATOM 2706 C C . ASN B 1 50 ? 16.016 26.875 13.477 1 90.81 50 ASN B C 1
ATOM 2708 O O . ASN B 1 50 ? 14.805 27.047 13.555 1 90.81 50 ASN B O 1
ATOM 2712 N N . GLY B 1 51 ? 16.859 27.641 12.906 1 94.25 51 GLY B N 1
ATOM 2713 C CA . GLY B 1 51 ? 16.359 28.812 12.203 1 94.25 51 GLY B CA 1
ATOM 2714 C C . GLY B 1 51 ? 15.43 28.453 11.055 1 94.25 51 GLY B C 1
ATOM 2715 O O . GLY B 1 51 ? 14.375 29.062 10.883 1 94.25 51 GLY B O 1
ATOM 2716 N N . LEU B 1 52 ? 15.797 27.453 10.297 1 95.75 52 LEU B N 1
ATOM 2717 C CA . LEU B 1 52 ? 14.992 27 9.164 1 95.75 52 LEU B CA 1
ATOM 2718 C C . LEU B 1 52 ? 13.633 26.484 9.641 1 95.75 52 LEU B C 1
ATOM 2720 O O . LEU B 1 52 ? 12.609 26.75 9.016 1 95.75 52 LEU B O 1
ATOM 2724 N N . PHE B 1 53 ? 13.688 25.766 10.727 1 95.12 53 PHE B N 1
ATOM 2725 C CA . PHE B 1 53 ? 12.461 25.203 11.281 1 95.12 53 PHE B CA 1
ATOM 2726 C C . PHE B 1 53 ? 11.523 26.312 11.75 1 95.12 53 PHE B C 1
ATOM 2728 O O . PHE B 1 53 ? 10.312 26.25 11.531 1 95.12 53 PHE B O 1
ATOM 2735 N N . THR B 1 54 ? 12.094 27.359 12.344 1 95.38 54 THR B N 1
ATOM 2736 C CA . THR B 1 54 ? 11.328 28.531 12.758 1 95.38 54 THR B CA 1
ATOM 2737 C C . THR B 1 54 ? 10.727 29.234 11.547 1 95.38 54 THR B C 1
ATOM 2739 O O . THR B 1 54 ? 9.547 29.609 11.562 1 95.38 54 THR B O 1
ATOM 2742 N N . MET B 1 55 ? 11.516 29.344 10.523 1 96.94 55 MET B N 1
ATOM 2743 C CA . MET B 1 55 ? 11.062 30.047 9.32 1 96.94 55 MET B CA 1
ATOM 2744 C C . MET B 1 55 ? 9.977 29.234 8.609 1 96.94 55 MET B C 1
ATOM 2746 O O . MET B 1 55 ? 9.078 29.812 8 1 96.94 55 MET B O 1
ATOM 2750 N N . PHE B 1 56 ? 10.062 27.969 8.688 1 98.12 56 PHE B N 1
ATOM 2751 C CA . PHE B 1 56 ? 9.039 27.109 8.117 1 98.12 56 PHE B CA 1
ATOM 2752 C C . PHE B 1 56 ? 7.66 27.484 8.641 1 98.12 56 PHE B C 1
ATOM 2754 O O . PHE B 1 56 ? 6.734 27.734 7.863 1 98.12 56 PHE B O 1
ATOM 2761 N N . PHE B 1 57 ? 7.566 27.531 9.945 1 98 57 PHE B N 1
ATOM 2762 C CA . PHE B 1 57 ? 6.281 27.859 10.562 1 98 57 PHE B CA 1
ATOM 2763 C C . PHE B 1 57 ? 5.887 29.297 10.281 1 98 57 PHE B C 1
ATOM 2765 O O . PHE B 1 57 ? 4.719 29.578 10.008 1 98 57 PHE B O 1
ATOM 2772 N N . GLU B 1 58 ? 6.844 30.172 10.312 1 97.19 58 GLU B N 1
ATOM 2773 C CA . GLU B 1 58 ? 6.551 31.578 10.039 1 97.19 58 GLU B CA 1
ATOM 2774 C C . GLU B 1 58 ? 5.988 31.75 8.633 1 97.19 58 GLU B C 1
ATOM 2776 O O . GLU B 1 58 ? 4.973 32.438 8.445 1 97.19 58 GLU B O 1
ATOM 2781 N N . ILE B 1 59 ? 6.598 31.141 7.688 1 97.62 59 ILE B N 1
ATOM 2782 C CA . ILE B 1 59 ? 6.23 31.312 6.285 1 97.62 59 ILE B CA 1
ATOM 2783 C C . ILE B 1 59 ? 4.859 30.688 6.035 1 97.62 59 ILE B C 1
ATOM 2785 O O . ILE B 1 59 ? 3.953 31.344 5.527 1 97.62 59 ILE B O 1
ATOM 2789 N N . PHE B 1 60 ? 4.664 29.516 6.453 1 97.88 60 PHE B N 1
ATOM 2790 C CA . PHE B 1 60 ? 3.516 28.766 5.961 1 97.88 60 PHE B CA 1
ATOM 2791 C C 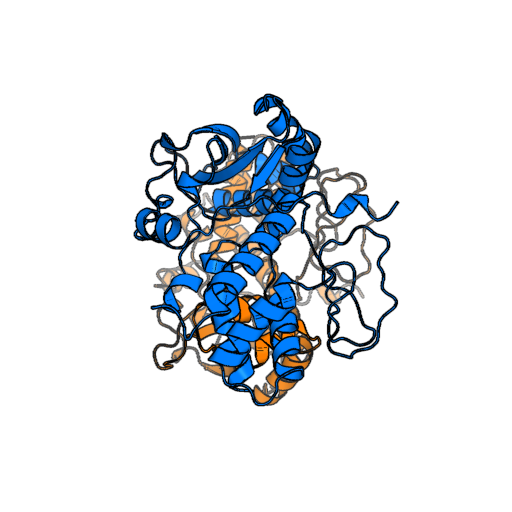. PHE B 1 60 ? 2.307 28.969 6.867 1 97.88 60 PHE B C 1
ATOM 2793 O O . PHE B 1 60 ? 1.176 28.672 6.477 1 97.88 60 PHE B O 1
ATOM 2800 N N . ALA B 1 61 ? 2.523 29.438 8.078 1 97.5 61 ALA B N 1
ATOM 2801 C CA . ALA B 1 61 ? 1.387 29.875 8.883 1 97.5 61 ALA B CA 1
ATOM 2802 C C . ALA B 1 61 ? 0.69 31.062 8.234 1 97.5 61 ALA B C 1
ATOM 2804 O O . ALA B 1 61 ? -0.514 31.266 8.406 1 97.5 61 ALA B O 1
ATOM 2805 N N . HIS B 1 62 ? 1.452 31.812 7.457 1 96.75 62 HIS B N 1
ATOM 2806 C CA . HIS B 1 62 ? 0.919 33.062 6.883 1 96.75 62 HIS B CA 1
ATOM 2807 C C . HIS B 1 62 ? 0.882 32.969 5.359 1 96.75 62 HIS B C 1
ATOM 2809 O O . HIS B 1 62 ? 0.637 33.969 4.691 1 96.75 62 HIS B O 1
ATOM 2815 N N . TRP B 1 63 ? 1.142 31.875 4.824 1 95.75 63 TRP B N 1
ATOM 2816 C CA . TRP B 1 63 ? 1.135 31.703 3.373 1 95.75 63 TRP B CA 1
ATOM 2817 C C . TRP B 1 63 ? -0.266 31.922 2.807 1 95.75 63 TRP B C 1
ATOM 2819 O O . TRP B 1 63 ? -1.244 31.391 3.346 1 95.75 63 TRP B O 1
ATOM 2829 N N . PRO B 1 64 ? -0.368 32.781 1.791 1 93.12 64 PRO B N 1
ATOM 2830 C CA . PRO B 1 64 ? -1.644 32.844 1.073 1 93.12 64 PRO B CA 1
ATOM 2831 C C . PRO B 1 64 ? -1.882 31.625 0.19 1 93.12 64 PRO B C 1
ATOM 2833 O O . PRO B 1 64 ? -1.535 31.641 -0.994 1 93.12 64 PRO B O 1
ATOM 2836 N N . TRP B 1 65 ? -2.504 30.672 0.639 1 91.62 65 TRP B N 1
ATOM 2837 C CA . TRP B 1 65 ? -2.5 29.312 0.097 1 91.62 65 TRP B CA 1
ATOM 2838 C C . TRP B 1 65 ? -3.248 29.25 -1.23 1 91.62 65 TRP B C 1
ATOM 2840 O O . TRP B 1 65 ? -3.242 28.219 -1.909 1 91.62 65 TRP B O 1
ATOM 2850 N N . HIS B 1 66 ? -3.914 30.297 -1.679 1 85.06 66 HIS B N 1
ATOM 2851 C CA . HIS B 1 66 ? -4.426 30.344 -3.043 1 85.06 66 HIS B CA 1
ATOM 2852 C C . HIS B 1 66 ? -3.291 30.469 -4.055 1 85.06 66 HIS B C 1
ATOM 2854 O O . HIS B 1 66 ? -3.484 30.234 -5.246 1 85.06 66 HIS B O 1
ATOM 2860 N N . ILE B 1 67 ? -2.154 30.891 -3.572 1 88.69 67 ILE B N 1
ATOM 2861 C CA . ILE B 1 67 ? -0.952 30.969 -4.395 1 88.69 67 ILE B CA 1
ATOM 2862 C C . ILE B 1 67 ? -0.153 29.672 -4.262 1 88.69 67 ILE B C 1
ATOM 2864 O O . ILE B 1 67 ? 0.185 29.25 -3.152 1 88.69 67 ILE B O 1
ATOM 2868 N N . PRO B 1 68 ? 0.156 29.078 -5.363 1 91.31 68 PRO B N 1
ATOM 2869 C CA . PRO B 1 68 ? 0.919 27.828 -5.285 1 91.31 68 PRO B CA 1
ATOM 2870 C C . PRO B 1 68 ? 2.33 28.031 -4.738 1 91.31 68 PRO B C 1
ATOM 2872 O O . PRO B 1 68 ? 2.961 29.062 -5.012 1 91.31 68 PRO B O 1
ATOM 2875 N N . VAL B 1 69 ? 2.758 27.125 -3.916 1 92.94 69 VAL B N 1
ATOM 2876 C CA . VAL B 1 69 ? 4.164 27.062 -3.533 1 92.94 69 VAL B CA 1
ATOM 2877 C C . VAL B 1 69 ? 4.992 26.5 -4.684 1 92.94 69 VAL B C 1
ATOM 2879 O O . VAL B 1 69 ? 4.773 25.359 -5.109 1 92.94 69 VAL B O 1
ATOM 2882 N N . ASP B 1 70 ? 5.887 27.266 -5.168 1 91 70 ASP B N 1
ATOM 2883 C CA . ASP B 1 70 ? 6.66 26.906 -6.355 1 91 70 ASP B CA 1
ATOM 2884 C C . ASP B 1 70 ? 8.148 27.125 -6.125 1 91 70 ASP B C 1
ATOM 2886 O O . ASP B 1 70 ? 8.57 28.234 -5.789 1 91 70 ASP B O 1
ATOM 2890 N N . LEU B 1 71 ? 8.922 26.125 -6.383 1 90 71 LEU B N 1
ATOM 2891 C CA . LEU B 1 71 ? 10.359 26.203 -6.152 1 90 71 LEU B CA 1
ATOM 2892 C C . LEU B 1 71 ? 11.039 27 -7.262 1 90 71 LEU B C 1
ATOM 2894 O O . LEU B 1 71 ? 12.148 27.516 -7.078 1 90 71 LEU B O 1
ATOM 2898 N N . HIS B 1 72 ? 10.484 27.047 -8.406 1 82.62 72 HIS B N 1
ATOM 2899 C CA . HIS B 1 72 ? 11.117 27.719 -9.539 1 82.62 72 HIS B CA 1
ATOM 2900 C C . HIS B 1 72 ? 10.609 29.156 -9.688 1 82.62 72 HIS B C 1
ATOM 2902 O O . HIS B 1 72 ? 11.109 29.906 -10.523 1 82.62 72 HIS B O 1
ATOM 2908 N N . GLY B 1 73 ? 9.891 29.656 -8.734 1 69.56 73 GLY B N 1
ATOM 2909 C CA . GLY B 1 73 ? 9.477 31.062 -8.711 1 69.56 73 GLY B CA 1
ATOM 2910 C C . GLY B 1 73 ? 8.539 31.422 -9.852 1 69.56 73 GLY B C 1
ATOM 2911 O O . GLY B 1 73 ? 8.266 32.594 -10.086 1 69.56 73 GLY B O 1
ATOM 2912 N N . GLN B 1 74 ? 8.336 30.469 -10.82 1 57.62 74 GLN B N 1
ATOM 2913 C CA . GLN B 1 74 ? 7.492 30.891 -11.93 1 57.62 74 GLN B CA 1
ATOM 2914 C C . GLN B 1 74 ? 6.027 30.984 -11.508 1 57.62 74 GLN B C 1
ATOM 2916 O O . GLN B 1 74 ? 5.516 30.109 -10.812 1 57.62 74 GLN B O 1
ATOM 2921 N N . GLN B 1 75 ? 5.727 32.156 -11.094 1 53.62 75 GLN B N 1
ATOM 2922 C CA . GLN B 1 75 ? 4.305 32.344 -10.828 1 53.62 75 GLN B CA 1
ATOM 2923 C C . GLN B 1 75 ? 3.445 31.562 -11.805 1 53.62 75 GLN B C 1
ATOM 2925 O O . GLN B 1 75 ? 3.357 31.906 -12.984 1 53.62 75 GLN B O 1
ATOM 2930 N N . THR B 1 76 ? 3.619 30.266 -11.734 1 52.47 76 THR B N 1
ATOM 2931 C CA . THR B 1 76 ? 2.744 29.531 -12.648 1 52.47 76 THR B CA 1
ATOM 2932 C C . THR B 1 76 ? 1.282 29.891 -12.398 1 52.47 76 THR B C 1
ATOM 2934 O O . THR B 1 76 ? 0.887 30.156 -11.258 1 52.47 76 THR B O 1
ATOM 2937 N N . ASN B 1 77 ? 0.741 30.656 -13.352 1 50.56 77 ASN B N 1
ATOM 2938 C CA . ASN B 1 77 ? -0.697 30.906 -13.398 1 50.56 77 ASN B CA 1
ATOM 2939 C C . ASN B 1 77 ? -1.493 29.641 -13.07 1 50.56 77 ASN B C 1
ATOM 2941 O O . ASN B 1 77 ? -2.605 29.453 -13.57 1 50.56 77 ASN B O 1
ATOM 2945 N N . CYS B 1 78 ? -0.868 28.75 -12.555 1 52.16 78 CYS B N 1
ATOM 2946 C CA . CYS B 1 78 ? -1.69 27.562 -12.297 1 52.16 78 CYS B CA 1
ATOM 2947 C C . CYS B 1 78 ? -2.758 27.859 -11.25 1 52.16 78 CYS B C 1
ATOM 2949 O O . CYS B 1 78 ? -2.568 27.578 -10.07 1 52.16 78 CYS B O 1
ATOM 2951 N N . THR B 1 79 ? -3.182 29.172 -11.203 1 47.44 79 THR B N 1
ATOM 2952 C CA . THR B 1 79 ? -4.352 29.359 -10.344 1 47.44 79 THR B CA 1
ATOM 2953 C C . THR B 1 79 ? -5.375 28.25 -10.594 1 47.44 79 THR B C 1
ATOM 2955 O O . THR B 1 79 ? -5.934 28.156 -11.688 1 47.44 79 THR B O 1
ATOM 2958 N N . ARG B 1 80 ? -5.098 27.031 -10.344 1 48.31 80 ARG B N 1
ATOM 2959 C CA . ARG B 1 80 ? -6.215 26.109 -10.555 1 48.31 80 ARG B CA 1
ATOM 2960 C C . ARG B 1 80 ? -7.496 26.641 -9.922 1 48.31 80 ARG B C 1
ATOM 2962 O O . ARG B 1 80 ? -7.512 27 -8.742 1 48.31 80 ARG B O 1
ATOM 2969 N N . SER B 1 81 ? -8.25 27.328 -10.734 1 45.72 81 SER B N 1
ATOM 2970 C CA . SER B 1 81 ? -9.672 27.562 -10.492 1 45.72 81 SER B CA 1
ATOM 2971 C C . SER B 1 81 ? -10.305 26.422 -9.703 1 45.72 81 SER B C 1
ATOM 2973 O O . SER B 1 81 ? -11.352 26.609 -9.078 1 45.72 81 SER B O 1
ATOM 2975 N N . ASP B 1 82 ? -9.664 25.25 -9.773 1 54.59 82 ASP B N 1
ATOM 2976 C CA . ASP B 1 82 ? -10.508 24.078 -9.539 1 54.59 82 ASP B CA 1
ATOM 2977 C C . ASP B 1 82 ? -10.484 23.672 -8.07 1 54.59 82 ASP B C 1
ATOM 2979 O O . ASP B 1 82 ? -10.609 22.484 -7.746 1 54.59 82 ASP B O 1
ATOM 2983 N N . GLY B 1 83 ? -10.469 24.641 -7.094 1 66.62 83 GLY B N 1
ATOM 2984 C CA . GLY B 1 83 ? -10.852 24.281 -5.738 1 66.62 83 GLY B CA 1
ATOM 2985 C C . GLY B 1 83 ? -9.742 23.578 -4.973 1 66.62 83 GLY B C 1
ATOM 2986 O O . GLY B 1 83 ? -10.016 22.828 -4.031 1 66.62 83 GLY B O 1
ATOM 2987 N N . CYS B 1 84 ? -8.523 23.766 -5.383 1 79.81 84 CYS B N 1
ATOM 2988 C CA . CYS B 1 84 ? -7.434 23.125 -4.648 1 79.81 84 CYS B CA 1
ATOM 2989 C C . CYS B 1 84 ? -7.031 23.969 -3.443 1 79.81 84 CYS B C 1
ATOM 2991 O O . CYS B 1 84 ? -6.73 25.156 -3.578 1 79.81 84 CYS B O 1
ATOM 2993 N N . LEU B 1 85 ? -7.074 23.531 -2.207 1 85.69 85 LEU B N 1
ATOM 2994 C CA . LEU B 1 85 ? -6.883 24.25 -0.954 1 85.69 85 LEU B CA 1
ATOM 2995 C C . LEU B 1 85 ? -5.402 24.484 -0.687 1 85.69 85 LEU B C 1
ATOM 2997 O O . LEU B 1 85 ? -5.031 25.516 -0.101 1 85.69 85 LEU B O 1
ATOM 3001 N N . MET B 1 86 ? -4.441 23.688 -1.126 1 92.12 86 MET B N 1
ATOM 3002 C CA . MET B 1 86 ? -3.004 23.797 -0.9 1 92.12 86 MET B CA 1
ATOM 3003 C C . MET B 1 86 ? -2.221 23.391 -2.143 1 92.12 86 MET B C 1
ATOM 3005 O O . MET B 1 86 ? -1.513 22.375 -2.127 1 92.12 86 MET B O 1
ATOM 3009 N N . PRO B 1 87 ? -2.26 24.359 -3.064 1 92.31 87 PRO B N 1
ATOM 3010 C CA . PRO B 1 87 ? -1.556 24 -4.297 1 92.31 87 PRO B CA 1
ATOM 3011 C C . PRO B 1 87 ? -0.037 24.031 -4.141 1 92.31 87 PRO B C 1
ATOM 3013 O O . PRO B 1 87 ? 0.516 25.047 -3.703 1 92.31 87 PRO B O 1
ATOM 3016 N N . ILE B 1 88 ? 0.612 22.984 -4.41 1 91.94 88 ILE B N 1
ATOM 3017 C CA . ILE B 1 88 ? 2.062 22.828 -4.387 1 91.94 88 ILE B CA 1
ATOM 3018 C C . ILE B 1 88 ? 2.549 22.344 -5.75 1 91.94 88 ILE B C 1
ATOM 3020 O O . ILE B 1 88 ? 2.041 21.359 -6.285 1 91.94 88 ILE B O 1
ATOM 3024 N N . VAL B 1 89 ? 3.514 23.016 -6.324 1 89.38 89 VAL B N 1
ATOM 3025 C CA . VAL B 1 89 ? 3.99 22.703 -7.668 1 89.38 89 VAL B CA 1
ATOM 3026 C C . VAL B 1 89 ? 5.117 21.672 -7.594 1 89.38 89 VAL B C 1
ATOM 3028 O O . VAL B 1 89 ? 6.094 21.859 -6.863 1 89.38 89 VAL B O 1
ATOM 3031 N N . MET B 1 90 ? 4.918 20.625 -8.258 1 85.38 90 MET B N 1
ATOM 3032 C CA . MET B 1 90 ? 5.957 19.594 -8.367 1 85.38 90 MET B CA 1
ATOM 3033 C C . MET B 1 90 ? 7.172 20.125 -9.117 1 85.38 90 MET B C 1
ATOM 3035 O O . MET B 1 90 ? 7.027 20.859 -10.109 1 85.38 90 MET B O 1
ATOM 3039 N N . PRO B 1 91 ? 8.352 19.828 -8.664 1 82.06 91 PRO B N 1
ATOM 3040 C CA . PRO B 1 91 ? 9.555 20.266 -9.375 1 82.06 91 PRO B CA 1
ATOM 3041 C C . PRO B 1 91 ? 9.852 19.406 -10.609 1 82.06 91 PRO B C 1
ATOM 3043 O O . PRO B 1 91 ? 10.891 18.75 -10.664 1 82.06 91 PRO B O 1
ATOM 3046 N N . CYS B 1 92 ? 8.938 19.328 -11.508 1 78 92 CYS B N 1
ATOM 3047 C CA . CYS B 1 92 ? 9.086 18.562 -12.742 1 78 92 CYS B CA 1
ATOM 3048 C C . CYS B 1 92 ? 8.867 19.469 -13.961 1 78 92 CYS B C 1
ATOM 3050 O O . CYS B 1 92 ? 8.562 20.656 -13.82 1 78 92 CYS B O 1
ATOM 3052 N N . SER B 1 93 ? 9.281 18.984 -15.195 1 75.44 93 SER B N 1
ATOM 3053 C CA . SER B 1 93 ? 9.086 19.703 -16.453 1 75.44 93 SER B CA 1
ATOM 3054 C C . SER B 1 93 ? 8.195 18.922 -17.406 1 75.44 93 SER B C 1
ATOM 3056 O O . SER B 1 93 ? 8.523 17.797 -17.781 1 75.44 93 SER B O 1
ATOM 3058 N N . PRO B 1 94 ? 7.086 19.5 -17.766 1 80.75 94 PRO B N 1
ATOM 3059 C CA . PRO B 1 94 ? 6.477 20.766 -17.328 1 80.75 94 PRO B CA 1
ATOM 3060 C C . PRO B 1 94 ? 5.945 20.703 -15.898 1 80.75 94 PRO B C 1
ATOM 3062 O O . PRO B 1 94 ? 5.66 19.625 -15.383 1 80.75 94 PRO B O 1
ATOM 3065 N N . PRO B 1 95 ? 5.82 21.812 -15.273 1 81 95 PRO B N 1
ATOM 3066 C CA . PRO B 1 95 ? 5.359 21.812 -13.883 1 81 95 PRO B CA 1
ATOM 3067 C C . PRO B 1 95 ? 3.908 21.359 -13.742 1 81 95 PRO B C 1
ATOM 3069 O O . PRO B 1 95 ? 3.078 21.656 -14.602 1 81 95 PRO B O 1
ATOM 3072 N N . GLU B 1 96 ? 3.656 20.578 -12.727 1 83.06 96 GLU B N 1
ATOM 3073 C CA . GLU B 1 96 ? 2.312 20.125 -12.383 1 83.06 96 GLU B CA 1
ATOM 3074 C C . GLU B 1 96 ? 2.055 20.266 -10.883 1 83.06 96 GLU B C 1
ATOM 3076 O O . GLU B 1 96 ? 2.994 20.312 -10.086 1 83.06 96 GLU B O 1
ATOM 3081 N N . LEU B 1 97 ? 0.878 20.438 -10.57 1 85.69 97 LEU B N 1
ATOM 3082 C CA . LEU B 1 97 ? 0.517 20.484 -9.156 1 85.69 97 LEU B CA 1
ATOM 3083 C C . LEU B 1 97 ? 0.551 19.094 -8.539 1 85.69 97 LEU B C 1
ATOM 3085 O O . LEU B 1 97 ? 0.207 18.109 -9.188 1 85.69 97 LEU B O 1
ATOM 3089 N N . CYS B 1 98 ? 0.994 19.094 -7.32 1 84.25 98 CYS B N 1
ATOM 3090 C CA . CYS B 1 98 ? 0.917 17.844 -6.574 1 84.25 98 CYS B CA 1
ATOM 3091 C C . CYS B 1 98 ? -0.532 17.406 -6.391 1 84.25 98 CYS B C 1
ATOM 3093 O O . CYS B 1 98 ? -1.427 18.234 -6.266 1 84.25 98 CYS B O 1
ATOM 3095 N N . ALA B 1 99 ? -0.708 16.078 -6.422 1 78.5 99 ALA B N 1
ATOM 3096 C CA . ALA B 1 99 ? -2.021 15.547 -6.062 1 78.5 99 ALA B CA 1
ATOM 3097 C C . ALA B 1 99 ? -2.375 15.891 -4.621 1 78.5 99 ALA B C 1
ATOM 3099 O O . ALA B 1 99 ? -1.517 15.852 -3.736 1 78.5 99 ALA B O 1
ATOM 3100 N N . SER B 1 100 ? -3.621 16.312 -4.445 1 83.12 100 SER B N 1
ATOM 3101 C CA . SER B 1 100 ? -4.074 16.641 -3.098 1 83.12 100 SER B CA 1
ATOM 3102 C C . SER B 1 100 ? -5.465 16.062 -2.83 1 83.12 100 SER B C 1
ATOM 3104 O O . SER B 1 100 ? -6.352 16.141 -3.684 1 83.12 100 SER B O 1
ATOM 3106 N N . ASN B 1 101 ? -5.609 15.414 -1.66 1 84.81 101 ASN B N 1
ATOM 3107 C CA . ASN B 1 101 ? -6.891 14.891 -1.19 1 84.81 101 ASN B CA 1
ATOM 3108 C C . ASN B 1 101 ? -7.441 15.727 -0.038 1 84.81 101 ASN B C 1
ATOM 3110 O O . ASN B 1 101 ? -8.344 15.281 0.675 1 84.81 101 ASN B O 1
ATOM 3114 N N . MET B 1 102 ? -6.949 16.875 0.036 1 89.56 102 MET B N 1
ATOM 3115 C CA . MET B 1 102 ? -7.293 17.688 1.197 1 89.56 102 MET B CA 1
ATOM 3116 C C . MET B 1 102 ? -8.742 18.156 1.124 1 89.56 102 MET B C 1
ATOM 3118 O O . MET B 1 102 ? -9.219 18.531 0.056 1 89.56 102 MET B O 1
ATOM 3122 N N . THR B 1 103 ? -9.422 18.016 2.205 1 87.69 103 THR B N 1
ATOM 3123 C CA . THR B 1 103 ? -10.75 18.594 2.393 1 87.69 103 THR B CA 1
ATOM 3124 C C . THR B 1 103 ? -10.688 19.859 3.225 1 87.69 103 THR B C 1
ATOM 3126 O O . THR B 1 103 ? -9.633 20.203 3.764 1 87.69 103 THR B O 1
ATOM 3129 N N . GLU B 1 104 ? -11.805 20.516 3.281 1 87.06 104 GLU B N 1
ATOM 3130 C CA . GLU B 1 104 ? -11.836 21.719 4.09 1 87.06 104 GLU B CA 1
ATOM 3131 C C . GLU B 1 104 ? -11.484 21.422 5.543 1 87.06 104 GLU B C 1
ATOM 3133 O O . GLU B 1 104 ? -10.75 22.188 6.18 1 87.06 104 GLU B O 1
ATOM 3138 N N . GLY B 1 105 ? -11.961 20.359 6.008 1 88.62 105 GLY B N 1
ATOM 3139 C CA . GLY B 1 105 ? -11.711 19.984 7.387 1 88.62 105 GLY B CA 1
ATOM 3140 C C . GLY B 1 105 ? -10.25 19.672 7.66 1 88.62 105 GLY B C 1
ATOM 3141 O O . GLY B 1 105 ? -9.672 20.188 8.625 1 88.62 105 GLY B O 1
ATOM 3142 N N . THR B 1 106 ? -9.68 18.875 6.812 1 92.88 106 THR B N 1
ATOM 3143 C CA . THR B 1 106 ? -8.281 18.516 7.035 1 92.88 106 THR B CA 1
ATOM 3144 C C . THR B 1 106 ? -7.371 19.703 6.797 1 92.88 106 THR B C 1
ATOM 3146 O O . THR B 1 106 ? -6.352 19.859 7.473 1 92.88 106 THR B O 1
ATOM 3149 N N . PHE B 1 107 ? -7.766 20.594 5.883 1 93.38 107 PHE B N 1
ATOM 3150 C CA . PHE B 1 107 ? -7.016 21.828 5.641 1 93.38 107 PHE B CA 1
ATOM 3151 C C . PHE B 1 107 ? -7.047 22.734 6.867 1 93.38 107 PHE B C 1
ATOM 3153 O O . PHE B 1 107 ? -6.031 23.328 7.234 1 93.38 107 PHE B O 1
ATOM 3160 N N . ARG B 1 108 ? -8.148 22.828 7.391 1 92.5 108 ARG B N 1
ATOM 3161 C CA . ARG B 1 108 ? -8.281 23.641 8.594 1 92.5 108 ARG B CA 1
ATOM 3162 C C . ARG B 1 108 ? -7.34 23.156 9.688 1 92.5 108 ARG B C 1
ATOM 3164 O O . ARG B 1 108 ? -6.672 23.953 10.352 1 92.5 108 ARG B O 1
ATOM 3171 N N . LYS B 1 109 ? -7.312 21.891 9.883 1 94.81 109 LYS B N 1
ATOM 3172 C CA . LYS B 1 109 ? -6.422 21.328 10.891 1 94.81 109 LYS B CA 1
ATOM 3173 C C . LYS B 1 109 ? -4.965 21.641 10.578 1 94.81 109 LYS B C 1
ATOM 3175 O O . LYS B 1 109 ? -4.191 21.984 11.477 1 94.81 109 LYS B O 1
ATOM 3180 N N . ILE B 1 110 ? -4.566 21.547 9.32 1 97.06 110 ILE B N 1
ATOM 3181 C CA . ILE B 1 110 ? -3.197 21.828 8.906 1 97.06 110 ILE B CA 1
ATOM 3182 C C . ILE B 1 110 ? -2.854 23.281 9.25 1 97.06 110 ILE B C 1
ATOM 3184 O O . ILE B 1 110 ? -1.805 23.547 9.836 1 97.06 110 ILE B O 1
ATOM 3188 N N . ARG B 1 111 ? -3.73 24.156 8.953 1 96.69 111 ARG B N 1
ATOM 3189 C CA . ARG B 1 111 ? -3.504 25.578 9.203 1 96.69 111 ARG B CA 1
ATOM 3190 C C . ARG B 1 111 ? -3.359 25.844 10.703 1 96.69 111 ARG B C 1
ATOM 3192 O O . ARG B 1 111 ? -2.496 26.625 11.117 1 96.69 111 ARG B O 1
ATOM 3199 N N . GLU B 1 112 ? -4.191 25.219 11.414 1 96.44 112 GLU B N 1
ATOM 3200 C CA . GLU B 1 112 ? -4.148 25.391 12.859 1 96.44 112 GLU B CA 1
ATOM 3201 C C . GLU B 1 112 ? -2.818 24.906 13.438 1 96.44 112 GLU B C 1
ATOM 3203 O O . GLU B 1 112 ? -2.234 25.578 14.297 1 96.44 112 GLU B O 1
ATOM 3208 N N . GLU B 1 113 ? -2.379 23.828 12.945 1 97.62 113 GLU B N 1
ATOM 3209 C CA . GLU B 1 113 ? -1.132 23.266 13.453 1 97.62 113 GLU B CA 1
ATOM 3210 C C . GLU B 1 113 ? 0.072 24.078 13 1 97.62 113 GLU B C 1
ATOM 3212 O O . GLU B 1 113 ? 1.06 24.203 13.727 1 97.62 113 GLU B O 1
ATOM 3217 N N . LEU B 1 114 ? -0.014 24.609 11.805 1 98.06 114 LEU B N 1
ATOM 3218 C CA . LEU B 1 114 ? 1.025 25.531 11.344 1 98.06 114 LEU B CA 1
ATOM 3219 C C . LEU B 1 114 ? 1.072 26.781 12.227 1 98.06 114 LEU B C 1
ATOM 3221 O O . LEU B 1 114 ? 2.152 27.219 12.617 1 98.06 114 LEU B O 1
ATOM 3225 N N . MET B 1 115 ? -0.083 27.281 12.539 1 97.38 115 MET B N 1
ATOM 3226 C CA . MET B 1 115 ? -0.171 28.469 13.406 1 97.38 115 MET B CA 1
ATOM 3227 C C . MET B 1 115 ? 0.353 28.156 14.805 1 97.38 115 MET B C 1
ATOM 3229 O O . MET B 1 115 ? 1.062 28.969 15.398 1 97.38 115 MET B O 1
ATOM 3233 N N . ARG B 1 116 ? 0.053 27.016 15.266 1 96.12 116 ARG B N 1
ATOM 3234 C CA . ARG B 1 116 ? 0.576 26.594 16.562 1 96.12 116 ARG B CA 1
ATOM 3235 C C . ARG B 1 116 ? 2.1 26.578 16.547 1 96.12 116 ARG B C 1
ATOM 3237 O O . ARG B 1 116 ? 2.732 27.062 17.5 1 96.12 116 ARG B O 1
ATOM 3244 N N . GLY B 1 117 ? 2.639 26.016 15.539 1 96 117 GLY B N 1
ATOM 3245 C CA . GLY B 1 117 ? 4.09 26 15.414 1 96 117 GLY B CA 1
ATOM 3246 C C . GLY B 1 117 ? 4.691 27.391 15.391 1 96 117 GLY B C 1
ATOM 3247 O O . GLY B 1 117 ? 5.703 27.656 16.047 1 96 117 GLY B O 1
ATOM 3248 N N . TYR B 1 118 ? 4.043 28.266 14.727 1 96.19 118 TYR B N 1
ATOM 3249 C CA . TYR B 1 118 ? 4.496 29.656 14.641 1 96.19 118 TYR B CA 1
ATOM 3250 C C . TYR B 1 118 ? 4.48 30.312 16.016 1 96.19 118 TYR B C 1
ATOM 3252 O O . TYR B 1 118 ? 5.461 30.953 16.422 1 96.19 118 TYR B O 1
ATOM 3260 N N . VAL B 1 119 ? 3.434 30.156 16.703 1 93.88 119 VAL B N 1
ATOM 3261 C CA . VAL B 1 119 ? 3.27 30.781 18 1 93.88 119 VAL B CA 1
ATOM 3262 C C . VAL B 1 119 ? 4.332 30.25 18.969 1 93.88 119 VAL B C 1
ATOM 3264 O O . VAL B 1 119 ? 4.914 31.031 19.734 1 93.88 119 VAL B O 1
ATOM 3267 N N . LEU B 1 120 ? 4.602 28.969 18.875 1 92.06 120 LEU B N 1
ATOM 3268 C CA . LEU B 1 120 ? 5.578 28.344 19.766 1 92.06 120 LEU B CA 1
ATOM 3269 C C . LEU B 1 120 ? 6.988 28.828 19.438 1 92.06 120 LEU B C 1
ATOM 3271 O O . LEU B 1 120 ? 7.828 28.938 20.328 1 92.06 120 LEU B O 1
ATOM 3275 N N . THR B 1 121 ? 7.281 29.156 18.203 1 91.5 121 THR B N 1
ATOM 3276 C CA . THR B 1 121 ? 8.664 29.375 17.797 1 91.5 121 THR B CA 1
ATOM 3277 C C . THR B 1 121 ? 8.945 30.859 17.594 1 91.5 121 THR B C 1
ATOM 3279 O O . THR B 1 121 ? 10.094 31.281 17.469 1 91.5 121 THR B O 1
ATOM 3282 N N . LYS B 1 122 ? 8.008 31.75 17.562 1 87.38 122 LYS B N 1
ATOM 3283 C CA . LYS B 1 122 ? 8.195 33.156 17.25 1 87.38 122 LYS B CA 1
ATOM 3284 C C . LYS B 1 122 ? 9 33.875 18.328 1 87.38 122 LYS B C 1
ATOM 3286 O O . LYS B 1 122 ? 9.742 34.812 18.062 1 87.38 122 LYS B O 1
ATOM 3291 N N . ASP B 1 123 ? 8.781 33.5 19.594 1 78.81 123 ASP B N 1
ATOM 3292 C CA . ASP B 1 123 ? 9.5 34.188 20.656 1 78.81 123 ASP B CA 1
ATOM 3293 C C . ASP B 1 123 ? 10.438 33.25 21.406 1 78.81 123 ASP B C 1
ATOM 3295 O O . ASP B 1 123 ? 10.266 33 22.594 1 78.81 123 ASP B O 1
ATOM 3299 N N . LEU B 1 124 ? 11.406 32.688 20.703 1 70.69 124 LEU B N 1
ATOM 3300 C CA . LEU B 1 124 ? 12.305 31.688 21.297 1 70.69 124 LEU B CA 1
ATOM 3301 C C . LEU B 1 124 ? 13.094 32.312 22.438 1 70.69 124 LEU B C 1
ATOM 3303 O O . LEU B 1 124 ? 13.484 31.594 23.375 1 70.69 124 LEU B O 1
ATOM 3307 N N . GLY B 1 125 ? 13.461 33.594 22.453 1 61.62 125 GLY B N 1
ATOM 3308 C CA . GLY B 1 125 ? 14.234 34.25 23.5 1 61.62 125 GLY B CA 1
ATOM 3309 C C . GLY B 1 125 ? 13.43 34.5 24.766 1 61.62 125 GLY B C 1
ATOM 3310 O O . GLY B 1 125 ? 14 34.625 25.844 1 61.62 125 GLY B O 1
ATOM 3311 N N . SER B 1 126 ? 12.234 34.75 24.531 1 55.06 126 SER B N 1
ATOM 3312 C CA . SER B 1 126 ? 11.508 35.312 25.672 1 55.06 126 SER B CA 1
ATOM 3313 C C . SER B 1 126 ? 11.125 34.219 26.672 1 55.06 126 SER B C 1
ATOM 3315 O O . SER B 1 126 ? 11.016 34.5 27.875 1 55.06 126 SER B O 1
ATOM 3317 N N . HIS B 1 127 ? 10.758 33.031 26.203 1 59.22 127 HIS B N 1
ATOM 3318 C CA . HIS B 1 127 ? 10.195 32.062 27.125 1 59.22 127 HIS B CA 1
ATOM 3319 C C . HIS B 1 127 ? 10.93 30.719 27.031 1 59.22 127 HIS B C 1
ATOM 3321 O O . HIS B 1 127 ? 11.719 30.5 26.109 1 59.22 127 HIS B O 1
ATOM 3327 N N . ASP B 1 128 ? 10.938 30 28.203 1 66.94 128 ASP B N 1
ATOM 3328 C CA . ASP B 1 128 ? 11.445 28.641 28.406 1 66.94 128 ASP B CA 1
ATOM 3329 C C . ASP B 1 128 ? 10.922 27.688 27.328 1 66.94 128 ASP B C 1
ATOM 3331 O O . ASP B 1 128 ? 10.406 26.625 27.656 1 66.94 128 ASP B O 1
ATOM 3335 N N . PHE B 1 129 ? 11.094 28.156 26.094 1 76.44 129 PHE B N 1
ATOM 3336 C CA . PHE B 1 129 ? 10.648 27.312 24.984 1 76.44 129 PHE B CA 1
ATOM 3337 C C . PHE B 1 129 ? 11.516 26.062 24.859 1 76.44 129 PHE B C 1
ATOM 3339 O O . PHE B 1 129 ? 12.734 26.141 25 1 76.44 129 PHE B O 1
ATOM 3346 N N . GLU B 1 130 ? 10.734 24.969 24.766 1 82.75 130 GLU B N 1
ATOM 3347 C CA . GLU B 1 130 ? 11.398 23.703 24.469 1 82.75 130 GLU B CA 1
ATOM 3348 C C . GLU B 1 130 ? 10.953 23.141 23.125 1 82.75 130 GLU B C 1
ATOM 3350 O O . GLU B 1 130 ? 9.75 23.016 22.859 1 82.75 130 GLU B O 1
ATOM 3355 N N . TRP B 1 131 ? 11.836 22.875 22.281 1 84.75 131 TRP B N 1
ATOM 3356 C CA . TRP B 1 131 ? 11.562 22.359 20.938 1 84.75 131 TRP B CA 1
ATOM 3357 C C . TRP B 1 131 ? 10.68 21.109 21.016 1 84.75 131 TRP B C 1
ATOM 3359 O O . TRP B 1 131 ? 9.906 20.844 20.094 1 84.75 131 TRP B O 1
ATOM 3369 N N . ALA B 1 132 ? 10.781 20.438 22.078 1 88 132 ALA B N 1
ATOM 3370 C CA . ALA B 1 132 ? 10 19.219 22.266 1 88 132 ALA B CA 1
ATOM 3371 C C . ALA B 1 132 ? 8.5 19.5 22.172 1 88 132 ALA B C 1
ATOM 3373 O O . ALA B 1 132 ? 7.723 18.625 21.781 1 88 132 ALA B O 1
ATOM 3374 N N . TRP B 1 133 ? 8.141 20.75 22.438 1 90.06 133 TRP B N 1
ATOM 3375 C CA . TRP B 1 133 ? 6.734 21.125 22.438 1 90.06 133 TRP B CA 1
ATOM 3376 C C . TRP B 1 133 ? 6.156 21.047 21.031 1 90.06 133 TRP B C 1
ATOM 3378 O O . TRP B 1 133 ? 4.973 20.766 20.844 1 90.06 133 TRP B O 1
ATOM 3388 N N . ILE B 1 134 ? 6.977 21.281 20.062 1 92.94 134 ILE B N 1
ATOM 3389 C CA . ILE B 1 134 ? 6.531 21.266 18.672 1 92.94 134 ILE B CA 1
ATOM 3390 C C . ILE B 1 134 ? 6.129 19.844 18.281 1 92.94 134 ILE B C 1
ATOM 3392 O O . ILE B 1 134 ? 5.203 19.641 17.5 1 92.94 134 ILE B O 1
ATOM 3396 N N . PHE B 1 135 ? 6.719 18.812 18.953 1 93.31 135 PHE B N 1
ATOM 3397 C CA . PHE B 1 135 ? 6.555 17.406 18.562 1 93.31 135 PHE B CA 1
ATOM 3398 C C . PHE B 1 135 ? 5.586 16.703 19.5 1 93.31 135 PHE B C 1
ATOM 3400 O O . PHE B 1 135 ? 5.504 15.469 19.5 1 93.31 135 PHE B O 1
ATOM 3407 N N . GLU B 1 136 ? 4.961 17.5 20.297 1 93.44 136 GLU B N 1
ATOM 3408 C CA . GLU B 1 136 ? 3.965 16.859 21.156 1 93.44 136 GLU B CA 1
ATOM 3409 C C . GLU B 1 136 ? 2.85 16.219 20.344 1 93.44 136 GLU B C 1
ATOM 3411 O O . GLU B 1 136 ? 2.35 16.828 19.391 1 93.44 136 GLU B O 1
ATOM 3416 N N . PRO B 1 137 ? 2.492 14.977 20.734 1 93.19 137 PRO B N 1
ATOM 3417 C CA . PRO B 1 137 ? 1.406 14.328 19.984 1 93.19 137 PRO B CA 1
ATOM 3418 C C . PRO B 1 137 ? 0.098 15.109 20.062 1 93.19 137 PRO B C 1
ATOM 3420 O O . PRO B 1 137 ? -0.192 15.75 21.078 1 93.19 137 PRO B O 1
ATOM 3423 N N . PHE B 1 138 ? -0.649 15.109 18.984 1 94.31 138 PHE B N 1
ATOM 3424 C CA . PHE B 1 138 ? -1.964 15.734 18.953 1 94.31 138 PHE B CA 1
ATOM 3425 C C . PHE B 1 138 ? -2.896 15.086 19.969 1 94.31 138 PHE B C 1
ATOM 3427 O O . PHE B 1 138 ? -3.016 13.859 20 1 94.31 138 PHE B O 1
ATOM 3434 N N . PRO B 1 139 ? -3.514 15.805 20.828 1 91.88 139 PRO B N 1
ATOM 3435 C CA . PRO B 1 139 ? -4.418 15.258 21.844 1 91.88 139 PRO B CA 1
ATOM 3436 C C . PRO B 1 139 ? -5.781 14.875 21.266 1 91.88 139 PRO B C 1
ATOM 3438 O O . PRO B 1 139 ? -6.789 15.508 21.578 1 91.88 139 PRO B O 1
ATOM 3441 N N . TYR B 1 140 ? -5.816 13.812 20.609 1 91.31 140 TYR B N 1
ATOM 3442 C CA . TYR B 1 140 ? -6.969 13.406 19.812 1 91.31 140 TYR B CA 1
ATOM 3443 C C . TYR B 1 140 ? -8.164 13.102 20.703 1 91.31 140 TYR B C 1
ATOM 3445 O O . TYR B 1 140 ? -9.273 13.57 20.438 1 91.31 140 TYR B O 1
ATOM 3453 N N . SER B 1 141 ? -8.008 12.367 21.875 1 88.88 141 SER B N 1
ATOM 3454 C CA . SER B 1 141 ? -9.086 11.867 22.719 1 88.88 141 SER B CA 1
ATOM 3455 C C . SER B 1 141 ? -9.758 13 23.484 1 88.88 141 SER B C 1
ATOM 3457 O O . SER B 1 141 ? -10.922 12.891 23.875 1 88.88 141 SER B O 1
ATOM 3459 N N . THR B 1 142 ? -9.062 14.109 23.641 1 90.31 142 THR B N 1
ATOM 3460 C CA . THR B 1 142 ? -9.617 15.188 24.453 1 90.31 142 THR B CA 1
ATOM 3461 C C . THR B 1 142 ? -10.078 16.344 23.562 1 90.31 142 THR B C 1
ATOM 3463 O O . THR B 1 142 ? -10.734 17.281 24.047 1 90.31 142 THR B O 1
ATOM 3466 N N . THR B 1 143 ? -9.742 16.312 22.344 1 91.62 143 THR B N 1
ATOM 3467 C CA . THR B 1 143 ? -10.07 17.406 21.438 1 91.62 143 THR B CA 1
ATOM 3468 C C . THR B 1 143 ? -11.523 17.297 20.969 1 91.62 143 THR B C 1
ATOM 3470 O O . THR B 1 143 ? -12.203 18.312 20.828 1 91.62 143 THR B O 1
ATOM 3473 N N . TYR B 1 144 ? -11.969 16.078 20.75 1 92.62 144 TYR B N 1
ATOM 3474 C CA . TYR B 1 144 ? -13.297 15.891 20.188 1 92.62 144 TYR B CA 1
ATOM 3475 C C . TYR B 1 144 ? -14.227 15.219 21.203 1 92.62 144 TYR B C 1
ATOM 3477 O O . TYR B 1 144 ? -13.766 14.469 22.062 1 92.62 144 TYR B O 1
ATOM 3485 N N . GLU B 1 145 ? -15.477 15.453 21.078 1 91.44 145 GLU B N 1
ATOM 3486 C CA . GLU B 1 145 ? -16.469 14.883 21.969 1 91.44 145 GLU B CA 1
ATOM 3487 C C . GLU B 1 145 ? -17.062 13.594 21.406 1 91.44 145 GLU B C 1
ATOM 3489 O O . GLU B 1 145 ? -17.469 12.703 22.156 1 91.44 145 GLU B O 1
ATOM 3494 N N . GLN B 1 146 ? -17.203 13.609 20.125 1 93.62 146 GLN B N 1
ATOM 3495 C CA . GLN B 1 146 ? -17.797 12.469 19.438 1 93.62 146 GLN B CA 1
ATOM 3496 C C . GLN B 1 146 ? -16.859 11.93 18.359 1 93.62 146 GLN B C 1
ATOM 3498 O O . GLN B 1 146 ? -16.109 12.695 17.734 1 93.62 146 GLN B O 1
ATOM 3503 N N . PHE B 1 147 ? -16.984 10.594 18.203 1 96 147 PHE B N 1
ATOM 3504 C CA . PHE B 1 147 ? -16.125 9.93 17.25 1 96 147 PHE B CA 1
ATOM 3505 C C . PHE B 1 147 ? -16.922 8.969 16.375 1 96 147 PHE B C 1
ATOM 3507 O O . PHE B 1 147 ? -17.844 8.312 16.844 1 96 147 PHE B O 1
ATOM 3514 N N . LEU B 1 148 ? -16.562 8.977 15.133 1 97.31 148 LEU B N 1
ATOM 3515 C CA . LEU B 1 148 ? -17.031 7.898 14.266 1 97.31 148 LEU B CA 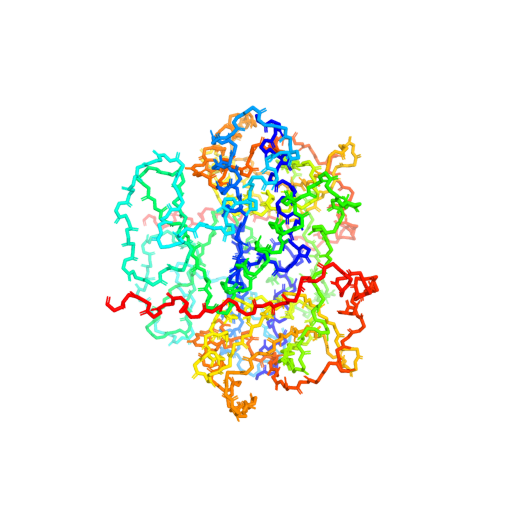1
ATOM 3516 C C . LEU B 1 148 ? -16.156 6.656 14.43 1 97.31 148 LEU B C 1
ATOM 3518 O O . LEU B 1 148 ? -14.938 6.727 14.258 1 97.31 148 LEU B O 1
ATOM 3522 N N . CYS B 1 149 ? -16.75 5.629 14.797 1 97.62 149 CYS B N 1
ATOM 3523 C CA . CYS B 1 149 ? -16.078 4.34 14.906 1 97.62 149 CYS B CA 1
ATOM 3524 C C . CYS B 1 149 ? -16.281 3.514 13.641 1 97.62 149 CYS B C 1
ATOM 3526 O O . CYS B 1 149 ? -17.406 3.225 13.25 1 97.62 149 CYS B O 1
ATOM 3528 N N . ILE B 1 150 ? -15.203 3.195 12.953 1 98.44 150 ILE B N 1
ATOM 3529 C CA . ILE B 1 150 ? -15.211 2.371 11.75 1 98.44 150 ILE B CA 1
ATOM 3530 C C . ILE B 1 150 ? -14.594 1.006 12.055 1 98.44 150 ILE B C 1
ATOM 3532 O O . ILE B 1 150 ? -13.375 0.874 12.148 1 98.44 150 ILE B O 1
ATOM 3536 N N . ALA B 1 151 ? -15.406 0.009 12.109 1 98.12 151 ALA B N 1
ATOM 3537 C CA . ALA B 1 151 ? -14.938 -1.328 12.461 1 98.12 151 ALA B CA 1
ATOM 3538 C C . ALA B 1 151 ? -14.969 -2.258 11.25 1 98.12 151 ALA B C 1
ATOM 3540 O O . ALA B 1 151 ? -15.984 -2.369 10.57 1 98.12 151 ALA B O 1
ATOM 3541 N N . LEU B 1 152 ? -13.852 -2.85 10.969 1 98.44 152 LEU B N 1
ATOM 3542 C CA . LEU B 1 152 ? -13.711 -3.838 9.906 1 98.44 152 LEU B CA 1
ATOM 3543 C C . LEU B 1 152 ? -13.438 -5.223 10.484 1 98.44 152 LEU B C 1
ATOM 3545 O O . LEU B 1 152 ? -12.648 -5.363 11.43 1 98.44 152 LEU B O 1
ATOM 3549 N N . CYS B 1 153 ? -14.086 -6.219 9.953 1 97.62 153 CYS B N 1
ATOM 3550 C CA . CYS B 1 153 ? -13.93 -7.598 10.398 1 97.62 153 CYS B CA 1
ATOM 3551 C C . CYS B 1 153 ? -13.836 -8.547 9.219 1 97.62 153 CYS B C 1
ATOM 3553 O O . CYS B 1 153 ? -14.445 -8.312 8.172 1 97.62 153 CYS B O 1
ATOM 3555 N N . ALA B 1 154 ? -13.047 -9.602 9.375 1 95 154 ALA B N 1
ATOM 3556 C CA . ALA B 1 154 ? -12.93 -10.664 8.375 1 95 154 ALA B CA 1
ATOM 3557 C C . ALA B 1 154 ? -12.641 -12.008 9.031 1 95 154 ALA B C 1
ATOM 3559 O O . ALA B 1 154 ? -12.258 -12.062 10.195 1 95 154 ALA B O 1
ATOM 3560 N N . PRO B 1 155 ? -12.82 -13.094 8.328 1 90.44 155 PRO B N 1
ATOM 3561 C CA . PRO B 1 155 ? -12.656 -14.422 8.914 1 90.44 155 PRO B CA 1
ATOM 3562 C C . PRO B 1 155 ? -11.203 -14.727 9.289 1 90.44 155 PRO B C 1
ATOM 3564 O O . PRO B 1 155 ? -10.953 -15.43 10.273 1 90.44 155 PRO B O 1
ATOM 3567 N N . THR B 1 156 ? -10.25 -14.258 8.492 1 88.75 156 THR B N 1
ATOM 3568 C CA . THR B 1 156 ? -8.836 -14.5 8.766 1 88.75 156 THR B CA 1
ATOM 3569 C C . THR B 1 156 ? -8.055 -13.188 8.758 1 88.75 156 THR B C 1
ATOM 3571 O O . THR B 1 156 ? -8.531 -12.18 8.227 1 88.75 156 THR B O 1
ATOM 3574 N N . SER B 1 157 ? -6.879 -13.211 9.375 1 91.31 157 SER B N 1
ATOM 3575 C CA . SER B 1 157 ? -6.027 -12.023 9.414 1 91.31 157 SER B CA 1
ATOM 3576 C C . SER B 1 157 ? -5.625 -11.578 8.008 1 91.31 157 SER B C 1
ATOM 3578 O O . SER B 1 157 ? -5.535 -10.383 7.734 1 91.31 157 SER B O 1
ATOM 3580 N N . GLU B 1 158 ? -5.422 -12.492 7.152 1 83.5 158 GLU B N 1
ATOM 3581 C CA . GLU B 1 158 ? -5.047 -12.18 5.777 1 83.5 158 GLU B CA 1
ATOM 3582 C C . GLU B 1 158 ? -6.188 -11.5 5.031 1 83.5 158 GLU B C 1
ATOM 3584 O O . GLU B 1 158 ? -5.973 -10.5 4.332 1 83.5 158 GLU B O 1
ATOM 3589 N N . GLU B 1 159 ? -7.316 -12.055 5.184 1 86.31 159 GLU B N 1
ATOM 3590 C CA . GLU B 1 159 ? -8.492 -11.461 4.555 1 86.31 159 GLU B CA 1
ATOM 3591 C C . GLU B 1 159 ? -8.766 -10.07 5.121 1 86.31 159 GLU B C 1
ATOM 3593 O O . GLU B 1 159 ? -9.203 -9.172 4.391 1 86.31 159 GLU B O 1
ATOM 3598 N N . LEU B 1 160 ? -8.523 -9.953 6.422 1 94.62 160 LEU B N 1
ATOM 3599 C CA . LEU B 1 160 ? -8.719 -8.648 7.051 1 94.62 160 LEU B CA 1
ATOM 3600 C C . LEU B 1 160 ? -7.758 -7.617 6.465 1 94.62 160 LEU B C 1
ATOM 3602 O O . LEU B 1 160 ? -8.148 -6.477 6.211 1 94.62 160 LEU B O 1
ATOM 3606 N N . HIS B 1 161 ? -6.562 -8.031 6.312 1 92.06 161 HIS B N 1
ATOM 3607 C CA . HIS B 1 161 ? -5.57 -7.137 5.723 1 92.06 161 HIS B CA 1
ATOM 3608 C C . HIS B 1 161 ? -6.012 -6.656 4.344 1 92.06 161 HIS B C 1
ATOM 3610 O O . HIS B 1 161 ? -5.961 -5.461 4.055 1 92.06 161 HIS B O 1
ATOM 3616 N N . ASP B 1 162 ? -6.477 -7.523 3.553 1 88.56 162 ASP B N 1
ATOM 3617 C CA . ASP B 1 162 ? -6.957 -7.191 2.215 1 88.56 162 ASP B CA 1
ATOM 3618 C C . ASP B 1 162 ? -8.18 -6.281 2.281 1 88.56 162 ASP B C 1
ATOM 3620 O O . ASP B 1 162 ? -8.281 -5.305 1.536 1 88.56 162 ASP B O 1
ATOM 3624 N N . TRP B 1 163 ? -9.047 -6.691 3.141 1 94 163 TRP B N 1
ATOM 3625 C CA . TRP B 1 163 ? -10.281 -5.941 3.316 1 94 163 TRP B CA 1
ATOM 3626 C C . TRP B 1 163 ? -10 -4.527 3.807 1 94 163 TRP B C 1
ATOM 3628 O O . TRP B 1 163 ? -10.516 -3.553 3.254 1 94 163 TRP B O 1
ATOM 3638 N N . ALA B 1 164 ? -9.203 -4.453 4.758 1 96.62 164 ALA B N 1
ATOM 3639 C CA . ALA B 1 164 ? -8.852 -3.158 5.332 1 96.62 164 ALA B CA 1
ATOM 3640 C C . ALA B 1 164 ? -8.18 -2.264 4.293 1 96.62 164 ALA B C 1
ATOM 3642 O O . ALA B 1 164 ? -8.477 -1.071 4.203 1 96.62 164 ALA B O 1
ATOM 3643 N N . GLY B 1 165 ? -7.273 -2.84 3.561 1 94.56 165 GLY B N 1
ATOM 3644 C CA . GLY B 1 165 ? -6.637 -2.076 2.498 1 94.56 165 GLY B CA 1
ATOM 3645 C C . GLY B 1 165 ? -7.625 -1.53 1.483 1 94.56 165 GLY B C 1
ATOM 3646 O O . GLY B 1 165 ? -7.523 -0.374 1.068 1 94.56 165 GLY B O 1
ATOM 3647 N N . TRP B 1 166 ? -8.555 -2.33 1.148 1 93.44 166 TRP B N 1
ATOM 3648 C CA . TRP B 1 166 ? -9.57 -1.944 0.174 1 93.44 166 TRP B CA 1
ATOM 3649 C C . TRP B 1 166 ? -10.438 -0.811 0.713 1 93.44 166 TRP B C 1
ATOM 3651 O O . TRP B 1 166 ? -10.633 0.204 0.04 1 93.44 166 TRP B O 1
ATOM 3661 N N . VAL B 1 167 ? -10.906 -0.971 1.872 1 97.19 167 VAL B N 1
ATOM 3662 C CA . VAL B 1 167 ? -11.797 0.019 2.469 1 97.19 167 VAL B CA 1
ATOM 3663 C C . VAL B 1 167 ? -11.047 1.333 2.672 1 97.19 167 VAL B C 1
ATOM 3665 O O . VAL B 1 167 ? -11.578 2.41 2.396 1 97.19 167 VAL B O 1
ATOM 3668 N N . LYS B 1 168 ? -9.812 1.207 3.123 1 95.88 168 LYS B N 1
ATOM 3669 C CA . LYS B 1 168 ? -9 2.395 3.363 1 95.88 168 LYS B CA 1
ATOM 3670 C C . LYS B 1 168 ? -8.844 3.219 2.088 1 95.88 168 LYS B C 1
ATOM 3672 O O . LYS B 1 168 ? -8.852 4.449 2.133 1 95.88 168 LYS B O 1
ATOM 3677 N N . SER B 1 169 ? -8.68 2.533 1.064 1 93.94 169 SER B N 1
ATOM 3678 C CA . SER B 1 169 ? -8.508 3.23 -0.206 1 93.94 169 SER B CA 1
ATOM 3679 C C . SER B 1 169 ? -9.75 4.031 -0.57 1 93.94 169 SER B C 1
ATOM 3681 O O . SER B 1 169 ? -9.703 4.898 -1.446 1 93.94 169 SER B O 1
ATOM 3683 N N . ARG B 1 170 ? -10.859 3.891 0.106 1 95.62 170 ARG B N 1
ATOM 3684 C CA . ARG B 1 170 ? -12.117 4.57 -0.176 1 95.62 170 ARG B CA 1
ATOM 3685 C C . ARG B 1 170 ? -12.461 5.57 0.925 1 95.62 170 ARG B C 1
ATOM 3687 O O . ARG B 1 170 ? -13.5 6.227 0.873 1 95.62 170 ARG B O 1
ATOM 3694 N N . PHE B 1 171 ? -11.648 5.691 1.882 1 96.69 171 PHE B N 1
ATOM 3695 C CA . PHE B 1 171 ? -11.875 6.582 3.016 1 96.69 171 PHE B CA 1
ATOM 3696 C C . PHE B 1 171 ? -12.133 8.008 2.543 1 96.69 171 PHE B C 1
ATOM 3698 O O . PHE B 1 171 ? -12.953 8.727 3.127 1 96.69 171 PHE B O 1
ATOM 3705 N N . PRO B 1 172 ? -11.492 8.492 1.475 1 93.5 172 PRO B N 1
ATOM 3706 C CA . PRO B 1 172 ? -11.789 9.844 1.009 1 93.5 172 PRO B CA 1
ATOM 3707 C C . PRO B 1 172 ? -13.273 10.055 0.72 1 93.5 172 PRO B C 1
ATOM 3709 O O . PRO B 1 172 ? -13.812 11.133 0.992 1 93.5 172 PRO B O 1
ATOM 3712 N N . TYR B 1 173 ? -13.906 9.031 0.255 1 94.31 173 TYR B N 1
ATOM 3713 C CA . TYR B 1 173 ? -15.336 9.148 -0.023 1 94.31 173 TYR B CA 1
ATOM 3714 C C . TYR B 1 173 ? -16.141 9.227 1.271 1 94.31 173 TYR B C 1
ATOM 3716 O O . TYR B 1 173 ? -17.172 9.898 1.33 1 94.31 173 TYR B O 1
ATOM 3724 N N . LEU B 1 174 ? -15.664 8.508 2.256 1 96.69 174 LEU B N 1
ATOM 3725 C CA . LEU B 1 174 ? -16.344 8.57 3.549 1 96.69 174 LEU B CA 1
ATOM 3726 C C . LEU B 1 174 ? -16.234 9.969 4.148 1 96.69 174 LEU B C 1
ATOM 3728 O O . LEU B 1 174 ? -17.203 10.492 4.684 1 96.69 174 LEU B O 1
ATOM 3732 N N . ILE B 1 175 ? -15.094 10.539 4.031 1 94.5 175 ILE B N 1
ATOM 3733 C CA . ILE B 1 175 ? -14.867 11.891 4.531 1 94.5 175 ILE B CA 1
ATOM 3734 C C . ILE B 1 175 ? -15.781 12.867 3.801 1 94.5 175 ILE B C 1
ATOM 3736 O O . ILE B 1 175 ? -16.438 13.703 4.43 1 94.5 175 ILE B O 1
ATOM 3740 N N . LEU B 1 176 ? -15.844 12.719 2.518 1 90.06 176 LEU B N 1
ATOM 3741 C CA . LEU B 1 176 ? -16.688 13.594 1.712 1 90.06 176 LEU B CA 1
ATOM 3742 C C . LEU B 1 176 ? -18.156 13.43 2.102 1 90.06 176 LEU B C 1
ATOM 3744 O O . LEU B 1 176 ? -18.891 14.414 2.178 1 90.06 176 LEU B O 1
ATOM 3748 N N . LYS B 1 177 ? -18.547 12.195 2.309 1 92.88 177 LYS B N 1
ATOM 3749 C CA . LYS B 1 177 ? -19.938 11.938 2.693 1 92.88 177 LYS B CA 1
ATOM 3750 C C . LYS B 1 177 ? -20.25 12.57 4.047 1 92.88 177 LYS B C 1
ATOM 3752 O O . LYS B 1 177 ? -21.375 13.039 4.27 1 92.88 177 LYS B O 1
ATOM 3757 N N . LEU B 1 178 ? -19.359 12.516 4.949 1 93.62 178 LEU B N 1
ATOM 3758 C CA . LEU B 1 178 ? -19.531 13.188 6.23 1 93.62 178 LEU B CA 1
ATOM 3759 C C . LEU B 1 178 ? -19.719 14.688 6.039 1 93.62 178 LEU B C 1
ATOM 3761 O O . LEU B 1 178 ? -20.641 15.281 6.617 1 93.62 178 LEU B O 1
ATOM 3765 N N . GLU B 1 179 ? -18.906 15.25 5.219 1 87.44 179 GLU B N 1
ATOM 3766 C CA . GLU B 1 179 ? -19 16.688 4.957 1 87.44 179 GLU B CA 1
ATOM 3767 C C . GLU B 1 179 ? -20.312 17.047 4.289 1 87.44 179 GLU B C 1
ATOM 3769 O O . GLU B 1 179 ? -20.906 18.078 4.594 1 87.44 179 GLU B O 1
ATOM 3774 N N . ASP B 1 180 ? -20.734 16.219 3.389 1 86.94 180 ASP B N 1
ATOM 3775 C CA . ASP B 1 180 ? -22.016 16.406 2.729 1 86.94 180 ASP B CA 1
ATOM 3776 C C . ASP B 1 180 ? -23.172 16.422 3.742 1 86.94 180 ASP B C 1
ATOM 3778 O O . ASP B 1 180 ? -24.203 17.031 3.504 1 86.94 180 ASP B O 1
ATOM 3782 N N . ASN B 1 181 ? -22.984 15.75 4.793 1 89.25 181 ASN B N 1
ATOM 3783 C CA . ASN B 1 181 ? -23.984 15.695 5.852 1 89.25 181 ASN B CA 1
ATOM 3784 C C . ASN B 1 181 ? -23.781 16.812 6.871 1 89.25 181 ASN B C 1
ATOM 3786 O O . ASN B 1 181 ? -24.391 16.812 7.938 1 89.25 181 ASN B O 1
ATOM 3790 N N . GLY B 1 182 ? -22.828 17.688 6.586 1 88.5 182 GLY B N 1
ATOM 3791 C CA . GLY B 1 182 ? -22.594 18.844 7.441 1 88.5 182 GLY B CA 1
ATOM 3792 C C . GLY B 1 182 ? -21.719 18.531 8.641 1 88.5 182 GLY B C 1
ATOM 3793 O O . GLY B 1 182 ? -21.797 19.203 9.672 1 88.5 182 GLY B O 1
ATOM 3794 N N . ILE B 1 183 ? -21.016 17.484 8.539 1 91.94 183 ILE B N 1
ATOM 3795 C CA . ILE B 1 183 ? -20.141 17.094 9.625 1 91.94 183 ILE B CA 1
ATOM 3796 C C . ILE B 1 183 ? -18.688 17.062 9.133 1 91.94 183 ILE B C 1
ATOM 3798 O O . ILE B 1 183 ? -18.359 16.328 8.188 1 91.94 183 ILE B O 1
ATOM 3802 N N . GLU B 1 184 ? -17.875 17.828 9.719 1 91.31 184 GLU B N 1
ATOM 3803 C CA . GLU B 1 184 ? -16.438 17.734 9.477 1 91.31 184 GLU B CA 1
ATOM 3804 C C . GLU B 1 184 ? -15.797 16.656 10.352 1 91.31 184 GLU B C 1
ATOM 3806 O O . GLU B 1 184 ? -16.312 16.344 11.43 1 91.31 184 GLU B O 1
ATOM 3811 N N . CYS B 1 185 ? -14.742 16.141 9.805 1 94 185 CYS B N 1
ATOM 3812 C CA . CYS B 1 185 ? -14.086 15.117 10.617 1 94 185 CYS B CA 1
ATOM 3813 C C . CYS B 1 185 ? -12.57 15.297 10.594 1 94 185 CYS B C 1
ATOM 3815 O O . CYS B 1 185 ? -12.039 15.977 9.719 1 94 185 CYS B O 1
ATOM 3817 N N . ASP B 1 186 ? -11.93 14.859 11.641 1 95.44 186 ASP B N 1
ATOM 3818 C CA . ASP B 1 186 ? -10.484 14.664 11.711 1 95.44 186 ASP B CA 1
ATOM 3819 C C . ASP B 1 186 ? -10.125 13.18 11.641 1 95.44 186 ASP B C 1
ATOM 3821 O O . ASP B 1 186 ? -10.016 12.508 12.664 1 95.44 186 ASP B O 1
ATOM 3825 N N . PRO B 1 187 ? -9.938 12.766 10.406 1 96.56 187 PRO B N 1
ATOM 3826 C CA . PRO B 1 187 ? -9.641 11.336 10.258 1 96.56 187 PRO B CA 1
ATOM 3827 C C . PRO B 1 187 ? -8.305 10.945 10.875 1 96.56 187 PRO B C 1
ATOM 3829 O O . PRO B 1 187 ? -7.344 11.719 10.82 1 96.56 187 PRO B O 1
ATOM 3832 N N . ASN B 1 188 ? -8.273 9.836 11.484 1 94.56 188 ASN B N 1
ATOM 3833 C CA . ASN B 1 188 ? -7.09 9.281 12.125 1 94.56 188 ASN B CA 1
ATOM 3834 C C . ASN B 1 188 ? -6.75 7.898 11.578 1 94.56 188 ASN B C 1
ATOM 3836 O O . ASN B 1 188 ? -7.609 7.016 11.523 1 94.56 188 ASN B O 1
ATOM 3840 N N . SER B 1 189 ? -5.531 7.695 11.188 1 92.38 189 SER B N 1
ATOM 3841 C CA . SER B 1 189 ? -5.125 6.465 10.516 1 92.38 189 SER B CA 1
ATOM 3842 C C . SER B 1 189 ? -4.781 5.375 11.523 1 92.38 189 SER B C 1
ATOM 3844 O O . SER B 1 189 ? -4.555 4.223 11.148 1 92.38 189 SER B O 1
ATOM 3846 N N . SER B 1 190 ? -4.711 5.68 12.766 1 92.31 190 SER B N 1
ATOM 3847 C CA . SER B 1 190 ? -4.355 4.691 13.781 1 92.31 190 SER B CA 1
ATOM 3848 C C . SER B 1 190 ? -5.344 3.529 13.789 1 92.31 190 SER B C 1
ATOM 3850 O O . SER B 1 190 ? -6.555 3.738 13.672 1 92.31 190 SER B O 1
ATOM 3852 N N . GLN B 1 191 ? -4.77 2.375 13.891 1 94.56 191 GLN B N 1
ATOM 3853 C CA . GLN B 1 191 ? -5.57 1.155 13.906 1 94.56 191 GLN B CA 1
ATOM 3854 C C . GLN B 1 191 ? -5.641 0.562 15.312 1 94.56 191 GLN B C 1
ATOM 3856 O O . GLN B 1 191 ? -4.625 0.461 16 1 94.56 191 GLN B O 1
ATOM 3861 N N . GLU B 1 192 ? -6.812 0.246 15.711 1 94.94 192 GLU B N 1
ATOM 3862 C CA . GLU B 1 192 ? -7.027 -0.424 17 1 94.94 192 GLU B CA 1
ATOM 3863 C C . GLU B 1 192 ? -7.66 -1.799 16.797 1 94.94 192 GLU B C 1
ATOM 3865 O O . GLU B 1 192 ? -8.125 -2.123 15.703 1 94.94 192 GLU B O 1
ATOM 3870 N N . VAL B 1 193 ? -7.574 -2.564 17.844 1 95.19 193 VAL B N 1
ATOM 3871 C CA . VAL B 1 193 ? -8.203 -3.879 17.828 1 95.19 193 VAL B CA 1
ATOM 3872 C C . VAL B 1 193 ? -9.281 -3.953 18.906 1 95.19 193 VAL B C 1
ATOM 3874 O O . VAL B 1 193 ? -9.055 -3.537 20.047 1 95.19 193 VAL B O 1
ATOM 3877 N N . ASP B 1 194 ? -10.391 -4.332 18.531 1 93.88 194 ASP B N 1
ATOM 3878 C CA . ASP B 1 194 ? -11.438 -4.621 19.516 1 93.88 194 ASP B CA 1
ATOM 3879 C C . ASP B 1 194 ? -11.312 -6.047 20.047 1 93.88 194 ASP B C 1
ATOM 3881 O O . ASP B 1 194 ? -11.695 -7.004 19.375 1 93.88 194 ASP B O 1
ATOM 3885 N N . HIS B 1 195 ? -10.945 -6.223 21.219 1 91.62 195 HIS B N 1
ATOM 3886 C CA . HIS B 1 195 ? -10.641 -7.527 21.781 1 91.62 195 HIS B CA 1
ATOM 3887 C C . HIS B 1 195 ? -11.906 -8.266 22.188 1 91.62 195 HIS B C 1
ATOM 3889 O O . HIS B 1 195 ? -11.867 -9.453 22.516 1 91.62 195 HIS B O 1
ATOM 3895 N N . THR B 1 196 ? -13 -7.559 22.156 1 90.5 196 THR B N 1
ATOM 3896 C CA . THR B 1 196 ? -14.266 -8.203 22.5 1 90.5 196 THR B CA 1
ATOM 3897 C C . THR B 1 196 ? -14.82 -8.969 21.312 1 90.5 196 THR B C 1
ATOM 3899 O O . THR B 1 196 ? -15.766 -9.75 21.453 1 90.5 196 THR B O 1
ATOM 3902 N N . VAL B 1 197 ? -14.266 -8.727 20.156 1 91.62 197 VAL B N 1
ATOM 3903 C C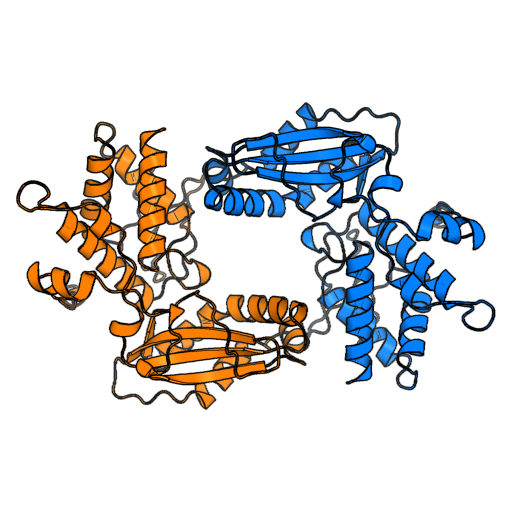A . VAL B 1 197 ? -14.688 -9.398 18.922 1 91.62 197 VAL B CA 1
ATOM 3904 C C . VAL B 1 197 ? -13.75 -10.57 18.625 1 91.62 197 VAL B C 1
ATOM 3906 O O . VAL B 1 197 ? -12.523 -10.398 18.625 1 91.62 197 VAL B O 1
ATOM 3909 N N . ILE B 1 198 ? -14.242 -11.719 18.359 1 91.5 198 ILE B N 1
ATOM 3910 C CA . ILE B 1 198 ? -13.469 -12.938 18.172 1 91.5 198 ILE B CA 1
ATOM 3911 C C . ILE B 1 198 ? -12.797 -12.914 16.797 1 91.5 198 ILE B C 1
ATOM 3913 O O . ILE B 1 198 ? -11.617 -13.242 16.672 1 91.5 198 ILE B O 1
ATOM 3917 N N . LYS B 1 199 ? -13.484 -12.492 15.82 1 94.25 199 LYS B N 1
ATOM 3918 C CA . LYS B 1 199 ? -12.922 -12.422 14.477 1 94.25 199 LYS B CA 1
ATOM 3919 C C . LYS B 1 199 ? -11.82 -11.359 14.391 1 94.25 199 LYS B C 1
ATOM 3921 O O . LYS B 1 199 ? -11.875 -10.344 15.086 1 94.25 199 LYS B O 1
ATOM 3926 N N . PRO B 1 200 ? -10.828 -11.664 13.602 1 96.75 200 PRO B N 1
ATOM 3927 C CA . PRO B 1 200 ? -9.883 -10.578 13.336 1 96.75 200 PRO B CA 1
ATOM 3928 C C . PRO B 1 200 ? -10.578 -9.266 12.977 1 96.75 200 PRO B C 1
ATOM 3930 O O . PRO B 1 200 ? -11.547 -9.266 12.211 1 96.75 200 PRO B O 1
ATOM 3933 N N . ASN B 1 201 ? -10.062 -8.195 13.594 1 97.75 201 ASN B N 1
ATOM 3934 C CA . ASN B 1 201 ? -10.742 -6.93 13.336 1 97.75 201 ASN B CA 1
ATOM 3935 C C . ASN B 1 201 ? -9.789 -5.746 13.477 1 97.75 201 ASN B C 1
ATOM 3937 O O . ASN B 1 201 ? -8.719 -5.867 14.078 1 97.75 201 ASN B O 1
ATOM 3941 N N . ILE B 1 202 ? -10.141 -4.668 12.805 1 98 202 ILE B N 1
ATOM 3942 C CA . ILE B 1 202 ? -9.477 -3.371 12.883 1 98 202 ILE B CA 1
ATOM 3943 C C . ILE B 1 202 ? -10.516 -2.271 13.102 1 98 202 ILE B C 1
ATOM 3945 O O . ILE B 1 202 ? -11.57 -2.277 12.477 1 98 202 ILE B O 1
ATOM 3949 N N . VAL B 1 203 ? -10.156 -1.375 14.008 1 97.56 203 VAL B N 1
ATOM 3950 C CA . VAL B 1 203 ? -11.094 -0.294 14.305 1 97.56 203 VAL B CA 1
ATOM 3951 C C . VAL B 1 203 ? -10.391 1.053 14.148 1 97.56 203 VAL B C 1
ATOM 3953 O O . VAL B 1 203 ? -9.266 1.236 14.625 1 97.56 203 VAL B O 1
ATOM 3956 N N . TYR B 1 204 ? -11.031 1.94 13.438 1 97.25 204 TYR B N 1
ATOM 3957 C CA . TYR B 1 204 ? -10.602 3.33 13.328 1 97.25 204 TYR B CA 1
ATOM 3958 C C . TYR B 1 204 ? -11.547 4.254 14.094 1 97.25 204 TYR B C 1
ATOM 3960 O O . TYR B 1 204 ? -12.742 3.982 14.195 1 97.25 204 TYR B O 1
ATOM 3968 N N . HIS B 1 205 ? -10.992 5.309 14.609 1 97 205 HIS B N 1
ATOM 3969 C CA . HIS B 1 205 ? -11.773 6.34 15.273 1 97 205 HIS B CA 1
ATOM 3970 C C . HIS B 1 205 ? -11.484 7.719 14.695 1 97 205 HIS B C 1
ATOM 3972 O O . HIS B 1 205 ? -10.352 8.195 14.75 1 97 205 HIS B O 1
ATOM 3978 N N . TRP B 1 206 ? -12.531 8.312 14.172 1 97.06 206 TRP B N 1
ATOM 3979 C CA . TRP B 1 206 ? -12.391 9.648 13.602 1 97.06 206 TRP B CA 1
ATOM 3980 C C . TRP B 1 206 ? -13.133 10.68 14.438 1 97.06 206 TRP B C 1
ATOM 3982 O O . TRP B 1 206 ? -14.32 10.516 14.727 1 97.06 206 TRP B O 1
ATOM 3992 N N . GLY B 1 207 ? -12.375 11.742 14.828 1 95.62 207 GLY B N 1
ATOM 3993 C CA . GLY B 1 207 ? -13.031 12.82 15.547 1 95.62 207 GLY B CA 1
ATOM 3994 C C . GLY B 1 207 ? -14.016 13.594 14.695 1 95.62 207 GLY B C 1
ATOM 3995 O O . GLY B 1 207 ? -13.75 13.875 13.523 1 95.62 207 GLY B O 1
ATOM 3996 N N . LEU B 1 208 ? -15.195 13.883 15.25 1 94.5 208 LEU B N 1
ATOM 3997 C CA . LEU B 1 208 ? -16.234 14.586 14.516 1 94.5 208 LEU B CA 1
ATOM 3998 C C . LEU B 1 208 ? -16.375 16.031 15 1 94.5 208 LEU B C 1
ATOM 4000 O O . LEU B 1 208 ? -16.25 16.297 16.203 1 94.5 208 LEU B O 1
ATOM 4004 N N . ILE B 1 209 ? -16.562 16.859 14.039 1 91.19 209 ILE B N 1
ATOM 4005 C CA . ILE B 1 209 ? -16.781 18.266 14.305 1 91.19 209 ILE B CA 1
ATOM 4006 C C . ILE B 1 209 ? -18.094 18.703 13.672 1 91.19 209 ILE B C 1
ATOM 4008 O O . ILE B 1 209 ? -18.109 19.203 12.539 1 91.19 209 ILE B O 1
ATOM 4012 N N . PRO B 1 210 ? -19.172 18.594 14.422 1 85.88 210 PRO B N 1
ATOM 4013 C CA . PRO B 1 210 ? -20.469 18.969 13.852 1 85.88 210 PRO B CA 1
ATOM 4014 C C . PRO B 1 210 ? -20.594 20.469 13.578 1 85.88 210 PRO B C 1
ATOM 4016 O O . PRO B 1 210 ? -20.156 21.281 14.391 1 85.88 210 PRO B O 1
ATOM 4019 N N . GLN B 1 211 ? -20.969 20.812 12.367 1 78.44 211 GLN B N 1
ATOM 4020 C CA . GLN B 1 211 ? -21.188 22.219 12.023 1 78.44 211 GLN B CA 1
ATOM 4021 C C . GLN B 1 211 ? -22.578 22.672 12.43 1 78.44 211 GLN B C 1
ATOM 4023 O O . GLN B 1 211 ? -22.812 23.875 12.609 1 78.44 211 GLN B O 1
ATOM 4028 N N . SER B 1 212 ? -23.484 21.734 12.391 1 76.44 212 SER B N 1
ATOM 4029 C CA . SER B 1 212 ? -24.859 22.016 12.773 1 76.44 212 SER B CA 1
ATOM 4030 C C . SER B 1 212 ? -25.406 20.953 13.719 1 76.44 212 SER B C 1
ATOM 4032 O O . SER B 1 212 ? -24.688 20.016 14.086 1 76.44 212 SER B O 1
ATOM 4034 N N . ASP B 1 213 ? -26.484 21.203 14.266 1 73.31 213 ASP B N 1
ATOM 4035 C CA . ASP B 1 213 ? -27.156 20.266 15.172 1 73.31 213 ASP B CA 1
ATOM 4036 C C . ASP B 1 213 ? -27.625 19.031 14.422 1 73.31 213 ASP B C 1
ATOM 4038 O O . ASP B 1 213 ? -28.547 18.344 14.875 1 73.31 213 ASP B O 1
ATOM 4042 N N . THR B 1 214 ? -26.953 18.812 13.391 1 73.5 214 THR B N 1
ATOM 4043 C CA . THR B 1 214 ? -27.359 17.656 12.609 1 73.5 214 THR B CA 1
ATOM 4044 C C . THR B 1 214 ? -26.938 16.359 13.289 1 73.5 214 THR B C 1
ATOM 4046 O O . THR B 1 214 ? -25.812 16.25 13.781 1 73.5 214 THR B O 1
ATOM 4049 N N . LEU B 1 215 ? -27.938 15.5 13.461 1 79.94 215 LEU B N 1
ATOM 4050 C CA . LEU B 1 215 ? -27.672 14.172 14.008 1 79.94 215 LEU B CA 1
ATOM 4051 C C . LEU B 1 215 ? -27.203 13.227 12.914 1 79.94 215 LEU B C 1
ATOM 4053 O O . LEU B 1 215 ? -27.875 13.055 11.898 1 79.94 215 LEU B O 1
ATOM 4057 N N . LEU B 1 216 ? -26.016 12.812 13.008 1 88.88 216 LEU B N 1
ATOM 4058 C CA . LEU B 1 216 ? -25.469 11.852 12.055 1 88.88 216 LEU B CA 1
ATOM 4059 C C . LEU B 1 216 ? -26.062 10.461 12.289 1 88.88 216 LEU B C 1
ATOM 4061 O O . LEU B 1 216 ? -26.078 9.969 13.414 1 88.88 216 LEU B O 1
ATOM 4065 N N . ASP B 1 217 ? -26.688 9.914 11.25 1 92.88 217 ASP B N 1
ATOM 4066 C CA . ASP B 1 217 ? -27.172 8.531 11.281 1 92.88 217 ASP B CA 1
ATOM 4067 C C . ASP B 1 217 ? -26.125 7.578 10.703 1 92.88 217 ASP B C 1
ATOM 4069 O O . ASP B 1 217 ? -25.953 7.504 9.484 1 92.88 217 ASP B O 1
ATOM 4073 N N . PRO B 1 218 ? -25.547 6.836 11.609 1 94.88 218 PRO B N 1
ATOM 4074 C CA . PRO B 1 218 ? -24.484 5.949 11.133 1 94.88 218 PRO B CA 1
ATOM 4075 C C . PRO B 1 218 ? -24.984 4.906 10.141 1 94.88 218 PRO B C 1
ATOM 4077 O O . PRO B 1 218 ? -24.219 4.445 9.289 1 94.88 218 PRO B O 1
ATOM 4080 N N . ILE B 1 219 ? -26.219 4.488 10.219 1 94.88 219 ILE B N 1
ATOM 4081 C CA . ILE B 1 219 ? -26.781 3.484 9.32 1 94.88 219 ILE B CA 1
ATOM 4082 C C . ILE B 1 219 ? -26.859 4.051 7.902 1 94.88 219 ILE B C 1
ATOM 4084 O O . ILE B 1 219 ? -26.406 3.42 6.945 1 94.88 219 ILE B O 1
ATOM 4088 N N . SER B 1 220 ? -27.406 5.211 7.844 1 95 220 SER B N 1
ATOM 4089 C CA . SER B 1 220 ? -27.516 5.867 6.547 1 95 220 SER B CA 1
ATOM 4090 C C . SER B 1 220 ? -26.125 6.164 5.969 1 95 220 SER B C 1
ATOM 4092 O O . SER B 1 220 ? -25.906 6.016 4.766 1 95 220 SER B O 1
ATOM 4094 N N . LEU B 1 221 ? -25.281 6.574 6.809 1 96.56 221 LEU B N 1
ATOM 4095 C CA . LEU B 1 221 ? -23.906 6.852 6.375 1 96.56 221 LEU B CA 1
ATOM 4096 C C . LEU B 1 221 ? -23.25 5.594 5.82 1 96.56 221 LEU B C 1
ATOM 4098 O O . LEU B 1 221 ? -22.578 5.641 4.785 1 96.56 221 LEU B O 1
ATOM 4102 N N . LYS B 1 222 ? -23.438 4.547 6.5 1 97.38 222 LYS B N 1
ATOM 4103 C CA . LYS B 1 222 ? -22.859 3.273 6.062 1 97.38 222 LYS B CA 1
ATOM 4104 C C . LYS B 1 222 ? -23.406 2.875 4.691 1 97.38 222 LYS B C 1
ATOM 4106 O O . LYS B 1 222 ? -22.641 2.451 3.82 1 97.38 222 LYS B O 1
ATOM 4111 N N . GLU B 1 223 ? -24.688 2.959 4.57 1 95.94 223 GLU B N 1
ATOM 4112 C CA . GLU B 1 223 ? -25.312 2.607 3.301 1 95.94 223 GLU B CA 1
ATOM 4113 C C . GLU B 1 223 ? -24.734 3.432 2.154 1 95.94 223 GLU B C 1
ATOM 4115 O O . GLU B 1 223 ? -24.422 2.893 1.09 1 95.94 223 GLU B O 1
ATOM 4120 N N . ASP B 1 224 ? -24.578 4.652 2.4 1 95.69 224 ASP B N 1
ATOM 4121 C CA . ASP B 1 224 ? -24.031 5.551 1.387 1 95.69 224 ASP B CA 1
ATOM 4122 C C . ASP B 1 224 ? -22.578 5.211 1.076 1 95.69 224 ASP B C 1
ATOM 4124 O O . ASP B 1 224 ? -22.172 5.199 -0.088 1 95.69 224 ASP B O 1
ATOM 4128 N N . PHE B 1 225 ? -21.859 4.945 2.1 1 97.56 225 PHE B N 1
ATOM 4129 C CA . PHE B 1 225 ? -20.453 4.648 1.931 1 97.56 225 PHE B CA 1
ATOM 4130 C C . PHE B 1 225 ? -20.25 3.314 1.223 1 97.56 225 PHE B C 1
ATOM 4132 O O . PHE B 1 225 ? -19.359 3.174 0.385 1 97.56 225 PHE B O 1
ATOM 4139 N N . MET B 1 226 ? -21.078 2.357 1.497 1 97.06 226 MET B N 1
ATOM 4140 C CA . MET B 1 226 ? -20.953 1.013 0.941 1 97.06 226 MET B CA 1
ATOM 4141 C C . MET B 1 226 ? -21.141 1.029 -0.571 1 97.06 226 MET B C 1
ATOM 4143 O O . MET B 1 226 ? -20.609 0.168 -1.278 1 97.06 226 MET B O 1
ATOM 4147 N N . LYS B 1 227 ? -21.828 2.049 -1.06 1 95.62 227 LYS B N 1
ATOM 4148 C CA . LYS B 1 227 ? -21.984 2.189 -2.506 1 95.62 227 LYS B CA 1
ATOM 4149 C C . LYS B 1 227 ? -20.625 2.369 -3.186 1 95.62 227 LYS B C 1
ATOM 4151 O O . LYS B 1 227 ? -20.438 1.96 -4.336 1 95.62 227 LYS B O 1
ATOM 4156 N N . TYR B 1 228 ? -19.703 2.963 -2.467 1 95.06 228 TYR B N 1
ATOM 4157 C CA . TYR B 1 228 ? -18.359 3.18 -3.004 1 95.06 228 TYR B CA 1
ATOM 4158 C C . TYR B 1 228 ? -17.469 1.973 -2.742 1 95.06 228 TYR B C 1
ATOM 4160 O O . TYR B 1 228 ? -16.5 1.74 -3.471 1 95.06 228 TYR B O 1
ATOM 4168 N N . VAL B 1 229 ? -17.75 1.215 -1.751 1 96 229 VAL B N 1
ATOM 4169 C CA . VAL B 1 229 ? -16.938 0.076 -1.347 1 96 229 VAL B CA 1
ATOM 4170 C C . VAL B 1 229 ? -17.234 -1.118 -2.252 1 96 229 VAL B C 1
ATOM 4172 O O . VAL B 1 229 ? -16.328 -1.87 -2.613 1 96 229 VAL B O 1
ATOM 4175 N N . ILE B 1 230 ? -18.469 -1.286 -2.629 1 93 230 ILE B N 1
ATOM 4176 C CA . ILE B 1 230 ? -18.844 -2.461 -3.406 1 93 230 ILE B CA 1
ATOM 4177 C C . ILE B 1 230 ? -19.281 -2.035 -4.809 1 93 230 ILE B C 1
ATOM 4179 O O . ILE B 1 230 ? -20.219 -2.596 -5.371 1 93 230 ILE B O 1
ATOM 4183 N N . ASN B 1 231 ? -18.641 -1.013 -5.332 1 88.12 231 ASN B N 1
ATOM 4184 C CA . ASN B 1 231 ? -19.047 -0.438 -6.613 1 88.12 231 ASN B CA 1
ATOM 4185 C C . ASN B 1 231 ? -18.516 -1.265 -7.781 1 88.12 231 ASN B C 1
ATOM 4187 O O . ASN B 1 231 ? -18.906 -1.041 -8.93 1 88.12 231 ASN B O 1
ATOM 4191 N N . ASP B 1 232 ? -17.656 -2.205 -7.52 1 82.56 232 ASP B N 1
ATOM 4192 C CA . ASP B 1 232 ? -17.141 -3.068 -8.578 1 82.56 232 ASP B CA 1
ATOM 4193 C C . ASP B 1 232 ? -16.922 -4.492 -8.07 1 82.56 232 ASP B C 1
ATOM 4195 O O . ASP B 1 232 ? -17.219 -4.797 -6.91 1 82.56 232 ASP B O 1
ATOM 4199 N N . VAL B 1 233 ? -16.453 -5.324 -8.953 1 77.25 233 VAL B N 1
ATOM 4200 C CA . VAL B 1 233 ? -16.359 -6.75 -8.648 1 77.25 233 VAL B CA 1
ATOM 4201 C C . VAL B 1 233 ? -15.312 -6.977 -7.562 1 77.25 233 VAL B C 1
ATOM 4203 O O . VAL B 1 233 ? -15.461 -7.863 -6.723 1 77.25 233 VAL B O 1
ATOM 4206 N N . TYR B 1 234 ? -14.25 -6.18 -7.551 1 81.44 234 TYR B N 1
ATOM 4207 C CA . TYR B 1 234 ? -13.211 -6.324 -6.539 1 81.44 234 TYR B CA 1
ATOM 4208 C C . TYR B 1 234 ? -13.781 -6.102 -5.141 1 81.44 234 TYR B C 1
ATOM 4210 O O . TYR B 1 234 ? -13.578 -6.926 -4.246 1 81.44 234 TYR B O 1
ATOM 4218 N N . GLY B 1 235 ? -14.508 -5.047 -5.055 1 87.44 235 GLY B N 1
ATOM 4219 C CA . GLY B 1 235 ? -15.125 -4.742 -3.771 1 87.44 235 GLY B CA 1
ATOM 4220 C C . GLY B 1 235 ? -16.156 -5.77 -3.34 1 87.44 235 GLY B C 1
ATOM 4221 O O . GLY B 1 235 ? -16.234 -6.113 -2.16 1 87.44 235 GLY B O 1
ATOM 4222 N N . LYS B 1 236 ? -16.906 -6.246 -4.289 1 84.25 236 LYS B N 1
ATOM 4223 C CA . LYS B 1 236 ? -17.938 -7.238 -3.982 1 84.25 236 LYS B CA 1
ATOM 4224 C C . LYS B 1 236 ? -17.312 -8.539 -3.477 1 84.25 236 LYS B C 1
ATOM 4226 O O . LYS B 1 236 ? -17.797 -9.125 -2.504 1 84.25 236 LYS B O 1
ATOM 4231 N N . VAL B 1 237 ? -16.297 -8.938 -4.121 1 78.19 237 VAL B N 1
ATOM 4232 C CA . VAL B 1 237 ? -15.625 -10.172 -3.742 1 78.19 237 VAL B CA 1
ATOM 4233 C C . VAL B 1 237 ? -14.984 -10.016 -2.365 1 78.19 237 VAL B C 1
ATOM 4235 O O . VAL B 1 237 ? -15.102 -10.898 -1.515 1 78.19 237 VAL B O 1
ATOM 4238 N N . LYS B 1 238 ? -14.336 -8.945 -2.166 1 84.94 238 LYS B N 1
ATOM 4239 C CA . LYS B 1 238 ? -13.664 -8.703 -0.893 1 84.94 238 LYS B CA 1
ATOM 4240 C C . LYS B 1 238 ? -14.672 -8.578 0.245 1 84.94 238 LYS B C 1
ATOM 4242 O O . LYS B 1 238 ? -14.383 -8.945 1.385 1 84.94 238 LYS B O 1
ATOM 4247 N N . CYS B 1 239 ? -15.844 -8.086 -0.082 1 88.5 239 CYS B N 1
ATOM 4248 C CA . CYS B 1 239 ? -16.875 -7.832 0.922 1 88.5 239 CYS B CA 1
ATOM 4249 C C . CYS B 1 239 ? -17.625 -9.109 1.262 1 88.5 239 CYS B C 1
ATOM 4251 O O . CYS B 1 239 ? -18.312 -9.172 2.281 1 88.5 239 CYS B O 1
ATOM 4253 N N . THR B 1 240 ? -17.547 -10.102 0.477 1 82.81 240 THR B N 1
ATOM 4254 C CA . THR B 1 240 ? -18.359 -11.297 0.589 1 82.81 240 THR B CA 1
ATOM 4255 C C . THR B 1 240 ? -18.297 -11.875 2 1 82.81 240 THR B C 1
ATOM 4257 O O . THR B 1 240 ? -19.328 -12.172 2.611 1 82.81 240 THR B O 1
ATOM 4260 N N . ASP B 1 241 ? -17.141 -11.953 2.639 1 84.88 241 ASP B N 1
ATOM 4261 C CA . ASP B 1 241 ? -17.062 -12.547 3.969 1 84.88 241 ASP B CA 1
ATOM 4262 C C . ASP B 1 241 ? -16.484 -11.555 4.977 1 84.88 241 ASP B C 1
ATOM 4264 O O . ASP B 1 241 ? -15.93 -11.953 6.004 1 84.88 241 ASP B O 1
ATOM 4268 N N . SER B 1 242 ? -16.547 -10.359 4.551 1 92.44 242 SER B N 1
ATOM 4269 C CA . SER B 1 242 ? -16.031 -9.312 5.426 1 92.44 242 SER B CA 1
ATOM 4270 C C . SER B 1 242 ? -17.125 -8.32 5.801 1 92.44 242 SER B C 1
ATOM 4272 O O . SER B 1 242 ? -18.203 -8.305 5.191 1 92.44 242 SER B O 1
ATOM 4274 N N . GLU B 1 243 ? -16.828 -7.629 6.867 1 95.12 243 GLU B N 1
ATOM 4275 C CA . GLU B 1 243 ? -17.875 -6.738 7.383 1 95.12 243 GLU B CA 1
ATOM 4276 C C . GLU B 1 243 ? -17.297 -5.359 7.707 1 95.12 243 GLU B C 1
ATOM 4278 O O . GLU B 1 243 ? -16.125 -5.234 8.062 1 95.12 243 GLU B O 1
ATOM 4283 N N . LEU B 1 244 ? -18.109 -4.379 7.488 1 98 244 LEU B N 1
ATOM 4284 C CA . LEU B 1 244 ? -17.859 -2.996 7.875 1 98 244 LEU B CA 1
ATOM 4285 C C . LEU B 1 244 ? -19 -2.447 8.719 1 98 244 LEU B C 1
ATOM 4287 O O . LEU B 1 244 ? -20.172 -2.549 8.328 1 98 244 LEU B O 1
ATOM 4291 N N . THR B 1 245 ? -18.703 -1.957 9.891 1 97.31 245 THR B N 1
ATOM 4292 C CA . THR B 1 245 ? -19.703 -1.35 10.758 1 97.31 245 THR B CA 1
ATOM 4293 C C . THR B 1 245 ? -19.312 0.073 11.133 1 97.31 245 THR B C 1
ATOM 4295 O O . THR B 1 245 ? -18.141 0.345 11.398 1 97.31 245 THR B O 1
ATOM 4298 N N . LEU B 1 246 ? -20.281 0.949 11.109 1 97.94 246 LEU B N 1
ATOM 4299 C CA . LEU B 1 246 ? -20.109 2.324 11.562 1 97.94 246 LEU B CA 1
ATOM 4300 C C . LEU B 1 246 ? -20.953 2.594 12.805 1 97.94 246 LEU B C 1
ATOM 4302 O O . LEU B 1 246 ? -22.094 2.16 12.891 1 97.94 246 LEU B O 1
ATOM 4306 N N . SER B 1 247 ? -20.359 3.25 13.758 1 97.12 247 SER B N 1
ATOM 4307 C CA . SER B 1 247 ? -21.078 3.654 14.953 1 97.12 247 SER B CA 1
ATOM 4308 C C . SER B 1 247 ? -20.5 4.941 15.539 1 97.12 247 SER B C 1
ATOM 4310 O O . SER B 1 247 ? -19.406 5.367 15.164 1 97.12 247 SER B O 1
ATOM 4312 N N . LEU B 1 248 ? -21.297 5.59 16.344 1 96 248 LEU B N 1
ATOM 4313 C CA . LEU B 1 248 ? -20.859 6.773 17.062 1 96 248 LEU B CA 1
ATOM 4314 C C . LEU B 1 248 ? -20.484 6.426 18.5 1 96 248 LEU B C 1
ATOM 4316 O O . LEU B 1 248 ? -21.203 5.684 19.172 1 96 248 LEU B O 1
ATOM 4320 N N . VAL B 1 249 ? -19.328 6.945 18.844 1 95.19 249 VAL B N 1
ATOM 4321 C CA . VAL B 1 249 ? -18.891 6.676 20.219 1 95.19 249 VAL B CA 1
ATOM 4322 C C . VAL B 1 249 ? -18.406 7.969 20.875 1 95.19 249 VAL B C 1
ATOM 4324 O O . VAL B 1 249 ? -18.047 8.922 20.172 1 95.19 249 VAL B O 1
ATOM 4327 N N . GLY B 1 250 ? -18.469 7.984 22.188 1 93.44 250 GLY B N 1
ATOM 4328 C CA . GLY B 1 250 ? -17.938 9.117 22.922 1 93.44 250 GLY B CA 1
ATOM 4329 C C . GLY B 1 250 ? -16.469 8.945 23.297 1 93.44 250 GLY B C 1
ATOM 4330 O O . GLY B 1 250 ? -15.883 7.895 23.047 1 93.44 250 GLY B O 1
ATOM 4331 N N . ALA B 1 251 ? -15.961 9.977 23.906 1 90.06 251 ALA B N 1
ATOM 4332 C CA . ALA B 1 251 ? -14.547 10 24.266 1 90.06 251 ALA B CA 1
ATOM 4333 C C . ALA B 1 251 ? -14.227 8.906 25.281 1 90.06 251 ALA B C 1
ATOM 4335 O O . ALA B 1 251 ? -13.148 8.312 25.25 1 90.06 251 ALA B O 1
ATOM 4336 N N . SER B 1 252 ? -15.125 8.562 26.094 1 88.81 252 SER B N 1
ATOM 4337 C CA . SER B 1 252 ? -14.914 7.586 27.156 1 88.81 252 SER B CA 1
ATOM 4338 C C . SER B 1 252 ? -14.812 6.172 26.594 1 88.81 252 SER B C 1
ATOM 4340 O O . SER B 1 252 ? -14.312 5.27 27.266 1 88.81 252 SER B O 1
ATOM 4342 N N . GLU B 1 253 ? -15.242 5.98 25.406 1 90.69 253 GLU B N 1
ATOM 4343 C CA . GLU B 1 253 ? -15.281 4.648 24.812 1 90.69 253 GLU B CA 1
ATOM 4344 C C . GLU B 1 253 ? -14.07 4.41 23.922 1 90.69 253 GLU B C 1
ATOM 4346 O O . GLU B 1 253 ? -13.922 3.332 23.344 1 90.69 253 GLU B O 1
ATOM 4351 N N . LEU B 1 254 ? -13.211 5.367 23.859 1 91.19 254 LEU B N 1
ATOM 4352 C CA . LEU B 1 254 ? -12.016 5.227 23.031 1 91.19 254 LEU B CA 1
ATOM 4353 C C . LEU B 1 254 ? -11.023 4.266 23.656 1 91.19 254 LEU B C 1
ATOM 4355 O O . LEU B 1 254 ? -10.945 4.156 24.891 1 91.19 254 LEU B O 1
ATOM 4359 N N . PRO B 1 255 ? -10.273 3.584 22.828 1 88.31 255 PRO B N 1
ATOM 4360 C CA . PRO B 1 255 ? -9.211 2.74 23.375 1 88.31 255 PRO B CA 1
ATOM 4361 C C . PRO B 1 255 ? -8.156 3.543 24.141 1 88.31 255 PRO B C 1
ATOM 4363 O O . PRO B 1 255 ? -7.871 4.688 23.781 1 88.31 255 PRO B O 1
ATOM 4366 N N . LYS B 1 256 ? -7.539 2.932 25.094 1 82.19 256 LYS B N 1
ATOM 4367 C CA . LYS B 1 256 ? -6.543 3.574 25.953 1 82.19 256 LYS B CA 1
ATOM 4368 C C . LYS B 1 256 ? -5.352 4.055 25.141 1 82.19 256 LYS B C 1
ATOM 4370 O O . LYS B 1 256 ? -4.707 5.047 25.484 1 82.19 256 LYS B O 1
ATOM 4375 N N . SER B 1 257 ? -5.109 3.34 24.078 1 81.75 257 SER B N 1
ATOM 4376 C CA . SER B 1 257 ? -3.967 3.666 23.234 1 81.75 257 SER B CA 1
ATOM 4377 C C . SER B 1 257 ? -4.113 5.055 22.609 1 81.75 257 SER B C 1
ATOM 4379 O O . SER B 1 257 ? -3.131 5.648 22.172 1 81.75 257 SER B O 1
ATOM 4381 N N . MET B 1 258 ? -5.266 5.52 22.641 1 81.19 258 MET B N 1
ATOM 4382 C CA . MET B 1 258 ? -5.5 6.809 21.984 1 81.19 258 MET B CA 1
ATOM 4383 C C . MET B 1 258 ? -5.395 7.949 23 1 81.19 258 MET B C 1
ATOM 4385 O O . MET B 1 258 ? -5.48 9.125 22.625 1 81.19 258 MET B O 1
ATOM 4389 N N . TYR B 1 259 ? -5.227 7.543 24.266 1 76.38 259 TYR B N 1
ATOM 4390 C CA . TYR B 1 259 ? -5.105 8.562 25.312 1 76.38 259 TYR B CA 1
ATOM 4391 C C . TYR B 1 259 ? -3.652 8.969 25.5 1 76.38 259 TYR B C 1
ATOM 4393 O O . TYR B 1 259 ? -2.756 8.125 25.484 1 76.38 259 TYR B O 1
ATOM 4401 N N . ASN B 1 260 ? -3.213 9.984 24.859 1 64.19 260 ASN B N 1
ATOM 4402 C CA . ASN B 1 260 ? -1.854 10.461 25.078 1 64.19 260 ASN B CA 1
ATOM 4403 C C . ASN B 1 260 ? -1.662 10.938 26.516 1 64.19 260 ASN B C 1
ATOM 4405 O O . ASN B 1 260 ? -2.611 11.398 27.156 1 64.19 260 ASN B O 1
ATOM 4409 N N . ASP B 1 261 ? -0.724 10.25 27.344 1 52.53 261 ASP B N 1
ATOM 4410 C CA . ASP B 1 261 ? -0.373 10.82 28.641 1 52.53 261 ASP B CA 1
ATOM 4411 C C . ASP B 1 261 ? -0.123 12.328 28.531 1 52.53 261 ASP B C 1
ATOM 4413 O O . ASP B 1 261 ? 0.767 12.758 27.797 1 52.53 261 ASP B O 1
ATOM 4417 N N . SER B 1 262 ? -1.089 13.078 28.5 1 44.25 262 SER B N 1
ATOM 4418 C CA . SER B 1 262 ? -1.102 14.531 28.375 1 44.25 262 SER B CA 1
ATOM 4419 C C . SER B 1 262 ? -0.135 15.18 29.359 1 44.25 262 SER B C 1
ATOM 4421 O O . SER B 1 262 ? -0.348 15.125 30.578 1 44.25 262 SER B O 1
ATOM 4423 N N . PHE B 1 263 ? 0.978 15.023 29.391 1 39.53 263 PHE B N 1
ATOM 4424 C CA . PHE B 1 263 ? 1.687 16.094 30.094 1 39.53 263 PHE B CA 1
ATOM 4425 C C . PHE B 1 263 ? 1.099 17.453 29.734 1 39.53 263 PHE B C 1
ATOM 4427 O O . PHE B 1 263 ? 1.205 18.406 30.516 1 39.53 263 PHE B O 1
ATOM 4434 N N . TYR B 1 264 ? 0.564 17.719 28.531 1 42.53 264 TYR B N 1
ATOM 4435 C CA . TYR B 1 264 ? 0.351 19.031 27.922 1 42.53 264 TYR B CA 1
ATOM 4436 C C . TYR B 1 264 ? -0.948 19.656 28.406 1 42.53 264 TYR B C 1
ATOM 4438 O O . TYR B 1 264 ? -1.269 20.797 28.047 1 42.53 264 TYR B O 1
ATOM 4446 N N . SER B 1 265 ? -1.975 18.969 28.812 1 39.22 265 SER B N 1
ATOM 4447 C CA . SER B 1 265 ? -3.086 19.828 29.203 1 39.22 265 SER B CA 1
ATOM 4448 C C . SER B 1 265 ? -2.621 20.938 30.141 1 39.22 265 SER B C 1
ATOM 4450 O O . SER B 1 265 ? -3.16 22.047 30.109 1 39.22 265 SER B O 1
ATOM 4452 N N . ARG B 1 266 ? -1.823 20.734 31 1 38.09 266 ARG B N 1
ATOM 4453 C CA . ARG B 1 266 ? -1.465 21.703 32.031 1 38.09 266 ARG B CA 1
ATOM 4454 C C . ARG B 1 266 ? -0.704 22.875 31.438 1 38.09 266 ARG B C 1
ATOM 4456 O O . ARG B 1 266 ? -0.944 24.031 31.812 1 38.09 266 ARG B O 1
ATOM 4463 N N . HIS B 1 267 ? 0.195 22.641 30.5 1 37.69 267 HIS B N 1
ATOM 4464 C CA . HIS B 1 267 ? 1.074 23.734 30.094 1 37.69 267 HIS B CA 1
ATOM 4465 C C . HIS B 1 267 ? 0.49 24.516 28.922 1 37.69 267 HIS B C 1
ATOM 4467 O O . HIS B 1 267 ? 0.834 25.688 28.719 1 37.69 267 HIS B O 1
ATOM 4473 N N . LEU B 1 268 ? -0.349 23.969 28.094 1 39.06 268 LEU B N 1
ATOM 4474 C CA . LEU B 1 268 ? -0.954 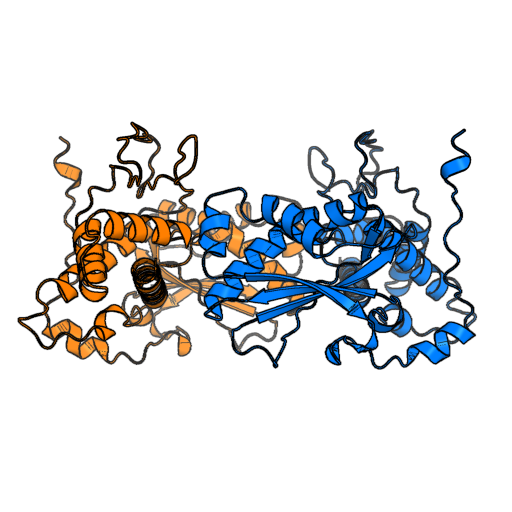24.766 27.047 1 39.06 268 LEU B CA 1
ATOM 4475 C C . LEU B 1 268 ? -1.823 25.875 27.625 1 39.06 268 LEU B C 1
ATOM 4477 O O . LEU B 1 268 ? -1.894 26.969 27.078 1 39.06 268 LEU B O 1
ATOM 4481 N N . HIS B 1 269 ? -2.658 25.609 28.656 1 35.69 269 HIS B N 1
ATOM 4482 C CA . HIS B 1 269 ? -3.445 26.641 29.312 1 35.69 269 HIS B CA 1
ATOM 4483 C C . HIS B 1 269 ? -2.557 27.781 29.797 1 35.69 269 HIS B C 1
ATOM 4485 O O . HIS B 1 269 ? -2.99 28.938 29.844 1 35.69 269 HIS B O 1
ATOM 4491 N N . GLN B 1 270 ? -1.413 27.469 30.281 1 34.47 270 GLN B N 1
ATOM 4492 C CA . GLN B 1 270 ? -0.587 28.547 30.812 1 34.47 270 GLN B CA 1
ATOM 4493 C C . GLN B 1 270 ? -0.081 29.453 29.703 1 34.47 270 GLN B C 1
ATOM 4495 O O . GLN B 1 270 ? 0.054 30.672 29.906 1 34.47 270 GLN B O 1
ATOM 4500 N N . TYR B 1 271 ? 0.348 28.859 28.516 1 37.38 271 TYR B N 1
ATOM 4501 C CA . TYR B 1 271 ? 0.923 29.766 27.547 1 37.38 271 TYR B CA 1
ATOM 4502 C C . TYR B 1 271 ? -0.153 30.312 26.609 1 37.38 271 TYR B C 1
ATOM 4504 O O . TYR B 1 271 ? 0.156 30.922 25.578 1 37.38 271 TYR B O 1
ATOM 4512 N N . GLY B 1 272 ? -1.519 30.594 26.953 1 34.5 272 GLY B N 1
ATOM 4513 C CA . GLY B 1 272 ? -2.598 31.344 26.344 1 34.5 272 GLY B CA 1
ATOM 4514 C C . GLY B 1 272 ? -2.873 30.922 24.906 1 34.5 272 GLY B C 1
ATOM 4515 O O . GLY B 1 272 ? -3.406 31.688 24.109 1 34.5 272 GLY B O 1
ATOM 4516 N N . VAL B 1 273 ? -2.34 29.828 24.453 1 36.81 273 VAL B N 1
ATOM 4517 C CA . VAL B 1 273 ? -2.652 29.5 23.062 1 36.81 273 VAL B CA 1
ATOM 4518 C C . VAL B 1 273 ? -4.109 29.062 22.953 1 36.81 273 VAL B C 1
ATOM 4520 O O . VAL B 1 273 ? -4.449 27.922 23.312 1 36.81 273 VAL B O 1
ATOM 4523 N N . ALA B 1 274 ? -5.109 29.766 23.375 1 31.38 274 ALA B N 1
ATOM 4524 C CA . ALA B 1 274 ? -6.523 29.516 23.109 1 31.38 274 ALA B CA 1
ATOM 4525 C C . ALA B 1 274 ? -6.766 29.234 21.625 1 31.38 274 ALA B C 1
ATOM 4527 O O . ALA B 1 274 ? -6.172 29.875 20.766 1 31.38 274 ALA B O 1
ATOM 4528 N N . TYR B 1 275 ? -7.113 27.938 21.266 1 33.53 275 TYR B N 1
ATOM 4529 C CA . TYR B 1 275 ? -7.629 27.625 19.938 1 33.53 275 TYR B CA 1
ATOM 4530 C C . TYR B 1 275 ? -8.453 28.781 19.375 1 33.53 275 TYR B C 1
ATOM 4532 O O . TYR B 1 275 ? -9.586 29 19.812 1 33.53 275 TYR B O 1
ATOM 4540 N N . GLN B 1 276 ? -8.062 30.031 19.203 1 28.17 276 GLN B N 1
ATOM 4541 C CA . GLN B 1 276 ? -8.906 31 18.516 1 28.17 276 GLN B CA 1
ATOM 4542 C C . GLN B 1 276 ? -9.258 30.531 17.109 1 28.17 276 GLN B C 1
ATOM 4544 O O . GLN B 1 276 ? -8.367 30.234 16.312 1 28.17 276 GLN B O 1
ATOM 4549 N N . ALA B 1 277 ? -10.367 29.984 16.938 1 32.34 277 ALA B N 1
ATOM 4550 C CA . ALA B 1 277 ? -10.977 29.734 15.641 1 32.34 277 ALA B CA 1
ATOM 4551 C C . ALA B 1 277 ? -10.648 30.875 14.664 1 32.34 277 ALA B C 1
ATOM 4553 O O . ALA B 1 277 ? -10.805 32.062 14.992 1 32.34 277 ALA B O 1
ATOM 4554 N N . ALA B 1 278 ? -9.758 30.719 13.688 1 33.09 278 ALA B N 1
ATOM 4555 C CA . ALA B 1 278 ? -9.516 31.703 12.648 1 33.09 278 ALA B CA 1
ATOM 4556 C C . ALA B 1 278 ? -10.82 32.344 12.188 1 33.09 278 ALA B C 1
ATOM 4558 O O . ALA B 1 278 ? -11.773 31.641 11.844 1 33.09 278 ALA B O 1
ATOM 4559 N N . ALA B 1 279 ? -11.203 33.531 12.383 1 31.28 279 ALA B N 1
ATOM 4560 C CA . ALA B 1 279 ? -12.25 34.344 11.812 1 31.28 279 ALA B CA 1
ATOM 4561 C C . ALA B 1 279 ? -12.352 34.156 10.305 1 31.28 279 ALA B C 1
ATOM 4563 O O . ALA B 1 279 ? -11.367 33.812 9.656 1 31.28 279 ALA B O 1
ATOM 4564 N N . ASP B 1 280 ? -13.641 34.094 9.664 1 30.88 280 ASP B N 1
ATOM 4565 C CA . ASP B 1 280 ? -14.109 34.062 8.281 1 30.88 280 ASP B CA 1
ATOM 4566 C C . ASP B 1 280 ? -13.359 35.062 7.41 1 30.88 280 ASP B C 1
ATOM 4568 O O . ASP B 1 280 ? -13.758 36.219 7.305 1 30.88 280 ASP B O 1
ATOM 4572 N N . CYS B 1 281 ? -12.188 35.219 7.434 1 28.95 281 CYS B N 1
ATOM 4573 C CA . CYS B 1 281 ? -11.609 36.188 6.527 1 28.95 281 CYS B CA 1
ATOM 4574 C C . CYS B 1 281 ? -12.102 35.969 5.102 1 28.95 281 CYS B C 1
ATOM 4576 O O . CYS B 1 281 ? -11.602 36.625 4.164 1 28.95 281 CYS B O 1
ATOM 4578 N N . TRP B 1 282 ? -12.953 35 4.828 1 29.53 282 TRP B N 1
ATOM 4579 C CA . TRP B 1 282 ? -13.469 34.906 3.469 1 29.53 282 TRP B CA 1
ATOM 4580 C C . TRP B 1 282 ? -14.398 36.062 3.145 1 29.53 282 TRP B C 1
ATOM 4582 O O . TRP B 1 282 ? -14.93 36.156 2.035 1 29.53 282 TRP B O 1
ATOM 4592 N N . SER B 1 283 ? -14.891 36.844 4.152 1 25.81 283 SER B N 1
ATOM 4593 C CA . SER B 1 283 ? -15.914 37.781 3.729 1 25.81 283 SER B CA 1
ATOM 4594 C C . SER B 1 283 ? -15.32 38.906 2.883 1 25.81 283 SER B C 1
ATOM 4596 O O . SER B 1 283 ? -16.047 39.719 2.299 1 25.81 283 SER B O 1
ATOM 4598 N N . THR B 1 284 ? -14.094 39.312 3.1 1 24.45 284 THR B N 1
ATOM 4599 C CA . THR B 1 284 ? -13.797 40.594 2.424 1 24.45 284 THR B CA 1
ATOM 4600 C C . THR B 1 284 ? -13.594 40.344 0.929 1 24.45 284 THR B C 1
ATOM 4602 O O . THR B 1 284 ? -13.164 41.25 0.213 1 24.45 284 THR B O 1
ATOM 4605 N N . ILE B 1 285 ? -13.586 39.188 0.38 1 25.69 285 ILE B N 1
ATOM 4606 C CA . ILE B 1 285 ? -13.695 39.312 -1.07 1 25.69 285 ILE B CA 1
ATOM 4607 C C . ILE B 1 285 ? -15.133 39.688 -1.451 1 25.69 285 ILE B C 1
ATOM 4609 O O . ILE B 1 285 ? -16.016 38.812 -1.468 1 25.69 285 ILE B O 1
ATOM 4613 N N . GLY B 1 286 ? -15.852 40.656 -0.768 1 20.11 286 GLY B N 1
ATOM 4614 C CA . GLY B 1 286 ? -16.812 41.438 -1.548 1 20.11 286 GLY B CA 1
ATOM 4615 C C . GLY B 1 286 ? -16.188 42.188 -2.693 1 20.11 286 GLY B C 1
ATOM 4616 O O . GLY B 1 286 ? -15.016 42.562 -2.627 1 20.11 286 GLY B O 1
#

pLDDT: mean 84.22, std 18.79, range [20.03, 98.44]

Foldseek 3Di:
DVLLVLLLVLQQLLCVQAQQDDQLQFHDDSVNSSLLSLQLCVVCVPDHSLRSNLVSLVDPLPPPQCFERDNVPPSPPPSVPPPDRHWYWDPDVVIDTDDTLHDPQSSLSVSLLSNVSNVLSVCPPPDPRDPVVSNHHHQQLPPAFKKKKKKKFFQDPVLRVVLVVLLSSLVSVLQVLCVVQQKHKAWHPDWDFDPVDPTGMTMTIIGIDHPDPGDDDQVVSVVVSVCVQPVDPSSVVSPVGMDIGIDMDGSVPDDPVSRPPPPPVVPVVVVPPPSPDPPCPVPVVD/DVLLVLLLVLQQLLCVQAQQDDQLQFHDDSVNSSLLSLQLCVVCVPDHSLRSNLVSLVDPLPPPQCFERDNVPPSPPPSVPPPDRHWYWDPDVPIDTDDTLHDPQSSLSVSLLSNVSNVLSVCPPPDPRDPVVSNHHHQQLPPAFKKKKKKKFFQDPVLRVVLVVLLSSLVSVLQVLCVVQQKHKAWHPDWDFDPVDPTGMTMGIIGIDHPDPGDDDQVVSCVVSVCVQPVDPSSVVSPVGMDIGIDMDGSVPDDPVSRPPPPPVVPVVVVPPPSPDPPCPVPPVD